Protein AF-0000000073370928 (afdb_homodimer)

Sequence (536 aa):
MSKTILITGASKGFGKTWAETFLTKGYNVAATARNVDTLNDLKEKYGQSVLTLKLDVDNREESLSVVEKVQNHFGSIDILINNAGYALTGAIEEATPNEARAQFETNFFGTLWLTQAVLPIMRNQKSGHIIQVSSILGLAALPTMGLYNASKFAIEGLSETLAAEVKQFGINVTLVEPNGYASNIWHTGISSESNPVYDGLKKAFSESENDFGIVEATAPAIVKLVESENPPLRLFLGRVALPFVKQNYEQKLIVWEEWNDVSVEAHGMSKTILITGASKGFGKTWAETFLTKGYNVAATARNVDTLNDLKEKYGQSVLTLKLDVDNREESLSVVEKVQNHFGSIDILINNAGYALTGAIEEATPNEARAQFETNFFGTLWLTQAVLPIMRNQKSGHIIQVSSILGLAALPTMGLYNASKFAIEGLSETLAAEVKQFGINVTLVEPNGYASNIWHTGISSESNPVYDGLKKAFSESENDFGIVEATAPAIVKLVESENPPLRLFLGRVALPFVKQNYEQKLIVWEEWNDVSVEAHG

Secondary structure (DSSP, 8-state):
---EEEESS-SSHHHHHHHHHHHHTT-EEEEEESSGGGGHHHHHHHGGGEEEEE--TT-HHHHHHHHHHHHHHHS---EEEE------BB-GGG--HHHHHHHHIIIIIHHHHHHHHHHHHHHHHT-EEEEEE--GGGTS--TTBHHHHHHHHHHHHHHHHHHHHHGGGTEEEEEEEE--BS-GGGGS--BPPPPGGGHHHHHHHHTS----B-GGGGHHHHHHHHH-SS--SEEEESSSHHHHHHHHHHHHHHHHHHTHHHHHHTT-/---EEEESS-SSHHHHHHHHHHHHTT-EEEEEESSGGGGHHHHHHHGGGEEEEE--TT-HHHHHHHHHHHHHHHS---EEEE------BB-GGG--HHHHHHHHIIIIIHHHHHHHHHHHHHHHHT-EEEEEE--GGGTS--TTBHHHHHHHHHHHHHHHHHHHHHGGGTEEEEEEEE--BS-GGGGS--BPPPPGGGHHHHHHHHTS----B-GGGGHHHHHHHHH-SS--SEEEESSSHHHHHHHHHHHHHHHHHHTHHHHHHTT-

Radius of gyration: 23.23 Å; Cα contacts (8 Å, |Δi|>4): 1143; chains: 2; bounding box: 52×70×52 Å

Solvent-accessible surface area (backbone atoms only — not comparable to full-atom values): 26318 Å² total; per-residue (Å²): 130,68,55,26,34,39,36,31,36,28,63,47,56,65,30,28,52,45,50,50,51,40,45,75,71,56,28,30,34,37,38,21,19,70,56,44,74,64,42,46,67,52,40,72,74,49,43,88,42,36,47,79,37,68,38,50,52,69,35,54,68,47,32,43,50,49,48,50,51,45,33,69,73,68,68,47,61,42,30,40,35,44,49,46,71,53,50,48,34,33,48,68,75,39,49,48,73,66,57,50,49,50,31,34,35,34,40,34,49,16,44,49,37,44,52,46,50,44,44,66,58,20,50,73,65,47,30,29,35,40,34,40,56,50,27,41,39,28,79,49,53,52,64,45,24,16,62,35,16,11,26,23,9,18,44,48,20,35,46,52,9,46,33,66,62,36,43,84,36,49,30,45,39,25,39,37,21,38,40,60,46,77,45,56,62,82,65,67,71,47,59,42,64,84,55,75,90,47,46,66,59,52,49,56,59,68,67,49,88,79,82,60,22,39,62,75,34,34,45,65,40,54,51,52,45,70,70,38,93,74,56,57,56,48,40,49,31,18,63,62,29,62,64,53,50,53,51,51,53,50,54,48,48,52,46,39,60,73,45,36,69,50,9,39,55,16,13,98,132,68,55,25,35,40,35,32,37,28,62,47,57,66,29,28,52,45,50,52,51,40,45,75,73,56,27,30,32,38,38,21,17,71,56,43,74,64,43,46,66,53,40,73,74,49,42,86,42,36,46,79,38,68,38,51,53,68,35,54,67,47,32,42,51,49,48,50,51,44,32,70,71,69,69,47,60,42,29,40,35,44,51,45,70,53,51,48,33,33,48,68,75,38,48,47,72,67,56,51,48,52,31,34,35,34,39,34,50,16,43,50,38,42,52,49,51,46,44,66,59,18,50,74,64,47,30,28,36,41,34,39,57,51,27,41,39,27,78,51,52,52,64,45,24,16,61,35,15,11,28,24,9,19,44,48,19,35,46,52,10,47,33,65,62,36,44,87,36,48,30,46,39,26,39,37,22,38,40,59,46,77,45,57,62,80,64,65,72,47,59,41,66,84,55,75,88,47,47,66,59,51,50,57,58,69,67,49,89,79,82,59,22,39,62,76,34,34,45,66,41,53,50,50,45,71,70,39,92,75,56,55,57,48,40,49,31,20,63,62,29,63,62,52,49,52,53,50,54,52,54,50,50,53,47,39,60,74,45,36,69,50,9,40,55,16,12,96

Organism: Flavobacterium johnsoniae (strain ATCC 17061 / DSM 2064 / JCM 8514 / BCRC 14874 / CCUG 350202 / NBRC 14942 / NCIMB 11054 / UW101) (NCBI:txid376686)

Nearest PDB structures (foldseek):
  3m1a-assembly2_B  TM=9.295E-01  e=4.776E-27  Streptomyces avermitilis
  3m1a-assembly1_C  TM=9.322E-01  e=9.906E-27  Streptomyces avermitilis
  3m1a-assembly4_E  TM=9.071E-01  e=1.516E-26  Streptomyces avermitilis
  3gvc-assembly1_A-2  TM=8.856E-01  e=3.944E-20  Mycobacterium tuberculosis H37Rv
  3gvc-assembly1_B  TM=8.685E-01  e=2.036E-19  Mycobacterium tuberculosis H37Rv

Foldseek 3Di:
DAAEEEEEPCLWFLNVLQQVLSLVVPHQYEYEDQDQVSCVVVCVVRPLSYHGYYDDLLDLVRLLVSLVVSCVSVVAHAEYEYDWAAFEFAAPVQADPVRLVVRQSTLPSSLVSNVVNRLVRCLVVLHHEYEREAALLLQPPDGRGVSNSVNSVNVVVVQVVVQVVCVVSHYHYAYEYEYAAPTCNVVPPRYGDYDVVCVVVVVVVVPDDDDHDYRNVCNVVVVCQSPDPDHDNYDYDDDVRVVVSVVVVVVVVVVCVVCVVVVVVVVD/DAAEEEEEPCLFFLNVLQQVLSLVVPHQYEYEDQDQVSCVVVCVVRPLSYHGYYDDLLDLVRLLVSLVVSCVRVVAHAEYEYDWAAFEFAAPVQDDPVRLVVRQSTLPSSLVSNVVNRLVRCLVVLHHEYEREAALLLQPPDGRGVSNSVNSVNVVVVQVVVQVVCVVSHYHYAYEYEYAAPTCNVVPPRYGDYDVVCVVVVVVVVPDDDDHDYRNVCNVVVVCQSPDPDHDNYDYDDDVRPVVSVVVVVVVVVVCVVCVVVVVVVVD

Structure (mmCIF, N/CA/C/O backbone):
data_AF-0000000073370928-model_v1
#
loop_
_entity.id
_entity.type
_entity.pdbx_description
1 polymer 'Short-chain dehydrogenase/reductase SDR'
#
loop_
_atom_site.group_PDB
_atom_site.id
_atom_site.type_symbol
_atom_site.label_atom_id
_atom_site.label_alt_id
_atom_site.label_comp_id
_atom_site.label_asym_id
_atom_site.label_entity_id
_atom_site.label_seq_id
_atom_site.pdbx_PDB_ins_code
_atom_site.Cartn_x
_atom_site.Cartn_y
_atom_site.Cartn_z
_atom_site.occupancy
_atom_site.B_iso_or_equiv
_atom_site.auth_seq_id
_atom_site.auth_comp_id
_atom_site.auth_asym_id
_atom_site.auth_atom_id
_atom_site.pdbx_PDB_model_num
ATOM 1 N N . MET A 1 1 ? 4.082 34.219 15.953 1 72.94 1 MET A N 1
ATOM 2 C CA . MET A 1 1 ? 3.148 34.156 14.836 1 72.94 1 MET A CA 1
ATOM 3 C C . MET A 1 1 ? 2.359 32.875 14.852 1 72.94 1 MET A C 1
ATOM 5 O O . MET A 1 1 ? 2.832 31.859 15.375 1 72.94 1 MET A O 1
ATOM 9 N N . SER A 1 2 ? 1.068 32.938 14.406 1 92.5 2 SER A N 1
ATOM 10 C CA . SER A 1 2 ? 0.21 31.766 14.438 1 92.5 2 SER A CA 1
ATOM 11 C C . SER A 1 2 ? 0.716 30.688 13.477 1 92.5 2 SER A C 1
ATOM 13 O O . SER A 1 2 ? 1.242 31 12.406 1 92.5 2 SER A O 1
ATOM 15 N N . LYS A 1 3 ? 0.663 29.484 13.891 1 97.62 3 LYS A N 1
ATOM 16 C CA . LYS A 1 3 ? 1.06 28.375 13.023 1 97.62 3 LYS A CA 1
ATOM 17 C C . LYS A 1 3 ? 0.056 28.188 11.891 1 97.62 3 LYS A C 1
ATOM 19 O O . LYS A 1 3 ? -1.139 28.422 12.062 1 97.62 3 LYS A O 1
ATOM 24 N N . THR A 1 4 ? 0.542 27.797 10.781 1 98.75 4 THR A N 1
ATOM 25 C CA . THR A 1 4 ? -0.269 27.625 9.578 1 98.75 4 THR A CA 1
ATOM 26 C C . THR A 1 4 ? -0.487 26.141 9.273 1 98.75 4 THR A C 1
ATOM 28 O O . THR A 1 4 ? 0.472 25.375 9.188 1 98.75 4 THR A O 1
ATOM 31 N N . ILE A 1 5 ? -1.766 25.797 9.07 1 98.94 5 ILE A N 1
ATOM 32 C CA . ILE A 1 5 ? -2.156 24.438 8.711 1 98.94 5 ILE A CA 1
ATOM 33 C C . ILE A 1 5 ? -2.754 24.422 7.305 1 98.94 5 ILE A C 1
ATOM 35 O O . ILE A 1 5 ? -3.658 25.203 7.004 1 98.94 5 ILE A O 1
ATOM 39 N N . LEU A 1 6 ? -2.197 23.656 6.41 1 98.94 6 LEU A N 1
ATOM 40 C CA . LEU A 1 6 ? -2.807 23.344 5.125 1 98.94 6 LEU A CA 1
ATOM 41 C C . LEU A 1 6 ? -3.549 22.016 5.191 1 98.94 6 LEU A C 1
ATOM 43 O O . LEU A 1 6 ? -2.961 20.984 5.539 1 98.94 6 LEU A O 1
ATOM 47 N N . ILE A 1 7 ? -4.871 22.016 4.891 1 98.94 7 ILE A N 1
ATOM 48 C CA . ILE A 1 7 ? -5.684 20.797 5.008 1 98.94 7 ILE A CA 1
ATOM 49 C C . ILE A 1 7 ? -6.434 20.547 3.703 1 98.94 7 ILE A C 1
ATOM 51 O O . ILE A 1 7 ? -7.043 21.469 3.146 1 98.94 7 ILE A O 1
ATOM 55 N N . THR A 1 8 ? -6.332 19.328 3.184 1 98.75 8 THR A N 1
ATOM 56 C CA . THR A 1 8 ? -7.066 18.969 1.977 1 98.75 8 THR A CA 1
ATOM 57 C C . THR A 1 8 ? -8.391 18.297 2.332 1 98.75 8 THR A C 1
ATOM 59 O O . THR A 1 8 ? -8.492 17.625 3.363 1 98.75 8 THR A O 1
ATOM 62 N N . GLY A 1 9 ? -9.352 18.406 1.416 1 96.62 9 GLY A N 1
ATOM 63 C CA . GLY A 1 9 ? -10.656 17.812 1.662 1 96.62 9 GLY A CA 1
ATOM 64 C C . GLY A 1 9 ? -11.367 18.406 2.863 1 96.62 9 GLY A C 1
ATOM 65 O O . GLY A 1 9 ? -11.812 17.672 3.752 1 96.62 9 GLY A O 1
ATOM 66 N N . ALA A 1 10 ? -11.547 19.734 2.871 1 97.44 10 ALA A N 1
ATOM 67 C CA . ALA A 1 10 ? -12.008 20.422 4.074 1 97.44 10 ALA A CA 1
ATOM 68 C C . ALA A 1 10 ? -13.492 20.75 3.99 1 97.44 10 ALA A C 1
ATOM 70 O O . ALA A 1 10 ? -14.023 21.516 4.801 1 97.44 10 ALA A O 1
ATOM 71 N N . SER A 1 11 ? -14.211 20.141 3.061 1 94.44 11 SER A N 1
ATOM 72 C CA . SER A 1 11 ? -15.602 20.516 2.83 1 94.44 11 SER A CA 1
ATOM 73 C C . SER A 1 11 ? -16.547 19.766 3.762 1 94.44 11 SER A C 1
ATOM 75 O O . SER A 1 11 ? -17.688 20.172 3.967 1 94.44 11 SER A O 1
ATOM 77 N N . LYS A 1 12 ? -16.141 18.625 4.277 1 92.56 12 LYS A N 1
ATOM 78 C CA . LYS A 1 12 ? -16.969 17.797 5.152 1 92.56 12 LYS A CA 1
ATOM 79 C C . LYS A 1 12 ? -16.125 16.844 5.984 1 92.56 12 LYS A C 1
ATOM 81 O O . LYS A 1 12 ? -14.891 16.828 5.867 1 92.56 12 LYS A O 1
ATOM 86 N N . GLY A 1 13 ? -16.734 16.188 6.84 1 93.88 13 GLY A N 1
ATOM 87 C CA . GLY A 1 13 ? -16.078 15.102 7.574 1 93.88 13 GLY A CA 1
ATOM 88 C C . GLY A 1 13 ? -14.953 15.586 8.461 1 93.88 13 GLY A C 1
ATOM 89 O O . GLY A 1 13 ? -15.078 16.594 9.148 1 93.88 13 GLY A O 1
ATOM 90 N N . PHE A 1 14 ? -13.875 14.805 8.469 1 96.88 14 PHE A N 1
ATOM 91 C CA . PHE A 1 14 ? -12.711 15.109 9.289 1 96.88 14 PHE A CA 1
ATOM 92 C C . PHE A 1 14 ? -12.125 16.469 8.914 1 96.88 14 PHE A C 1
ATOM 94 O O . PHE A 1 14 ? -11.844 17.297 9.789 1 96.88 14 PHE A O 1
ATOM 101 N N . GLY A 1 15 ? -12.031 16.703 7.598 1 97.31 15 GLY A N 1
ATOM 102 C CA . GLY A 1 15 ? -11.391 17.922 7.121 1 97.31 15 GLY A CA 1
ATOM 103 C C . GLY A 1 15 ? -12.062 19.188 7.613 1 97.31 15 GLY A C 1
ATOM 104 O O . GLY A 1 15 ? -11.398 20.109 8.102 1 97.31 15 GLY A O 1
ATOM 105 N N . LYS A 1 16 ? -13.336 19.203 7.508 1 97.06 16 LYS A N 1
ATOM 106 C CA . LYS A 1 16 ? -14.094 20.359 7.949 1 97.06 16 LYS A CA 1
ATOM 107 C C . LYS A 1 16 ? -14.008 20.531 9.461 1 97.06 16 LYS A C 1
ATOM 109 O O . LYS A 1 16 ? -13.734 21.641 9.953 1 97.06 16 LYS A O 1
ATOM 114 N N . THR A 1 17 ? -14.242 19.453 10.18 1 97.75 17 THR A N 1
ATOM 115 C CA . THR A 1 17 ? -14.219 19.469 11.641 1 97.75 17 THR A CA 1
ATOM 116 C C . THR A 1 17 ? -12.859 19.922 12.156 1 97.75 17 THR A C 1
ATOM 118 O O . THR A 1 17 ? -12.789 20.766 13.062 1 97.75 17 THR A O 1
ATOM 121 N N . TRP A 1 18 ? -11.758 19.453 11.57 1 98.75 18 TRP A N 1
ATOM 122 C CA . TRP A 1 18 ? -10.414 19.797 12.031 1 98.75 18 TRP A CA 1
ATOM 123 C C . TRP A 1 18 ? -10.047 21.234 11.641 1 98.75 18 TRP A C 1
ATOM 125 O O . TRP A 1 18 ? -9.438 21.953 12.422 1 98.75 18 TRP A O 1
ATOM 135 N N . ALA A 1 19 ? -10.469 21.625 10.422 1 98.75 19 ALA A N 1
ATOM 136 C CA . ALA A 1 19 ? -10.227 23.016 10.016 1 98.75 19 ALA A CA 1
ATOM 137 C C . ALA A 1 19 ? -10.875 23.984 10.992 1 98.75 19 ALA A C 1
ATOM 139 O O . ALA A 1 19 ? -10.227 24.922 11.469 1 98.75 19 ALA A O 1
ATOM 140 N N . GLU A 1 20 ? -12.109 23.766 11.344 1 98.5 20 GLU A N 1
ATOM 141 C CA . GLU A 1 20 ? -12.836 24.625 12.266 1 98.5 20 GLU A CA 1
ATOM 142 C C . GLU A 1 20 ? -12.203 24.609 13.648 1 98.5 20 GLU A C 1
ATOM 144 O O . GLU A 1 20 ? -12.102 25.656 14.305 1 98.5 20 GLU A O 1
ATOM 149 N N . THR A 1 21 ? -11.82 23.438 14.062 1 98.69 21 THR A N 1
ATOM 150 C CA . THR A 1 21 ? -11.195 23.281 15.367 1 98.69 21 THR A CA 1
ATOM 151 C C . THR A 1 21 ? -9.93 24.125 15.461 1 98.69 21 THR A C 1
ATOM 153 O O . THR A 1 21 ? -9.742 24.875 16.422 1 98.69 21 THR A O 1
ATOM 156 N N . PHE A 1 22 ? -9.078 24.062 14.453 1 98.81 22 PHE A N 1
ATOM 157 C CA . PHE A 1 22 ? -7.805 24.781 14.492 1 98.81 22 PHE A CA 1
ATOM 158 C C . PHE A 1 22 ? -8.023 26.281 14.336 1 98.81 22 PHE A C 1
ATOM 160 O O . PHE A 1 22 ? -7.312 27.078 14.938 1 98.81 22 PHE A O 1
ATOM 167 N N . LEU A 1 23 ? -9.039 26.688 13.562 1 98.62 23 LEU A N 1
ATOM 168 C CA . LEU A 1 23 ? -9.383 28.094 13.453 1 98.62 23 LEU A CA 1
ATOM 169 C C . LEU A 1 23 ? -9.836 28.641 14.797 1 98.62 23 LEU A C 1
ATOM 171 O O . LEU A 1 23 ? -9.414 29.734 15.203 1 98.62 23 LEU A O 1
ATOM 175 N N . THR A 1 24 ? -10.648 27.891 15.477 1 98 24 THR A N 1
ATOM 176 C CA . THR A 1 24 ? -11.141 28.297 16.797 1 98 24 THR A CA 1
ATOM 177 C C . THR A 1 24 ? -9.984 28.438 17.781 1 98 24 THR A C 1
ATOM 179 O O . THR A 1 24 ? -10.016 29.297 18.656 1 98 24 THR A O 1
ATOM 182 N N . LYS A 1 25 ? -8.922 27.75 17.578 1 97.94 25 LYS A N 1
ATOM 183 C CA . LYS A 1 25 ? -7.777 27.734 18.484 1 97.94 25 LYS A CA 1
ATOM 184 C C . LYS A 1 25 ? -6.762 28.812 18.094 1 97.94 25 LYS A C 1
ATOM 186 O O . LYS A 1 25 ? -5.727 28.969 18.75 1 97.94 25 LYS A O 1
ATOM 191 N N . GLY A 1 26 ? -6.992 29.453 16.953 1 97.56 26 GLY A N 1
ATOM 192 C CA . GLY A 1 26 ? -6.164 30.609 16.609 1 97.56 26 GLY A CA 1
ATOM 193 C C . GLY A 1 26 ? -5.121 30.297 15.547 1 97.56 26 GLY A C 1
ATOM 194 O O . GLY A 1 26 ? -4.25 31.109 15.266 1 97.56 26 GLY A O 1
ATOM 195 N N . TYR A 1 27 ? -5.199 29.125 14.93 1 98.56 27 TYR A N 1
ATOM 196 C CA . TYR A 1 27 ? -4.305 28.781 13.828 1 98.56 27 TYR A CA 1
ATOM 197 C C . TYR A 1 27 ? -4.73 29.484 12.547 1 98.56 27 TYR A C 1
ATOM 199 O O . TYR A 1 27 ? -5.902 29.828 12.383 1 98.56 27 TYR A O 1
ATOM 207 N N . ASN A 1 28 ? -3.775 29.797 11.695 1 98.69 28 ASN A N 1
ATOM 208 C CA . ASN A 1 28 ? -4.098 30.031 10.289 1 98.69 28 ASN A CA 1
ATOM 209 C C . ASN A 1 28 ? -4.395 28.734 9.555 1 98.69 28 ASN A C 1
ATOM 211 O O . ASN A 1 28 ? -3.664 27.75 9.695 1 98.69 28 ASN A O 1
ATOM 215 N N . VAL A 1 29 ? -5.488 28.719 8.82 1 98.88 29 VAL A N 1
ATOM 216 C CA . VAL A 1 29 ? -5.84 27.484 8.133 1 98.88 29 VAL A CA 1
ATOM 217 C C . VAL A 1 29 ? -6.031 27.766 6.641 1 98.88 29 VAL A C 1
ATOM 219 O O . VAL A 1 29 ? -6.816 28.625 6.258 1 98.88 29 VAL A O 1
ATOM 222 N N . ALA A 1 30 ? -5.238 27.141 5.812 1 98.94 30 ALA A N 1
ATOM 223 C CA . ALA A 1 30 ? -5.559 27 4.395 1 98.94 30 ALA A CA 1
ATOM 224 C C . ALA A 1 30 ? -6.43 25.781 4.141 1 98.94 30 ALA A C 1
ATOM 226 O O . ALA A 1 30 ? -5.953 24.641 4.211 1 98.94 30 ALA A O 1
ATOM 227 N N . ALA A 1 31 ? -7.707 26.031 3.896 1 98.88 31 ALA A N 1
ATOM 228 C CA . ALA A 1 31 ? -8.672 24.969 3.65 1 98.88 31 ALA A CA 1
ATOM 229 C C . ALA A 1 31 ? -8.906 24.766 2.156 1 98.88 31 ALA A C 1
ATOM 231 O O . ALA A 1 31 ? -9.141 25.734 1.426 1 98.88 31 ALA A O 1
ATOM 232 N N . THR A 1 32 ? -8.836 23.5 1.708 1 98.81 32 THR A N 1
ATOM 233 C CA . THR A 1 32 ? -8.984 23.266 0.277 1 98.81 32 THR A CA 1
ATOM 234 C C . THR A 1 32 ? -10.125 22.281 0.008 1 98.81 32 THR A C 1
ATOM 236 O O . THR A 1 32 ? -10.445 21.453 0.859 1 98.81 32 THR A O 1
ATOM 239 N N . ALA A 1 33 ? -10.734 22.406 -1.099 1 97.81 33 ALA A N 1
ATOM 240 C CA . ALA A 1 33 ? -11.766 21.531 -1.632 1 97.81 33 ALA A CA 1
ATOM 241 C C . ALA A 1 33 ? -11.844 21.641 -3.152 1 97.81 33 ALA A C 1
ATOM 243 O O . ALA A 1 33 ? -11.375 22.609 -3.738 1 97.81 33 ALA A O 1
ATOM 244 N N . ARG A 1 34 ? -12.469 20.734 -3.807 1 96.31 34 ARG A N 1
ATOM 245 C CA . ARG A 1 34 ? -12.672 20.781 -5.25 1 96.31 34 ARG A CA 1
ATOM 246 C C . ARG A 1 34 ? -13.625 21.922 -5.621 1 96.31 34 ARG A C 1
ATOM 248 O O . ARG A 1 34 ? -13.438 22.594 -6.629 1 96.31 34 ARG A O 1
ATOM 255 N N . ASN A 1 35 ? -14.602 21.984 -4.844 1 96.81 35 ASN A N 1
ATOM 256 C CA . ASN A 1 35 ? -15.531 23.094 -4.941 1 96.81 35 ASN A CA 1
ATOM 257 C C . ASN A 1 35 ? -15.32 24.094 -3.809 1 96.81 35 ASN A C 1
ATOM 259 O O . ASN A 1 35 ? -15.789 23.891 -2.689 1 96.81 35 ASN A O 1
ATOM 263 N N . VAL A 1 36 ? -14.727 25.141 -4.137 1 97.31 36 VAL A N 1
ATOM 264 C CA . VAL A 1 36 ? -14.281 26.094 -3.135 1 97.31 36 VAL A CA 1
ATOM 265 C C . VAL A 1 36 ? -15.492 26.75 -2.467 1 97.31 36 VAL A C 1
ATOM 267 O O . VAL A 1 36 ? -15.414 27.188 -1.315 1 97.31 36 VAL A O 1
ATOM 270 N N . ASP A 1 37 ? -16.625 26.75 -3.115 1 97.69 37 ASP A N 1
ATOM 271 C CA . ASP A 1 37 ? -17.828 27.359 -2.557 1 97.69 37 ASP A CA 1
ATOM 272 C C . ASP A 1 37 ? -18.281 26.641 -1.296 1 97.69 37 ASP A C 1
ATOM 274 O O . ASP A 1 37 ? -18.969 27.219 -0.453 1 97.69 37 ASP A O 1
ATOM 278 N N . THR A 1 38 ? -17.906 25.375 -1.162 1 96.75 38 THR A N 1
ATOM 279 C CA . THR A 1 38 ? -18.281 24.594 0.006 1 96.75 38 THR A CA 1
ATOM 280 C C . THR A 1 38 ? -17.547 25.078 1.251 1 96.75 38 THR A C 1
ATOM 282 O O . THR A 1 38 ? -17.891 24.703 2.371 1 96.75 38 THR A O 1
ATOM 285 N N . LEU A 1 39 ? -16.578 26 1.057 1 97.94 39 LEU A N 1
ATOM 286 C CA . LEU A 1 39 ? -15.758 26.5 2.158 1 97.94 39 LEU A CA 1
ATOM 287 C C . LEU A 1 39 ? -16.172 27.906 2.555 1 97.94 39 LEU A C 1
ATOM 289 O O . LEU A 1 39 ? -15.555 28.531 3.426 1 97.94 39 LEU A O 1
ATOM 293 N N . ASN A 1 40 ? -17.219 28.469 1.988 1 97.12 40 ASN A N 1
ATOM 294 C CA . ASN A 1 40 ? -17.609 29.859 2.184 1 97.12 40 ASN A CA 1
ATOM 295 C C .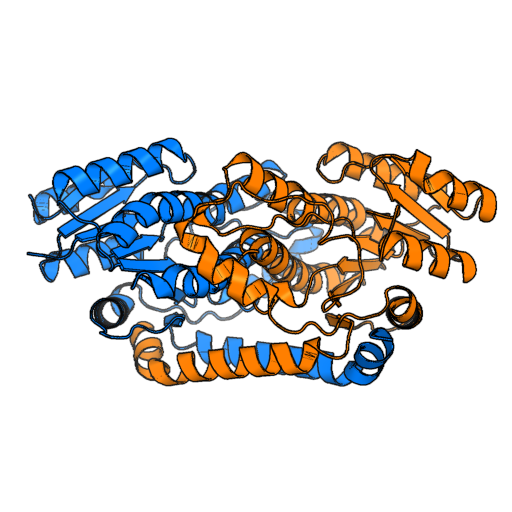 ASN A 1 40 ? -17.953 30.156 3.643 1 97.12 40 ASN A C 1
ATOM 297 O O . ASN A 1 40 ? -17.688 31.25 4.145 1 97.12 40 ASN A O 1
ATOM 301 N N . ASP A 1 41 ? -18.5 29.219 4.266 1 96.81 41 ASP A N 1
ATOM 302 C CA . ASP A 1 41 ? -18.891 29.406 5.66 1 96.81 41 ASP A CA 1
ATOM 303 C C . ASP A 1 41 ? -17.656 29.641 6.539 1 96.81 41 ASP A C 1
ATOM 305 O O . ASP A 1 41 ? -17.703 30.438 7.48 1 96.81 41 ASP A O 1
ATOM 309 N N . LEU A 1 42 ? -16.547 28.953 6.254 1 97.31 42 LEU A N 1
ATOM 310 C CA . LEU A 1 42 ? -15.297 29.172 6.984 1 97.31 42 LEU A CA 1
ATOM 311 C C . LEU A 1 42 ? -14.781 30.594 6.773 1 97.31 42 LEU A C 1
ATOM 313 O O . LEU A 1 42 ? -14.344 31.25 7.727 1 97.31 42 LEU A O 1
ATOM 317 N N . LYS A 1 43 ? -14.82 30.953 5.555 1 95.81 43 LYS A N 1
ATOM 318 C CA . LYS A 1 43 ? -14.344 32.281 5.219 1 95.81 43 LYS A CA 1
ATOM 319 C C . LYS A 1 43 ? -15.18 33.375 5.914 1 95.81 43 LYS A C 1
ATOM 321 O O . LYS A 1 43 ? -14.633 34.344 6.441 1 95.81 43 LYS A O 1
ATOM 326 N N . GLU A 1 44 ? -16.453 33.25 5.883 1 97.25 44 GLU A N 1
ATOM 327 C CA . GLU A 1 44 ? -17.375 34.188 6.5 1 97.25 44 GLU A CA 1
ATOM 328 C C . GLU A 1 44 ? -17.156 34.281 8.008 1 97.25 44 GLU A C 1
ATOM 330 O O . GLU A 1 44 ? -17.172 35.344 8.594 1 97.25 44 GLU A O 1
ATOM 335 N N . LYS A 1 45 ? -16.875 33.156 8.578 1 97.56 45 LYS A N 1
ATOM 336 C CA . LYS A 1 45 ? -16.828 33.062 10.031 1 97.56 45 LYS A CA 1
ATOM 337 C C . LYS A 1 45 ? -15.453 33.469 10.57 1 97.56 45 LYS A C 1
ATOM 339 O O . LYS A 1 45 ? -15.344 34.031 11.648 1 97.56 45 LYS A O 1
ATOM 344 N N . TYR A 1 46 ? -14.336 33.188 9.797 1 97.38 46 TYR A N 1
ATOM 345 C CA . TYR A 1 46 ? -13.023 33.281 10.414 1 97.38 46 TYR A CA 1
ATOM 346 C C . TYR A 1 46 ? -12.164 34.312 9.688 1 97.38 46 TYR A C 1
ATOM 348 O O . TYR A 1 46 ? -11.055 34.625 10.117 1 97.38 46 TYR A O 1
ATOM 356 N N . GLY A 1 47 ? -12.633 34.844 8.578 1 94.69 47 GLY A N 1
ATOM 357 C CA . GLY A 1 47 ? -12.031 35.969 7.902 1 94.69 47 GLY A CA 1
ATOM 358 C C . GLY A 1 47 ? -10.609 35.719 7.445 1 94.69 47 GLY A C 1
ATOM 359 O O . GLY A 1 47 ? -10.344 34.719 6.75 1 94.69 47 GLY A O 1
ATOM 360 N N . GLN A 1 48 ? -9.719 36.438 8 1 94.62 48 GLN A N 1
ATOM 361 C CA . GLN A 1 48 ? -8.352 36.469 7.488 1 94.62 48 GLN A CA 1
ATOM 362 C C . GLN A 1 48 ? -7.566 35.25 7.988 1 94.62 48 GLN A C 1
ATOM 364 O O . GLN A 1 48 ? -6.492 34.938 7.469 1 94.62 48 GLN A O 1
ATOM 369 N N . SER A 1 49 ? -8.102 34.625 9 1 97.44 49 SER A N 1
ATOM 370 C CA . SER A 1 49 ? -7.398 33.469 9.547 1 97.44 49 SER A CA 1
ATOM 371 C C . SER A 1 49 ? -7.543 32.25 8.633 1 97.44 49 SER A C 1
ATOM 373 O O . SER A 1 49 ? -6.82 31.266 8.789 1 97.44 49 SER A O 1
ATOM 375 N N . VAL A 1 50 ? -8.469 32.281 7.676 1 98.44 50 VAL A N 1
ATOM 376 C CA . VAL A 1 50 ? -8.68 31.156 6.781 1 98.44 50 VAL A CA 1
ATOM 377 C C . VAL A 1 50 ? -8.438 31.578 5.336 1 98.44 50 VAL A C 1
ATOM 379 O O . VAL A 1 50 ? -8.82 32.688 4.938 1 98.44 50 VAL A O 1
ATOM 382 N N . LEU A 1 51 ? -7.688 30.859 4.617 1 98.62 51 LEU A N 1
ATOM 383 C CA . LEU A 1 51 ? -7.512 30.953 3.172 1 98.62 51 LEU A CA 1
ATOM 384 C C . LEU A 1 51 ? -8.18 29.781 2.471 1 98.62 51 LEU A C 1
ATOM 386 O O . LEU A 1 51 ? -7.781 28.625 2.662 1 98.62 51 LEU A O 1
ATOM 390 N N . THR A 1 52 ? -9.266 30.031 1.718 1 98.69 52 THR A N 1
ATOM 391 C CA . THR A 1 52 ? -9.969 28.969 1.004 1 98.69 52 THR A CA 1
ATOM 392 C C . THR A 1 52 ? -9.453 28.844 -0.427 1 98.69 52 THR A C 1
ATOM 394 O O . THR A 1 52 ? -9.336 29.844 -1.137 1 98.69 52 THR A O 1
ATOM 397 N N . LEU A 1 53 ? -9.07 27.625 -0.833 1 98.75 53 LEU A N 1
ATOM 398 C CA . LEU A 1 53 ? -8.484 27.406 -2.15 1 98.75 53 LEU A CA 1
ATOM 399 C C . LEU A 1 53 ? -9.133 26.219 -2.842 1 98.75 53 LEU A C 1
ATOM 401 O O . LEU A 1 53 ? -9.43 25.203 -2.197 1 98.75 53 LEU A O 1
ATOM 405 N N . LYS A 1 54 ? -9.352 26.359 -4.113 1 98.62 54 LYS A N 1
ATOM 406 C CA . LYS A 1 54 ? -9.719 25.219 -4.941 1 98.62 54 LYS A CA 1
ATOM 407 C C . LYS A 1 54 ? -8.539 24.266 -5.148 1 98.62 54 LYS A C 1
ATOM 409 O O . LYS A 1 54 ? -7.438 24.719 -5.48 1 98.62 54 LYS A O 1
ATOM 414 N N . LEU A 1 55 ? -8.773 22.984 -4.91 1 98.75 55 LEU A N 1
ATOM 415 C CA . LEU A 1 55 ? -7.734 21.984 -5.152 1 98.75 55 LEU A CA 1
ATOM 416 C C . LEU A 1 55 ? -8.344 20.641 -5.539 1 98.75 55 LEU A C 1
ATOM 418 O O . LEU A 1 55 ? -9.18 20.109 -4.809 1 98.75 55 LEU A O 1
ATOM 422 N N . ASP A 1 56 ? -8.031 20.219 -6.684 1 98.5 56 ASP A N 1
ATOM 423 C CA . ASP A 1 56 ? -8.125 18.797 -7.035 1 98.5 56 ASP A CA 1
ATOM 424 C C . ASP A 1 56 ? -6.793 18.078 -6.812 1 98.5 56 ASP A C 1
ATOM 426 O O . ASP A 1 56 ? -5.848 18.266 -7.586 1 98.5 56 ASP A O 1
ATOM 430 N N . VAL A 1 57 ? -6.738 17.266 -5.777 1 98.44 57 VAL A N 1
ATOM 431 C CA . VAL A 1 57 ? -5.473 16.656 -5.379 1 98.44 57 VAL A CA 1
ATOM 432 C C . VAL A 1 57 ? -4.973 15.734 -6.488 1 98.4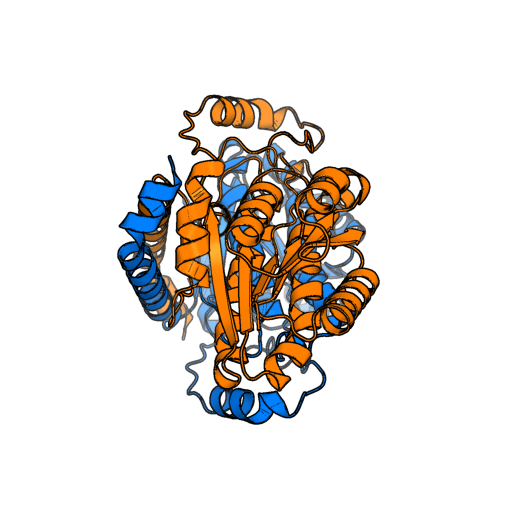4 57 VAL A C 1
ATOM 434 O O . VAL A 1 57 ? -3.807 15.328 -6.488 1 98.44 57 VAL A O 1
ATOM 437 N N . ASP A 1 58 ? -5.852 15.398 -7.465 1 98 58 ASP A N 1
ATOM 438 C CA . ASP A 1 58 ? -5.445 14.562 -8.594 1 98 58 ASP A CA 1
ATOM 439 C C . ASP A 1 58 ? -4.574 15.352 -9.57 1 98 58 ASP A C 1
ATOM 441 O O . ASP A 1 58 ? -3.957 14.766 -10.469 1 98 58 ASP A O 1
ATOM 445 N N . ASN A 1 59 ? -4.555 16.641 -9.383 1 98.44 59 ASN A N 1
ATOM 446 C CA . ASN A 1 59 ? -3.793 17.516 -10.258 1 98.44 59 ASN A CA 1
ATOM 447 C C . ASN A 1 59 ? -2.531 18.031 -9.578 1 98.44 59 ASN A C 1
ATOM 449 O O . ASN A 1 59 ? -2.59 18.984 -8.789 1 98.44 59 ASN A O 1
ATOM 453 N N . ARG A 1 60 ? -1.393 17.5 -9.93 1 98.56 60 ARG A N 1
ATOM 454 C CA . ARG A 1 60 ? -0.128 17.828 -9.273 1 98.56 60 ARG A CA 1
ATOM 455 C C . ARG A 1 60 ? 0.18 19.312 -9.383 1 98.56 60 ARG A C 1
ATOM 457 O O . ARG A 1 60 ? 0.663 19.922 -8.422 1 98.56 60 ARG A O 1
ATOM 464 N N . GLU A 1 61 ? -0.075 19.859 -10.508 1 98.56 61 GLU A N 1
ATOM 465 C CA . GLU A 1 61 ? 0.223 21.281 -10.703 1 98.56 61 GLU A CA 1
ATOM 466 C C . GLU A 1 61 ? -0.611 22.156 -9.773 1 98.56 61 GLU A C 1
ATOM 468 O O . GLU A 1 61 ? -0.132 23.188 -9.281 1 98.56 61 GLU A O 1
ATOM 473 N N . GLU A 1 62 ? -1.836 21.797 -9.562 1 98.69 62 GLU A N 1
ATOM 474 C CA . GLU A 1 62 ? -2.666 22.531 -8.602 1 98.69 62 GLU A CA 1
ATOM 475 C C . GLU A 1 62 ? -2.111 22.406 -7.188 1 98.69 62 GLU A C 1
ATOM 477 O O . GLU A 1 62 ? -2.154 23.375 -6.414 1 98.69 62 GLU A O 1
ATOM 482 N N . SER A 1 63 ? -1.587 21.25 -6.848 1 98.75 63 SER A N 1
ATOM 483 C CA . SER A 1 63 ? -0.979 21.047 -5.535 1 98.75 63 SER A CA 1
ATOM 484 C C . SER A 1 63 ? 0.205 21.984 -5.328 1 98.75 63 SER A C 1
ATOM 486 O O . SER A 1 63 ? 0.329 22.625 -4.277 1 98.75 63 SER A O 1
ATOM 488 N N . LEU A 1 64 ? 1.032 22.094 -6.363 1 98.69 64 LEU A N 1
ATOM 489 C CA . LEU A 1 64 ? 2.18 22.984 -6.293 1 98.69 64 LEU A CA 1
ATOM 490 C C . LEU A 1 64 ? 1.729 24.438 -6.141 1 98.69 64 LEU A C 1
ATOM 492 O O . LEU A 1 64 ? 2.27 25.172 -5.316 1 98.69 64 LEU A O 1
ATOM 496 N N . SER A 1 65 ? 0.736 24.797 -6.891 1 98.75 65 SER A N 1
ATOM 497 C CA . SER A 1 65 ? 0.219 26.156 -6.871 1 98.75 65 SER A CA 1
ATOM 498 C C . SER A 1 65 ? -0.392 26.5 -5.52 1 98.75 65 SER A C 1
ATOM 500 O O . SER A 1 65 ? -0.177 27.594 -4.992 1 98.75 65 SER A O 1
ATOM 502 N N . VAL A 1 66 ? -1.116 25.578 -4.965 1 98.88 66 VAL A N 1
ATOM 503 C CA . VAL A 1 66 ? -1.772 25.797 -3.68 1 98.88 66 VAL A CA 1
ATOM 504 C C . VAL A 1 66 ? -0.722 25.984 -2.588 1 98.88 66 VAL A C 1
ATOM 506 O O . VAL A 1 66 ? -0.84 26.891 -1.755 1 98.88 66 VAL A O 1
ATOM 509 N N . VAL A 1 67 ? 0.301 25.172 -2.615 1 98.94 67 VAL A N 1
ATOM 510 C CA . VAL A 1 67 ? 1.358 25.266 -1.613 1 98.94 67 VAL A CA 1
ATOM 511 C C . VAL A 1 67 ? 2.057 26.625 -1.723 1 98.94 67 VAL A C 1
ATOM 513 O O . VAL A 1 67 ? 2.314 27.281 -0.711 1 98.94 67 VAL A O 1
ATOM 516 N N . GLU A 1 68 ? 2.262 27.031 -2.916 1 98.69 68 GLU A N 1
ATOM 517 C CA . GLU A 1 68 ? 2.875 28.344 -3.146 1 98.69 68 GLU A CA 1
ATOM 518 C C . GLU A 1 68 ? 1.983 29.469 -2.635 1 98.69 68 GLU A C 1
ATOM 520 O O . GLU A 1 68 ? 2.463 30.406 -1.99 1 98.69 68 GLU A O 1
ATOM 525 N N . LYS A 1 69 ? 0.725 29.422 -2.906 1 98.81 69 LYS A N 1
ATOM 526 C CA . LYS A 1 69 ? -0.223 30.438 -2.473 1 98.81 69 LYS A CA 1
ATOM 527 C C . LYS A 1 69 ? -0.29 30.516 -0.951 1 98.81 69 LYS A C 1
ATOM 529 O O . LYS A 1 69 ? -0.351 31.609 -0.383 1 98.81 69 LYS A O 1
ATOM 534 N N . VAL A 1 70 ? -0.262 29.359 -0.321 1 98.88 70 VAL A N 1
ATOM 535 C CA . VAL A 1 70 ? -0.334 29.328 1.137 1 98.88 70 VAL A CA 1
ATOM 536 C C . VAL A 1 70 ? 0.928 29.953 1.731 1 98.88 70 VAL A C 1
ATOM 538 O O . VAL A 1 70 ? 0.852 30.75 2.66 1 98.88 70 VAL A O 1
ATOM 541 N N . GLN A 1 71 ? 2.076 29.562 1.175 1 98.44 71 GLN A N 1
ATOM 542 C CA . GLN A 1 71 ? 3.346 30.109 1.643 1 98.44 71 GLN A CA 1
ATOM 543 C C . GLN A 1 71 ? 3.395 31.625 1.467 1 98.44 71 GLN A C 1
ATOM 545 O O . GLN A 1 71 ? 3.832 32.344 2.365 1 98.44 71 GLN A O 1
ATOM 550 N N . ASN A 1 72 ? 2.926 32.094 0.346 1 98.19 72 ASN A N 1
ATOM 551 C CA . ASN A 1 72 ? 2.936 33.5 0.068 1 98.19 72 ASN A CA 1
ATOM 552 C C . ASN A 1 72 ? 1.972 34.281 0.98 1 98.19 72 ASN A C 1
ATOM 554 O O . ASN A 1 72 ? 2.246 35.406 1.382 1 98.19 72 ASN A O 1
ATOM 558 N N . HIS A 1 73 ? 0.896 33.688 1.303 1 98.31 73 HIS A N 1
ATOM 559 C CA . HIS A 1 73 ? -0.156 34.344 2.064 1 98.31 73 HIS A CA 1
ATOM 560 C C . HIS A 1 73 ? 0.186 34.375 3.549 1 98.31 73 HIS A C 1
ATOM 562 O O . HIS A 1 73 ? 0.056 35.438 4.188 1 98.31 73 HIS A O 1
ATOM 568 N N . PHE A 1 74 ? 0.617 33.25 4.086 1 98.12 74 PHE A N 1
ATOM 569 C CA . PHE A 1 74 ? 0.778 33.156 5.531 1 98.12 74 PHE A CA 1
ATOM 570 C C . PHE A 1 74 ? 2.25 33.219 5.918 1 98.12 74 PHE A C 1
ATOM 572 O O . PHE A 1 74 ? 2.582 33.438 7.09 1 98.12 74 PHE A O 1
ATOM 579 N N . GLY A 1 75 ? 3.143 32.969 4.973 1 97.38 75 GLY A N 1
ATOM 580 C CA . GLY A 1 75 ? 4.57 33.094 5.223 1 97.38 75 GLY A CA 1
ATOM 581 C C . GLY A 1 75 ? 5.219 31.766 5.586 1 97.38 75 GLY A C 1
ATOM 582 O O . GLY A 1 75 ? 6.434 31.609 5.465 1 97.38 75 GLY A O 1
ATOM 583 N N . SER A 1 76 ? 4.418 30.828 6.055 1 97.62 76 SER A N 1
ATOM 584 C CA . SER A 1 76 ? 4.918 29.516 6.449 1 97.62 76 SER A CA 1
ATOM 585 C C . SER A 1 76 ? 3.857 28.438 6.266 1 97.62 76 SER A C 1
ATOM 587 O O . SER A 1 76 ? 2.684 28.75 6.043 1 97.62 76 SER A O 1
ATOM 589 N N . ILE A 1 77 ? 4.273 27.219 6.203 1 98.81 77 ILE A N 1
ATOM 590 C CA . ILE A 1 77 ? 3.422 26.047 6.328 1 98.81 77 ILE A CA 1
ATOM 591 C C . ILE A 1 77 ? 3.973 25.125 7.41 1 98.81 77 ILE A C 1
ATOM 593 O O . ILE A 1 77 ? 4.938 24.391 7.18 1 98.81 77 ILE A O 1
ATOM 597 N N . ASP A 1 78 ? 3.332 25.125 8.508 1 98.88 78 ASP A N 1
ATOM 598 C CA . ASP A 1 78 ? 3.852 24.406 9.672 1 98.88 78 ASP A CA 1
ATOM 599 C C . ASP A 1 78 ? 3.328 22.984 9.711 1 98.88 78 ASP A C 1
ATOM 601 O O . ASP A 1 78 ? 4.02 22.078 10.18 1 98.88 78 ASP A O 1
ATOM 605 N N . ILE A 1 79 ? 2.07 22.797 9.289 1 98.94 79 ILE A N 1
ATOM 606 C CA . ILE A 1 79 ? 1.418 21.5 9.328 1 98.94 79 ILE A CA 1
ATOM 607 C C . ILE A 1 79 ? 0.688 21.25 8.008 1 98.94 79 ILE A C 1
ATOM 609 O O . ILE A 1 79 ? -0.019 22.125 7.512 1 98.94 79 ILE A O 1
ATOM 613 N N . LEU A 1 80 ? 0.921 20.156 7.398 1 98.94 80 LEU A N 1
ATOM 614 C CA . LEU A 1 80 ? 0.116 19.641 6.297 1 98.94 80 LEU A CA 1
ATOM 615 C C . LEU A 1 80 ? -0.741 18.469 6.75 1 98.94 80 LEU A C 1
ATOM 617 O O . LEU A 1 80 ? -0.231 17.516 7.34 1 98.94 80 LEU A O 1
ATOM 621 N N . ILE A 1 81 ? -2.029 18.547 6.551 1 98.94 81 ILE A N 1
ATOM 622 C CA . ILE A 1 81 ? -2.932 17.422 6.77 1 98.94 81 ILE A CA 1
ATOM 623 C C . ILE A 1 81 ? -3.49 16.938 5.434 1 98.94 81 ILE A C 1
ATOM 625 O O . ILE A 1 81 ? -4.41 17.547 4.883 1 98.94 81 ILE A O 1
ATOM 629 N N . ASN A 1 82 ? -2.904 15.914 4.938 1 98.88 82 ASN A N 1
ATOM 630 C CA . ASN A 1 82 ? -3.463 15.234 3.777 1 98.88 82 ASN A CA 1
ATOM 631 C C . ASN A 1 82 ? -4.676 14.383 4.152 1 98.88 82 ASN A C 1
ATOM 633 O O . ASN A 1 82 ? -4.527 13.219 4.535 1 98.88 82 ASN A O 1
ATOM 637 N N . ASN A 1 83 ? -5.859 14.922 3.906 1 98.12 83 ASN A N 1
ATOM 638 C CA . ASN A 1 83 ? -7.098 14.312 4.379 1 98.12 83 ASN A CA 1
ATOM 639 C C . ASN A 1 83 ? -8 13.898 3.223 1 98.12 83 ASN A C 1
ATOM 641 O O . ASN A 1 83 ? -8.828 13 3.367 1 98.12 83 ASN A O 1
ATOM 645 N N . ALA A 1 84 ? -7.816 14.578 2.064 1 96.12 84 ALA A N 1
ATOM 646 C CA . ALA A 1 84 ? -8.641 14.219 0.913 1 96.12 84 ALA A CA 1
ATOM 647 C C . ALA A 1 84 ? -8.555 12.727 0.615 1 96.12 84 ALA A C 1
ATOM 649 O O . ALA A 1 84 ? -7.477 12.133 0.708 1 96.12 84 ALA A O 1
ATOM 650 N N . GLY A 1 85 ? -9.672 12.148 0.318 1 93.25 85 GLY A N 1
ATOM 651 C CA . GLY A 1 85 ? -9.695 10.719 0.055 1 93.25 85 GLY A CA 1
ATOM 652 C C . GLY A 1 85 ? -10.852 10.289 -0.824 1 93.25 85 GLY A C 1
ATOM 653 O O . GLY A 1 85 ? -11.773 11.07 -1.066 1 93.25 85 GLY A O 1
ATOM 654 N N . TYR A 1 86 ? -10.711 9.172 -1.328 1 91.94 86 TYR A N 1
ATOM 655 C CA . TYR A 1 86 ? -11.594 8.461 -2.248 1 91.94 86 TYR A CA 1
ATOM 656 C C . TYR A 1 86 ? -11.734 7 -1.844 1 91.94 86 TYR A C 1
ATOM 658 O O . TYR A 1 86 ? -10.75 6.352 -1.472 1 91.94 86 TYR A O 1
ATOM 666 N N . ALA A 1 87 ? -13.039 6.516 -1.752 1 95.62 87 ALA A N 1
ATOM 667 C CA . ALA A 1 87 ? -13.234 5.129 -1.348 1 95.62 87 ALA A CA 1
ATOM 668 C C . ALA A 1 87 ? -14.117 4.383 -2.35 1 95.62 87 ALA A C 1
ATOM 670 O O . ALA A 1 87 ? -15.336 4.543 -2.352 1 95.62 87 ALA A O 1
ATOM 671 N N . LEU A 1 88 ? -13.531 3.588 -3.16 1 96.19 88 LEU A N 1
ATOM 672 C CA . LEU A 1 88 ? -14.234 2.697 -4.074 1 96.19 88 LEU A CA 1
ATOM 673 C C . LEU A 1 88 ? -14.641 1.408 -3.373 1 96.19 88 LEU A C 1
ATOM 675 O O . LEU A 1 88 ? -13.812 0.759 -2.727 1 96.19 88 LEU A O 1
ATOM 679 N N . THR A 1 89 ? -15.922 1.073 -3.441 1 95.38 89 THR A N 1
ATOM 680 C CA . THR A 1 89 ? -16.375 -0.197 -2.889 1 95.38 89 THR A CA 1
ATOM 681 C C . THR A 1 89 ? -16.656 -1.206 -4 1 95.38 89 THR A C 1
ATOM 683 O O . THR A 1 89 ? -17.016 -0.826 -5.113 1 95.38 89 THR A O 1
ATOM 686 N N . GLY A 1 90 ? -16.422 -2.447 -3.74 1 96.38 90 GLY A N 1
ATOM 687 C CA . GLY A 1 90 ? -16.594 -3.561 -4.66 1 96.38 90 GLY A CA 1
ATOM 688 C C . GLY A 1 90 ? -15.523 -4.625 -4.512 1 96.38 90 GLY A C 1
ATOM 689 O O . GLY A 1 90 ? -14.508 -4.398 -3.852 1 96.38 90 GLY A O 1
ATOM 690 N N . ALA A 1 91 ? -15.859 -5.77 -5.055 1 98.25 91 ALA A N 1
ATOM 691 C CA . ALA A 1 91 ? -14.828 -6.805 -5.102 1 98.25 91 ALA A CA 1
ATOM 692 C C . ALA A 1 91 ? -13.703 -6.414 -6.059 1 98.25 91 ALA A C 1
ATOM 694 O O . ALA A 1 91 ? -13.906 -5.621 -6.98 1 98.25 91 ALA A O 1
ATOM 695 N N . ILE A 1 92 ? -12.562 -6.969 -5.867 1 98.69 92 ILE A N 1
ATOM 696 C CA . ILE A 1 92 ? -11.383 -6.648 -6.668 1 98.69 92 ILE A CA 1
ATOM 697 C C . ILE A 1 92 ? -11.664 -6.941 -8.141 1 98.69 92 ILE A C 1
ATOM 699 O O . ILE A 1 92 ? -11.32 -6.145 -9.016 1 98.69 92 ILE A O 1
ATOM 703 N N . GLU A 1 93 ? -12.289 -8.023 -8.406 1 98.69 93 GLU A N 1
ATOM 704 C CA . GLU A 1 93 ? -12.578 -8.445 -9.773 1 98.69 93 GLU A CA 1
ATOM 705 C C . GLU A 1 93 ? -13.523 -7.469 -10.461 1 98.69 93 GLU A C 1
ATOM 707 O O . GLU A 1 93 ? -13.547 -7.383 -11.695 1 98.69 93 GLU A O 1
ATOM 712 N N . GLU A 1 94 ? -14.305 -6.75 -9.695 1 98.62 94 GLU A N 1
ATOM 713 C CA . GLU A 1 94 ? -15.352 -5.891 -10.234 1 98.62 94 GLU A CA 1
ATOM 714 C C . GLU A 1 94 ? -14.789 -4.551 -10.688 1 98.62 94 GLU A C 1
ATOM 716 O O . GLU A 1 94 ? -15.422 -3.838 -11.469 1 98.62 94 GLU A O 1
ATOM 721 N N . ALA A 1 95 ? -13.664 -4.16 -10.211 1 98.5 95 ALA A N 1
ATOM 722 C CA . ALA A 1 95 ? -13.125 -2.822 -10.461 1 98.5 95 ALA A CA 1
ATOM 723 C C . ALA A 1 95 ? -12.672 -2.678 -11.914 1 98.5 95 ALA A C 1
ATOM 725 O O . ALA A 1 95 ? -11.953 -3.529 -12.43 1 98.5 95 ALA A O 1
ATOM 726 N N . THR A 1 96 ? -13.117 -1.637 -12.586 1 98.38 96 THR A N 1
ATOM 727 C CA . THR A 1 96 ? -12.594 -1.3 -13.906 1 98.38 96 THR A CA 1
ATOM 728 C C . THR A 1 96 ? -11.234 -0.627 -13.797 1 98.38 96 THR A C 1
ATOM 730 O O . THR A 1 96 ? -10.852 -0.157 -12.719 1 98.38 96 THR A O 1
ATOM 733 N N . PRO A 1 97 ? -10.508 -0.596 -14.906 1 98.31 97 PRO A N 1
ATOM 734 C CA . PRO A 1 97 ? -9.219 0.097 -14.875 1 98.31 97 PRO A CA 1
ATOM 735 C C . PRO A 1 97 ? -9.344 1.559 -14.445 1 98.31 97 PRO A C 1
ATOM 737 O O . PRO A 1 97 ? -8.516 2.059 -13.688 1 98.31 97 PRO A O 1
ATOM 740 N N . ASN A 1 98 ? -10.328 2.209 -14.93 1 98.25 98 ASN A N 1
ATOM 741 C CA . ASN A 1 98 ? -10.531 3.611 -14.578 1 98.25 98 ASN A CA 1
ATOM 742 C C . ASN A 1 98 ? -10.828 3.779 -13.094 1 98.25 98 ASN A C 1
ATOM 744 O O . ASN A 1 98 ? -10.328 4.707 -12.453 1 98.25 98 ASN A O 1
ATOM 748 N N . GLU A 1 99 ? -11.648 2.936 -12.539 1 98.12 99 GLU A N 1
ATOM 749 C CA . GLU A 1 99 ? -11.984 2.984 -11.117 1 98.12 99 GLU A CA 1
ATOM 750 C C . GLU A 1 99 ? -10.75 2.73 -10.258 1 98.12 99 GLU A C 1
ATOM 752 O O . GLU A 1 99 ? -10.523 3.432 -9.266 1 98.12 99 GLU A O 1
ATOM 757 N N . ALA A 1 100 ? -10 1.726 -10.648 1 98.62 100 ALA A N 1
ATOM 758 C CA . ALA A 1 100 ? -8.781 1.396 -9.906 1 98.62 100 ALA A CA 1
ATOM 759 C C . ALA A 1 100 ? -7.809 2.57 -9.906 1 98.62 100 ALA A C 1
ATOM 761 O O . ALA A 1 100 ? -7.262 2.93 -8.859 1 98.62 100 ALA A O 1
ATOM 762 N N . ARG A 1 101 ? -7.641 3.15 -11.031 1 98.5 101 ARG A N 1
ATOM 763 C CA . ARG A 1 101 ? -6.711 4.27 -11.148 1 98.5 101 ARG A CA 1
ATOM 764 C C . ARG A 1 101 ? -7.215 5.488 -10.391 1 98.5 101 ARG A C 1
ATOM 766 O O . ARG A 1 101 ? -6.43 6.215 -9.781 1 98.5 101 ARG A O 1
ATOM 773 N N . ALA A 1 102 ? -8.508 5.711 -10.422 1 97.94 102 ALA A N 1
ATOM 774 C CA . ALA A 1 102 ? -9.094 6.84 -9.703 1 97.94 102 ALA A CA 1
ATOM 775 C C . ALA A 1 102 ? -8.828 6.727 -8.203 1 97.94 102 ALA A C 1
ATOM 777 O O . ALA A 1 102 ? -8.523 7.723 -7.547 1 97.94 102 ALA A O 1
ATOM 778 N N . GLN A 1 103 ? -8.945 5.535 -7.648 1 98.25 103 GLN A N 1
ATOM 779 C CA . GLN A 1 103 ? -8.672 5.289 -6.238 1 98.25 103 GLN A CA 1
ATOM 780 C C . GLN A 1 103 ? -7.25 5.711 -5.871 1 98.25 103 GLN A C 1
ATOM 782 O O . GLN A 1 103 ? -7.043 6.41 -4.879 1 98.25 103 GLN A O 1
ATOM 787 N N . PHE A 1 104 ? -6.281 5.371 -6.699 1 98.75 104 PHE A N 1
ATOM 788 C CA . PHE A 1 104 ? -4.887 5.629 -6.375 1 98.75 104 PHE A CA 1
ATOM 789 C C . PHE A 1 104 ? -4.512 7.07 -6.699 1 98.75 104 PHE A C 1
ATOM 791 O O . PHE A 1 104 ? -3.674 7.668 -6.02 1 98.75 104 PHE A O 1
ATOM 798 N N . GLU A 1 105 ? -5.148 7.598 -7.723 1 98.5 105 GLU A N 1
ATOM 799 C CA . GLU A 1 105 ? -4.871 8.984 -8.078 1 98.5 105 GLU A CA 1
ATOM 800 C C . GLU A 1 105 ? -5.156 9.93 -6.91 1 98.5 105 GLU A C 1
ATOM 802 O O . GLU A 1 105 ? -4.359 10.82 -6.621 1 98.5 105 GLU A O 1
ATOM 807 N N . THR A 1 106 ? -6.188 9.695 -6.277 1 97.88 106 THR A N 1
ATOM 808 C CA . THR A 1 106 ? -6.598 10.578 -5.191 1 97.88 106 THR A CA 1
ATOM 809 C C . THR A 1 106 ? -5.867 10.227 -3.9 1 97.88 106 THR A C 1
ATOM 811 O O . THR A 1 106 ? -5.176 11.07 -3.324 1 97.88 106 THR A O 1
ATOM 814 N N . ASN A 1 107 ? -5.992 8.992 -3.512 1 98.56 107 ASN A N 1
ATOM 815 C CA . ASN A 1 107 ? -5.539 8.617 -2.178 1 98.56 107 ASN A CA 1
ATOM 816 C C . ASN A 1 107 ? -4.016 8.602 -2.086 1 98.56 107 ASN A C 1
ATOM 818 O O . ASN A 1 107 ? -3.445 9.023 -1.081 1 98.56 107 ASN A O 1
ATOM 822 N N . PHE A 1 108 ? -3.4 8.086 -3.148 1 98.94 108 PHE A N 1
ATOM 823 C CA . PHE A 1 108 ? -1.958 7.906 -3.037 1 98.94 108 PHE A CA 1
ATOM 824 C C . PHE A 1 108 ? -1.216 9.055 -3.713 1 98.94 108 PHE A C 1
ATOM 826 O O . PHE A 1 108 ? -0.446 9.766 -3.068 1 98.94 108 PHE A O 1
ATOM 833 N N . PHE A 1 109 ? -1.444 9.242 -5.008 1 98.94 109 PHE A N 1
ATOM 834 C CA . PHE A 1 109 ? -0.674 10.227 -5.75 1 98.94 109 PHE A CA 1
ATOM 835 C C . PHE A 1 109 ? -1.003 11.641 -5.277 1 98.94 109 PHE A C 1
ATOM 837 O O . PHE A 1 109 ? -0.116 12.492 -5.176 1 98.94 109 PHE A O 1
ATOM 844 N N . GLY A 1 110 ? -2.252 11.914 -5.02 1 98.81 110 GLY A N 1
ATOM 845 C CA . GLY A 1 110 ? -2.607 13.203 -4.449 1 98.81 110 GLY A CA 1
ATOM 846 C C . GLY A 1 110 ? -1.844 13.531 -3.178 1 98.81 110 GLY A C 1
ATOM 847 O O . GLY A 1 110 ? -1.354 14.648 -3.008 1 98.81 110 GLY A O 1
ATOM 848 N N . THR A 1 111 ? -1.728 12.516 -2.301 1 98.88 111 THR A N 1
ATOM 849 C CA . THR A 1 111 ? -0.964 12.648 -1.064 1 98.88 111 THR A CA 1
ATOM 850 C C . THR A 1 111 ? 0.513 12.891 -1.364 1 98.88 111 THR A C 1
ATOM 852 O O . THR A 1 111 ? 1.141 13.766 -0.757 1 98.88 111 THR A O 1
ATOM 855 N N . LEU A 1 112 ? 1.023 12.148 -2.322 1 98.94 112 LEU A N 1
ATOM 856 C CA . LEU A 1 112 ? 2.424 12.273 -2.711 1 98.94 112 LEU A CA 1
ATOM 857 C C . LEU A 1 112 ? 2.725 13.68 -3.223 1 98.94 112 LEU A C 1
ATOM 859 O O . LEU A 1 112 ? 3.738 14.281 -2.854 1 98.94 112 LEU A O 1
ATOM 863 N N . TRP A 1 113 ? 1.84 14.234 -4.047 1 98.88 113 TRP A N 1
ATOM 864 C CA . TRP A 1 113 ? 2.068 15.523 -4.684 1 98.88 113 TRP A CA 1
ATOM 865 C C . TRP A 1 113 ? 2.137 16.641 -3.645 1 98.88 113 TRP A C 1
ATOM 867 O O . TRP A 1 113 ? 3.07 17.453 -3.65 1 98.88 113 TRP A O 1
ATOM 877 N N . LEU A 1 114 ? 1.194 16.656 -2.744 1 98.88 114 LEU A N 1
ATOM 878 C CA . LEU A 1 114 ? 1.18 17.688 -1.717 1 98.88 114 LEU A CA 1
ATOM 879 C C . LEU A 1 114 ? 2.367 17.531 -0.773 1 98.88 114 LEU A C 1
ATOM 881 O O . LEU A 1 114 ? 2.967 18.531 -0.356 1 98.88 114 LEU A O 1
ATOM 885 N N . THR A 1 115 ? 2.678 16.297 -0.435 1 98.94 115 THR A N 1
ATOM 886 C CA . THR A 1 115 ? 3.814 16.016 0.434 1 98.94 115 THR A CA 1
ATOM 887 C C . THR A 1 115 ? 5.109 16.531 -0.181 1 98.94 115 THR A C 1
ATOM 889 O O . THR A 1 115 ? 5.867 17.25 0.474 1 98.94 115 THR A O 1
ATOM 892 N N . GLN A 1 116 ? 5.316 16.234 -1.446 1 98.88 116 GLN A N 1
ATOM 893 C CA . GLN A 1 116 ? 6.52 16.703 -2.131 1 98.88 116 GLN A CA 1
ATOM 894 C C . GLN A 1 116 ? 6.555 18.219 -2.205 1 98.88 116 GLN A C 1
ATOM 896 O O . GLN A 1 116 ? 7.617 18.828 -2.078 1 98.88 116 GLN A O 1
ATOM 901 N N . ALA A 1 117 ? 5.414 18.812 -2.408 1 98.88 117 ALA A N 1
ATOM 902 C CA . ALA A 1 117 ? 5.32 20.266 -2.609 1 98.88 117 ALA A CA 1
ATOM 903 C C . ALA A 1 117 ? 5.727 21.016 -1.348 1 98.88 117 ALA A C 1
ATOM 905 O O . ALA A 1 117 ? 6.332 22.078 -1.426 1 98.88 117 ALA A O 1
ATOM 906 N N . VAL A 1 118 ? 5.453 20.438 -0.158 1 98.94 118 VAL A N 1
ATOM 907 C CA . VAL A 1 118 ? 5.672 21.203 1.07 1 98.94 118 VAL A CA 1
ATOM 908 C C . VAL A 1 118 ? 7.094 20.969 1.574 1 98.94 118 VAL A C 1
ATOM 910 O O . VAL A 1 118 ? 7.598 21.734 2.404 1 98.94 118 VAL A O 1
ATOM 913 N N . LEU A 1 119 ? 7.754 19.906 1.133 1 98.88 119 LEU A N 1
ATOM 914 C CA . LEU A 1 119 ? 9.016 19.453 1.714 1 98.88 119 LEU A CA 1
ATOM 915 C C . LEU A 1 119 ? 10.078 20.531 1.593 1 98.88 119 LEU A C 1
ATOM 917 O O . LEU A 1 119 ? 10.766 20.844 2.568 1 98.88 119 LEU A O 1
ATOM 921 N N . PRO A 1 120 ? 10.211 21.203 0.381 1 98.5 120 PRO A N 1
ATOM 922 C CA . PRO A 1 120 ? 11.242 22.234 0.322 1 98.5 120 PRO A CA 1
ATOM 923 C C . PRO A 1 120 ? 10.992 23.375 1.303 1 98.5 120 PRO A C 1
ATOM 925 O O . PRO A 1 120 ? 11.938 23.922 1.886 1 98.5 120 PRO A O 1
ATOM 928 N N . ILE A 1 121 ? 9.766 23.734 1.547 1 98.69 121 ILE A N 1
ATOM 929 C CA . ILE A 1 121 ? 9.391 24.812 2.459 1 98.69 121 ILE A CA 1
ATOM 930 C C . ILE A 1 121 ? 9.734 24.406 3.893 1 98.69 121 ILE A C 1
ATOM 932 O O . ILE A 1 121 ? 10.391 25.156 4.613 1 98.69 121 ILE A O 1
ATOM 936 N N . MET A 1 122 ? 9.375 23.188 4.234 1 98.81 122 MET A N 1
ATOM 937 C CA . MET A 1 122 ? 9.578 22.734 5.605 1 98.81 122 MET A CA 1
ATOM 938 C C . MET A 1 122 ? 11.055 22.469 5.879 1 98.81 122 MET A C 1
ATOM 940 O O . MET A 1 122 ? 11.531 22.672 7 1 98.81 122 MET A O 1
ATOM 944 N N . ARG A 1 123 ? 11.828 22.062 4.859 1 98.19 123 ARG A N 1
ATOM 945 C CA . ARG A 1 123 ? 13.266 21.922 5.016 1 98.19 123 ARG A CA 1
ATOM 946 C C . ARG A 1 123 ? 13.93 23.266 5.316 1 98.19 123 ARG A C 1
ATOM 948 O O . ARG A 1 123 ? 14.789 23.359 6.195 1 98.19 123 ARG A O 1
ATOM 955 N N . ASN A 1 124 ? 13.469 24.219 4.598 1 97.62 124 ASN A N 1
ATOM 956 C CA . ASN A 1 124 ? 14.008 25.547 4.828 1 97.62 124 ASN A CA 1
ATOM 957 C C . ASN A 1 124 ? 13.633 26.078 6.207 1 97.62 124 ASN A C 1
ATOM 959 O O . ASN A 1 124 ? 14.43 26.766 6.848 1 97.62 124 ASN A O 1
ATOM 963 N N . GLN A 1 125 ? 12.445 25.734 6.648 1 98.06 125 GLN A N 1
ATOM 964 C CA . GLN A 1 125 ? 11.961 26.141 7.965 1 98.06 125 GLN A CA 1
ATOM 965 C C . GLN A 1 125 ? 12.664 25.344 9.07 1 98.06 125 GLN A C 1
ATOM 967 O O . GLN A 1 125 ? 12.609 25.734 10.242 1 98.06 125 GLN A O 1
ATOM 972 N N . LYS A 1 126 ? 13.242 24.172 8.719 1 98.38 126 LYS A N 1
ATOM 973 C CA . LYS A 1 126 ? 13.828 23.219 9.648 1 98.38 126 LYS A CA 1
ATOM 974 C C . LYS A 1 126 ? 12.797 22.75 10.68 1 98.38 126 LYS A C 1
ATOM 976 O O . LYS A 1 126 ? 13.133 22.547 11.844 1 98.38 126 LYS A O 1
ATOM 981 N N . SER A 1 127 ? 11.602 22.797 10.242 1 98.38 127 SER A N 1
ATOM 982 C CA . SER A 1 127 ? 10.453 22.344 11.031 1 98.38 127 SER A CA 1
ATOM 983 C C . SER A 1 127 ? 9.258 22.047 10.133 1 98.38 127 SER A C 1
ATOM 985 O O . SER A 1 127 ? 9.133 22.609 9.047 1 98.38 127 SER A O 1
ATOM 987 N N . GLY A 1 128 ? 8.406 21.234 10.547 1 98.69 128 GLY A N 1
ATOM 988 C CA . GLY A 1 128 ? 7.18 20.859 9.859 1 98.69 128 GLY A CA 1
ATOM 989 C C . GLY A 1 128 ? 6.566 19.578 10.391 1 98.69 128 GLY A C 1
ATOM 990 O O . GLY A 1 128 ? 7.254 18.766 11.008 1 98.69 128 GLY A O 1
ATOM 991 N N . HIS A 1 129 ? 5.312 19.469 10.266 1 98.94 129 HIS A N 1
ATOM 992 C CA . HIS A 1 129 ? 4.582 18.25 10.633 1 98.94 129 HIS A CA 1
ATOM 993 C C . HIS A 1 129 ? 3.623 17.828 9.523 1 98.94 129 HIS A C 1
ATOM 995 O O . HIS A 1 129 ? 2.678 18.562 9.203 1 98.94 129 HIS A O 1
ATOM 1001 N N . ILE A 1 130 ? 3.943 16.719 8.898 1 98.94 130 ILE A N 1
ATOM 1002 C CA . ILE A 1 130 ? 3.102 16.172 7.84 1 98.94 130 ILE A CA 1
ATOM 1003 C C . ILE A 1 130 ? 2.221 15.055 8.398 1 98.94 130 ILE A C 1
ATOM 1005 O O . ILE A 1 130 ? 2.727 14.047 8.891 1 98.94 130 ILE A O 1
ATOM 1009 N N . ILE A 1 131 ? 0.933 15.273 8.359 1 98.94 131 ILE A N 1
ATOM 1010 C CA . ILE A 1 131 ? -0.055 14.312 8.836 1 98.94 131 ILE A CA 1
ATOM 1011 C C . ILE A 1 131 ? -0.773 13.672 7.652 1 98.94 131 ILE A C 1
ATOM 1013 O O . ILE A 1 131 ? -1.418 14.367 6.859 1 98.94 131 ILE A O 1
ATOM 1017 N N . GLN A 1 132 ? -0.565 12.406 7.512 1 98.81 132 GLN A N 1
ATOM 1018 C CA . GLN A 1 132 ? -1.226 11.609 6.477 1 98.81 132 GLN A CA 1
ATOM 1019 C C . GLN A 1 132 ? -2.414 10.844 7.051 1 98.81 132 GLN A C 1
ATOM 1021 O O . GLN A 1 132 ? -2.25 10.016 7.949 1 98.81 132 GLN A O 1
ATOM 1026 N N . VAL A 1 133 ? -3.582 11.125 6.48 1 98.62 133 VAL A N 1
ATOM 1027 C CA . VAL A 1 133 ? -4.754 10.391 6.945 1 98.62 133 VAL A CA 1
ATOM 1028 C C . VAL A 1 133 ? -4.855 9.055 6.215 1 98.62 133 VAL A C 1
ATOM 1030 O O . VAL A 1 133 ? -5.254 9.008 5.051 1 98.62 133 VAL A O 1
ATOM 1033 N N . SER A 1 134 ? -4.484 8.039 6.887 1 98.44 134 SER A N 1
ATOM 1034 C CA . SER A 1 134 ? -4.613 6.668 6.41 1 98.44 134 SER A CA 1
ATOM 1035 C C . SER A 1 134 ? -5.922 6.043 6.875 1 98.44 134 SER A C 1
ATOM 1037 O O . SER A 1 134 ? -6.996 6.609 6.672 1 98.44 134 SER A O 1
ATOM 1039 N N . SER A 1 135 ? -5.891 4.891 7.438 1 97.69 135 SER A N 1
ATOM 1040 C CA . SER A 1 135 ? -7.016 4.105 7.93 1 97.69 135 SER A CA 1
ATOM 1041 C C . SER A 1 135 ? -6.543 2.848 8.648 1 97.69 135 SER A C 1
ATOM 1043 O O . SER A 1 135 ? -5.43 2.375 8.414 1 97.69 135 SER A O 1
ATOM 1045 N N . ILE A 1 136 ? -7.348 2.338 9.562 1 97.62 136 ILE A N 1
ATOM 1046 C CA . ILE A 1 136 ? -7.051 1.002 10.062 1 97.62 136 ILE A CA 1
ATOM 1047 C C . ILE A 1 136 ? -7.02 0.009 8.906 1 97.62 136 ILE A C 1
ATOM 1049 O O . ILE A 1 136 ? -6.336 -1.016 8.977 1 97.62 136 ILE A O 1
ATOM 1053 N N . LEU A 1 137 ? -7.656 0.376 7.805 1 97.5 137 LEU A N 1
ATOM 1054 C CA . LEU A 1 137 ? -7.707 -0.477 6.621 1 97.5 137 LEU A CA 1
ATOM 1055 C C . LEU A 1 137 ? -6.438 -0.328 5.789 1 97.5 137 LEU A C 1
ATOM 1057 O O . LEU A 1 137 ? -6.301 -0.967 4.742 1 97.5 137 LEU A O 1
ATOM 1061 N N . GLY A 1 138 ? -5.508 0.478 6.219 1 98.62 138 GLY A N 1
ATOM 1062 C CA . GLY A 1 138 ? -4.148 0.516 5.695 1 98.62 138 GLY A CA 1
ATOM 1063 C C . GLY A 1 138 ? -3.211 -0.445 6.402 1 98.62 138 GLY A C 1
ATOM 1064 O O . GLY A 1 138 ? -2.039 -0.555 6.039 1 98.62 138 GLY A O 1
ATOM 1065 N N . LEU A 1 139 ? -3.793 -1.162 7.418 1 98.56 139 LEU A N 1
ATOM 1066 C CA . LEU A 1 139 ? -3.01 -2.066 8.258 1 98.56 139 LEU A CA 1
ATOM 1067 C C . LEU A 1 139 ? -3.586 -3.477 8.219 1 98.56 139 LEU A C 1
ATOM 1069 O O . LEU A 1 139 ? -2.854 -4.457 8.383 1 98.56 139 LEU A O 1
ATOM 1073 N N . ALA A 1 140 ? -4.867 -3.564 8.07 1 97.62 140 ALA A N 1
ATOM 1074 C CA . ALA A 1 140 ? -5.621 -4.809 7.957 1 97.62 140 ALA A CA 1
ATOM 1075 C C . ALA A 1 140 ? -6.801 -4.648 7.004 1 97.62 140 ALA A C 1
ATOM 1077 O O . ALA A 1 140 ? -7.633 -3.756 7.18 1 97.62 140 ALA A O 1
ATOM 1078 N N . ALA A 1 141 ? -6.871 -5.578 6.066 1 97.31 141 ALA A N 1
ATOM 1079 C CA . ALA A 1 141 ? -7.82 -5.363 4.977 1 97.31 141 ALA A CA 1
ATOM 1080 C C . ALA A 1 141 ? -9.148 -6.047 5.266 1 97.31 141 ALA A C 1
ATOM 1082 O O . ALA A 1 141 ? -9.219 -6.984 6.062 1 97.31 141 ALA A O 1
ATOM 1083 N N . LEU A 1 142 ? -10.195 -5.551 4.707 1 95.25 142 LEU A N 1
ATOM 1084 C CA . LEU A 1 142 ? -11.531 -6.129 4.684 1 95.25 142 LEU A CA 1
ATOM 1085 C C . LEU A 1 142 ? -12 -6.355 3.248 1 95.25 142 LEU A C 1
ATOM 1087 O O . LEU A 1 142 ? -11.586 -5.641 2.334 1 95.25 142 LEU A O 1
ATOM 1091 N N . PRO A 1 143 ? -12.859 -7.32 3.027 1 96.81 143 PRO A N 1
ATOM 1092 C CA . PRO A 1 143 ? -13.359 -7.551 1.671 1 96.81 143 PRO A CA 1
ATOM 1093 C C . PRO A 1 143 ? -14.219 -6.395 1.152 1 96.81 143 PRO A C 1
ATOM 1095 O O . PRO A 1 143 ? -14.656 -5.551 1.936 1 96.81 143 PRO A O 1
ATOM 1098 N N . THR A 1 144 ? -14.383 -6.301 -0.14 1 95.38 144 THR A N 1
ATOM 1099 C CA . THR A 1 144 ? -15.273 -5.43 -0.894 1 95.38 144 THR A CA 1
ATOM 1100 C C . THR A 1 144 ? -14.781 -3.986 -0.853 1 95.38 144 THR A C 1
ATOM 1102 O O . THR A 1 144 ? -15.539 -3.057 -1.132 1 95.38 144 THR A O 1
ATOM 1105 N N . MET A 1 145 ? -13.547 -3.793 -0.469 1 95.31 145 MET A N 1
ATOM 1106 C CA . MET A 1 145 ? -12.906 -2.48 -0.468 1 95.31 145 MET A CA 1
ATOM 1107 C C . MET A 1 145 ? -11.438 -2.598 -0.84 1 95.31 145 MET A C 1
ATOM 1109 O O . MET A 1 145 ? -10.594 -1.898 -0.275 1 95.31 145 MET A O 1
ATOM 1113 N N . GLY A 1 146 ? -11.203 -3.498 -1.698 1 97.81 146 GLY A N 1
ATOM 1114 C CA . GLY A 1 146 ? -9.844 -3.934 -1.966 1 97.81 146 GLY A CA 1
ATOM 1115 C C . GLY A 1 146 ? -8.938 -2.812 -2.445 1 97.81 146 GLY A C 1
ATOM 1116 O O . GLY A 1 146 ? -7.797 -2.691 -1.994 1 97.81 146 GLY A O 1
ATOM 1117 N N . LEU A 1 147 ? -9.43 -1.984 -3.389 1 98.5 147 LEU A N 1
ATOM 1118 C CA . LEU A 1 147 ? -8.586 -0.921 -3.932 1 98.5 147 LEU A CA 1
ATOM 1119 C C . LEU A 1 147 ? -8.414 0.204 -2.918 1 98.5 147 LEU A C 1
ATOM 1121 O O . LEU A 1 147 ? -7.355 0.837 -2.861 1 98.5 147 LEU A O 1
ATOM 1125 N N . TYR A 1 148 ? -9.422 0.437 -2.098 1 97.94 148 TYR A N 1
ATOM 1126 C CA . TYR A 1 148 ? -9.281 1.381 -0.994 1 97.94 148 TYR A CA 1
ATOM 1127 C C . TYR A 1 148 ? -8.227 0.909 0.001 1 97.94 148 TYR A C 1
ATOM 1129 O O . TYR A 1 148 ? -7.32 1.662 0.357 1 97.94 148 TYR A O 1
ATOM 1137 N N . ASN A 1 149 ? -8.367 -0.377 0.416 1 98.56 149 ASN A N 1
ATOM 1138 C CA . ASN A 1 149 ? -7.359 -0.955 1.304 1 98.56 149 ASN A CA 1
ATOM 1139 C C . ASN A 1 149 ? -5.953 -0.787 0.743 1 98.56 149 ASN A C 1
ATOM 1141 O O . ASN A 1 149 ? -5.059 -0.296 1.435 1 98.56 149 ASN A O 1
ATOM 1145 N N . ALA A 1 150 ? -5.809 -1.172 -0.488 1 98.94 150 ALA A N 1
ATOM 1146 C CA . ALA A 1 150 ? -4.496 -1.131 -1.126 1 98.94 150 ALA A CA 1
ATOM 1147 C C . ALA A 1 150 ? -3.924 0.284 -1.114 1 98.94 150 ALA A C 1
ATOM 1149 O O . ALA A 1 150 ? -2.738 0.479 -0.839 1 98.94 150 ALA A O 1
ATOM 1150 N N . SER A 1 151 ? -4.742 1.255 -1.408 1 98.81 151 SER A N 1
ATOM 1151 C CA . SER A 1 151 ? -4.281 2.639 -1.441 1 98.81 151 SER A CA 1
ATOM 1152 C C . SER A 1 151 ? -3.846 3.111 -0.058 1 98.81 151 SER A C 1
ATOM 1154 O O . SER A 1 151 ? -2.871 3.855 0.072 1 98.81 151 SER A O 1
ATOM 1156 N N . LYS A 1 152 ? -4.562 2.729 0.956 1 98.81 152 LYS A N 1
ATOM 1157 C CA . LYS A 1 152 ? -4.215 3.15 2.311 1 98.81 152 LYS A CA 1
ATOM 1158 C C . LYS A 1 152 ? -2.99 2.396 2.824 1 98.81 152 LYS A C 1
ATOM 1160 O O . LYS A 1 152 ? -2.182 2.949 3.572 1 98.81 152 LYS A O 1
ATOM 1165 N N . PHE A 1 153 ? -2.809 1.113 2.367 1 98.94 153 PHE A N 1
ATOM 1166 C CA . PHE A 1 153 ? -1.552 0.42 2.617 1 98.94 153 PHE A CA 1
ATOM 1167 C C . PHE A 1 153 ? -0.383 1.174 1.995 1 98.94 153 PHE A C 1
ATOM 1169 O O . PHE A 1 153 ? 0.664 1.338 2.625 1 98.94 153 PHE A O 1
ATOM 1176 N N . ALA A 1 154 ? -0.605 1.604 0.818 1 98.94 154 ALA A N 1
ATOM 1177 C CA . ALA A 1 154 ? 0.446 2.352 0.131 1 98.94 154 ALA A CA 1
ATOM 1178 C C . ALA A 1 154 ? 0.84 3.596 0.919 1 98.94 154 ALA A C 1
ATOM 1180 O O . ALA A 1 154 ? 2.021 3.938 1.002 1 98.94 154 ALA A O 1
ATOM 1181 N N . ILE A 1 155 ? -0.123 4.254 1.525 1 98.88 155 ILE A N 1
ATOM 1182 C CA . ILE A 1 155 ? 0.123 5.445 2.33 1 98.88 155 ILE A CA 1
ATOM 1183 C C . ILE A 1 155 ? 0.975 5.082 3.543 1 98.88 155 ILE A C 1
ATOM 1185 O O . ILE A 1 155 ? 1.842 5.855 3.957 1 98.88 155 ILE A O 1
ATOM 1189 N N . GLU A 1 156 ? 0.741 3.91 4.125 1 98.88 156 GLU A N 1
ATOM 1190 C CA . GLU A 1 156 ? 1.546 3.453 5.254 1 98.88 156 GLU A CA 1
ATOM 1191 C C . GLU A 1 156 ? 3.02 3.338 4.871 1 98.88 156 GLU A C 1
ATOM 1193 O O . GLU A 1 156 ? 3.889 3.887 5.551 1 98.88 156 GLU A O 1
ATOM 1198 N N . GLY A 1 157 ? 3.266 2.633 3.758 1 98.81 157 GLY A N 1
ATOM 1199 C CA . GLY A 1 157 ? 4.637 2.475 3.301 1 98.81 157 GLY A CA 1
ATOM 1200 C C . GLY A 1 157 ? 5.305 3.791 2.951 1 98.81 157 GLY A C 1
ATOM 1201 O O . GLY A 1 157 ? 6.457 4.023 3.322 1 98.81 157 GLY A O 1
ATOM 1202 N N . LEU A 1 158 ? 4.555 4.676 2.316 1 98.88 158 LEU A N 1
ATOM 1203 C CA . LEU A 1 158 ? 5.051 5.988 1.925 1 98.88 158 LEU A CA 1
ATOM 1204 C C . LEU A 1 158 ? 5.461 6.801 3.148 1 98.88 158 LEU A C 1
ATOM 1206 O O . LEU A 1 158 ? 6.539 7.398 3.172 1 98.88 158 LEU A O 1
ATOM 1210 N N . SER A 1 159 ? 4.641 6.773 4.109 1 98.88 159 SER A N 1
ATOM 1211 C CA . SER A 1 159 ? 4.789 7.672 5.25 1 98.88 159 SER A CA 1
ATOM 1212 C C . SER A 1 159 ? 5.879 7.184 6.199 1 98.88 159 SER A C 1
ATOM 1214 O O . SER A 1 159 ? 6.605 7.988 6.785 1 98.88 159 SER A O 1
ATOM 1216 N N . GLU A 1 160 ? 5.961 5.855 6.355 1 98.69 160 GLU A N 1
ATOM 1217 C CA . GLU A 1 160 ? 7.062 5.309 7.141 1 98.69 160 GLU A CA 1
ATOM 1218 C C . GLU A 1 160 ? 8.414 5.68 6.527 1 98.69 160 GLU A C 1
ATOM 1220 O O . GLU A 1 160 ? 9.336 6.066 7.242 1 98.69 160 GLU A O 1
ATOM 1225 N N . THR A 1 161 ? 8.477 5.559 5.25 1 98.62 161 THR A N 1
ATOM 1226 C CA . THR A 1 161 ? 9.695 5.93 4.543 1 98.62 161 THR A CA 1
ATOM 1227 C C . THR A 1 161 ? 9.992 7.414 4.719 1 98.62 161 THR A C 1
ATOM 1229 O O . THR A 1 161 ? 11.109 7.793 5.07 1 98.62 161 THR A O 1
ATOM 1232 N N . LEU A 1 162 ? 8.984 8.188 4.508 1 98.88 162 LEU A N 1
ATOM 1233 C CA . LEU A 1 162 ? 9.141 9.633 4.578 1 98.88 162 LEU A CA 1
ATOM 1234 C C . LEU A 1 162 ? 9.641 10.062 5.953 1 98.88 162 LEU A C 1
ATOM 1236 O O . LEU A 1 162 ? 10.523 10.922 6.059 1 98.88 162 LEU A O 1
ATOM 1240 N N . ALA A 1 163 ? 9.078 9.516 6.996 1 98.88 163 ALA A N 1
ATOM 1241 C CA . ALA A 1 163 ? 9.445 9.867 8.367 1 98.88 163 ALA A CA 1
ATOM 1242 C C . ALA A 1 163 ? 10.945 9.688 8.594 1 98.88 163 ALA A C 1
ATOM 1244 O O . ALA A 1 163 ? 11.602 10.555 9.172 1 98.88 163 ALA A O 1
ATOM 1245 N N . ALA A 1 164 ? 11.453 8.562 8.094 1 98.19 164 ALA A N 1
ATOM 1246 C CA . ALA A 1 164 ? 12.883 8.289 8.25 1 98.19 164 ALA A CA 1
ATOM 1247 C C . ALA A 1 164 ? 13.719 9.281 7.449 1 98.19 164 ALA A C 1
ATOM 1249 O O . ALA A 1 164 ? 14.797 9.688 7.887 1 98.19 164 ALA A O 1
ATOM 1250 N N . GLU A 1 165 ? 13.234 9.688 6.344 1 98.69 165 GLU A N 1
ATOM 1251 C CA . GLU A 1 165 ? 14.016 10.5 5.414 1 98.69 165 GLU A CA 1
ATOM 1252 C C . GLU A 1 165 ? 14.086 11.953 5.879 1 98.69 165 GLU A C 1
ATOM 1254 O O . GLU A 1 165 ? 15.117 12.609 5.715 1 98.69 165 GLU A O 1
ATOM 1259 N N . VAL A 1 166 ? 13.023 12.438 6.504 1 98.81 166 VAL A N 1
ATOM 1260 C CA . VAL A 1 166 ? 12.953 13.883 6.695 1 98.81 166 VAL A CA 1
ATOM 1261 C C . VAL A 1 166 ? 13.266 14.227 8.148 1 98.81 166 VAL A C 1
ATOM 1263 O O . VAL A 1 166 ? 13.32 15.406 8.516 1 98.81 166 VAL A O 1
ATOM 1266 N N . LYS A 1 167 ? 13.422 13.195 8.938 1 98.19 167 LYS A N 1
ATOM 1267 C CA . LYS A 1 167 ? 13.742 13.414 10.344 1 98.19 167 LYS A CA 1
ATOM 1268 C C . LYS A 1 167 ? 14.938 14.352 10.492 1 98.19 167 LYS A C 1
ATOM 1270 O O . LYS A 1 167 ? 14.961 15.203 11.383 1 98.19 167 LYS A O 1
ATOM 1275 N N . GLN A 1 168 ? 15.891 14.273 9.633 1 97.62 168 GLN A N 1
ATOM 1276 C CA . GLN A 1 168 ? 17.125 15.047 9.688 1 97.62 168 GLN A CA 1
ATOM 1277 C C . GLN A 1 168 ? 16.859 16.547 9.5 1 97.62 168 GLN A C 1
ATOM 1279 O O . GLN A 1 168 ? 17.688 17.375 9.844 1 97.62 168 GLN A O 1
ATOM 1284 N N . PHE A 1 169 ? 15.703 16.875 9 1 98.44 169 PHE A N 1
ATOM 1285 C CA . PHE A 1 169 ? 15.391 18.266 8.711 1 98.44 169 PHE A CA 1
ATOM 1286 C C . PHE A 1 169 ? 14.5 18.859 9.797 1 98.44 169 PHE A C 1
ATOM 1288 O O . PHE A 1 169 ? 14.039 20 9.68 1 98.44 169 PHE A O 1
ATOM 1295 N N . GLY A 1 170 ? 14.188 18.031 10.852 1 98.44 170 GLY A N 1
ATOM 1296 C CA . GLY A 1 170 ? 13.273 18.5 11.883 1 98.44 170 GLY A CA 1
ATOM 1297 C C . GLY A 1 170 ? 11.82 18.406 11.484 1 98.44 170 GLY A C 1
ATOM 1298 O O . GLY A 1 170 ? 10.961 19.062 12.086 1 98.44 170 GLY A O 1
ATOM 1299 N N . ILE A 1 171 ? 11.523 17.656 10.422 1 98.88 171 ILE A N 1
ATOM 1300 C CA . ILE A 1 171 ? 10.156 17.484 9.953 1 98.88 171 ILE A CA 1
ATOM 1301 C C . ILE A 1 171 ? 9.57 16.188 10.539 1 98.88 171 ILE A C 1
ATOM 1303 O O . ILE A 1 171 ? 10.203 15.133 10.477 1 98.88 171 ILE A O 1
ATOM 1307 N N . ASN A 1 172 ? 8.422 16.312 11.195 1 98.88 172 ASN A N 1
ATOM 1308 C CA . ASN A 1 172 ? 7.707 15.156 11.734 1 98.88 172 ASN A CA 1
ATOM 1309 C C . ASN A 1 172 ? 6.676 14.617 10.742 1 98.88 172 ASN A C 1
ATOM 1311 O O . ASN A 1 172 ? 6.133 15.375 9.93 1 98.88 172 ASN A O 1
ATOM 1315 N N . VAL A 1 173 ? 6.48 13.344 10.781 1 98.94 173 VAL A N 1
ATOM 1316 C CA . VAL A 1 173 ? 5.441 12.68 10.008 1 98.94 173 VAL A CA 1
ATOM 1317 C C . VAL A 1 173 ? 4.562 11.844 10.93 1 98.94 173 VAL A C 1
ATOM 1319 O O . VAL A 1 173 ? 5.066 11.148 11.812 1 98.94 173 VAL A O 1
ATOM 1322 N N . THR A 1 174 ? 3.248 11.969 10.789 1 98.94 174 THR A N 1
ATOM 1323 C CA . THR A 1 174 ? 2.332 11.109 11.531 1 98.94 174 THR A CA 1
ATOM 1324 C C . THR A 1 174 ? 1.289 10.5 10.602 1 98.94 174 THR A C 1
ATOM 1326 O O . THR A 1 174 ? 0.739 11.188 9.742 1 98.94 174 THR A O 1
ATOM 1329 N N . LEU A 1 175 ? 1.113 9.219 10.742 1 98.94 175 LEU A N 1
ATOM 1330 C CA . LEU A 1 175 ? -0.044 8.523 10.18 1 98.94 175 LEU A CA 1
ATOM 1331 C C . LEU A 1 175 ? -1.225 8.578 11.148 1 98.94 175 LEU A C 1
ATOM 1333 O O . LEU A 1 175 ? -1.146 8.055 12.258 1 98.94 175 LEU A O 1
ATOM 1337 N N . VAL A 1 176 ? -2.273 9.242 10.742 1 98.94 176 VAL A N 1
ATOM 1338 C CA . VAL A 1 176 ? -3.539 9.156 11.461 1 98.94 176 VAL A CA 1
ATOM 1339 C C . VAL A 1 176 ? -4.398 8.039 10.867 1 98.94 176 VAL A C 1
ATOM 1341 O O . VAL A 1 176 ? -4.684 8.047 9.664 1 98.94 176 VAL A O 1
ATOM 1344 N N . GLU A 1 177 ? -4.801 7.133 11.719 1 98.81 177 GLU A N 1
ATOM 1345 C CA . GLU A 1 177 ? -5.414 5.891 11.258 1 98.81 177 GLU A CA 1
ATOM 1346 C C . GLU A 1 177 ? -6.766 5.66 11.93 1 98.81 177 GLU A C 1
ATOM 1348 O O . GLU A 1 177 ? -6.867 4.898 12.898 1 98.81 177 GLU A O 1
ATOM 1353 N N . PRO A 1 178 ? -7.805 6.219 11.367 1 98.06 178 PRO A N 1
ATOM 1354 C CA . PRO A 1 178 ? -9.141 6.094 11.961 1 98.06 178 PRO A CA 1
ATOM 1355 C C . PRO A 1 178 ? -9.773 4.727 11.703 1 98.06 178 PRO A C 1
ATOM 1357 O O . PRO A 1 178 ? -9.586 4.145 10.633 1 98.06 178 PRO A O 1
ATOM 1360 N N . ASN A 1 179 ? -10.469 4.242 12.75 1 96.75 179 ASN A N 1
ATOM 1361 C CA . ASN A 1 179 ? -11.469 3.219 12.453 1 96.75 179 ASN A CA 1
ATOM 1362 C C . ASN A 1 179 ? -12.719 3.824 11.828 1 96.75 179 ASN A C 1
ATOM 1364 O O . ASN A 1 179 ? -12.688 4.957 11.336 1 96.75 179 ASN A O 1
ATOM 1368 N N . GLY A 1 180 ? -13.82 3.086 11.742 1 93.75 180 GLY A N 1
ATOM 1369 C CA . GLY A 1 180 ? -15.023 3.596 11.102 1 93.75 180 GLY A CA 1
ATOM 1370 C C . GLY A 1 180 ? -15.648 4.762 11.852 1 93.75 180 GLY A C 1
ATOM 1371 O O . GLY A 1 180 ? -15.766 4.727 13.078 1 93.75 180 GLY A O 1
ATOM 1372 N N . TYR A 1 181 ? -15.922 5.816 11.125 1 94.06 181 TYR A N 1
ATOM 1373 C CA . TYR A 1 181 ? -16.672 6.957 11.648 1 94.06 181 TYR A CA 1
ATOM 1374 C C . TYR A 1 181 ? -17.906 7.242 10.805 1 94.06 181 TYR A C 1
ATOM 1376 O O . TYR A 1 181 ? -17.938 6.902 9.617 1 94.06 181 TYR A O 1
ATOM 1384 N N . ALA A 1 182 ? -18.875 7.762 11.461 1 80.75 182 ALA A N 1
ATOM 1385 C CA . ALA A 1 182 ? -20.062 8.211 10.734 1 80.75 182 ALA A CA 1
ATOM 1386 C C . ALA A 1 182 ? -19.734 9.367 9.797 1 80.75 182 ALA A C 1
ATOM 1388 O O . ALA A 1 182 ? -20.047 10.523 10.102 1 80.75 182 ALA A O 1
ATOM 1389 N N . SER A 1 183 ? -18.859 9.008 8.891 1 70.31 183 SER A N 1
ATOM 1390 C CA . SER A 1 183 ? -18.422 10.008 7.922 1 70.31 183 SER A CA 1
ATOM 1391 C C . SER A 1 183 ? -18.906 9.664 6.52 1 70.31 183 SER A C 1
ATOM 1393 O O . SER A 1 183 ? -19.484 8.602 6.301 1 70.31 183 SER A O 1
ATOM 1395 N N . ASN A 1 184 ? -18.688 10.555 5.754 1 68.81 184 ASN A N 1
ATOM 1396 C CA . ASN A 1 184 ? -19.312 10.445 4.441 1 68.81 184 ASN A CA 1
ATOM 1397 C C . ASN A 1 184 ? -18.406 9.727 3.445 1 68.81 184 ASN A C 1
ATOM 1399 O O . ASN A 1 184 ? -18.781 9.555 2.281 1 68.81 184 ASN A O 1
ATOM 1403 N N . ILE A 1 185 ? -17.328 9.172 3.979 1 71.19 185 ILE A N 1
ATOM 1404 C CA . ILE A 1 185 ? -16.422 8.641 2.963 1 71.19 185 ILE A CA 1
ATOM 1405 C C . ILE A 1 185 ? -17.031 7.391 2.336 1 71.19 185 ILE A C 1
ATOM 1407 O O . ILE A 1 185 ? -16.828 7.117 1.15 1 71.19 185 ILE A O 1
ATOM 1411 N N . TRP A 1 186 ? -17.766 6.715 3.047 1 67.94 186 TRP A N 1
ATOM 1412 C CA . TRP A 1 186 ? -18.359 5.465 2.574 1 67.94 186 TRP A CA 1
ATOM 1413 C C . TRP A 1 186 ? -19.719 5.711 1.931 1 67.94 186 TRP A C 1
ATOM 1415 O O . TRP A 1 186 ? -20.297 4.809 1.326 1 67.94 186 TRP A O 1
ATOM 1425 N N . HIS A 1 187 ? -20.062 6.922 2.09 1 64.62 187 HIS A N 1
ATOM 1426 C CA . HIS A 1 187 ? -21.406 7.211 1.63 1 64.62 187 HIS A CA 1
ATOM 1427 C C . HIS A 1 187 ? -21.391 7.992 0.321 1 64.62 187 HIS A C 1
ATOM 1429 O O . HIS A 1 187 ? -22.391 8.609 -0.053 1 64.62 187 HIS A O 1
ATOM 1435 N N . THR A 1 188 ? -20.25 7.977 -0.271 1 67.56 188 THR A N 1
ATOM 1436 C CA . THR A 1 188 ? -20.141 8.734 -1.514 1 67.56 188 THR A CA 1
ATOM 1437 C C . THR A 1 188 ? -20.797 7.973 -2.668 1 67.56 188 THR A C 1
ATOM 1439 O O . THR A 1 188 ? -21.031 8.539 -3.732 1 67.56 188 THR A O 1
ATOM 1442 N N . GLY A 1 189 ? -21.109 6.793 -2.375 1 69.31 189 GLY A N 1
ATOM 1443 C CA . GLY A 1 189 ? -21.812 6.031 -3.393 1 69.31 189 GLY A CA 1
ATOM 1444 C C . GLY A 1 189 ? -20.906 5.562 -4.52 1 69.31 189 GLY A C 1
ATOM 1445 O O . GLY A 1 189 ? -21.391 5.191 -5.594 1 69.31 189 GLY A O 1
ATOM 1446 N N . ILE A 1 190 ? -19.625 5.656 -4.34 1 89.19 190 ILE A N 1
ATOM 1447 C CA . ILE A 1 190 ? -18.703 5.211 -5.387 1 89.19 190 ILE A CA 1
ATOM 1448 C C . ILE A 1 190 ? -18.5 3.701 -5.289 1 89.19 190 ILE A C 1
ATOM 1450 O O . ILE A 1 190 ? -17.828 3.217 -4.375 1 89.19 190 ILE A O 1
ATOM 1454 N N . SER A 1 191 ? -19.109 2.992 -6.207 1 94.06 191 SER A N 1
ATOM 1455 C CA . SER A 1 191 ? -19.062 1.534 -6.191 1 94.06 191 SER A CA 1
ATOM 1456 C C . SER A 1 191 ? -18.891 0.971 -7.598 1 94.06 191 SER A C 1
ATOM 1458 O O . SER A 1 191 ? -19.469 1.502 -8.555 1 94.06 191 SER A O 1
ATOM 1460 N N . SER A 1 192 ? -18.141 -0.116 -7.664 1 96.38 192 SER A N 1
ATOM 1461 C CA . SER A 1 192 ? -18.031 -0.84 -8.93 1 96.38 192 SER A CA 1
ATOM 1462 C C . SER A 1 192 ? -19.344 -1.527 -9.281 1 96.38 192 SER A C 1
ATOM 1464 O O . SER A 1 192 ? -20.172 -1.812 -8.406 1 96.38 192 SER A O 1
ATOM 1466 N N . GLU A 1 193 ? -19.516 -1.755 -10.617 1 96.81 193 GLU A N 1
ATOM 1467 C CA . GLU A 1 193 ? -20.656 -2.566 -11.031 1 96.81 193 GLU A CA 1
ATOM 1468 C C . GLU A 1 193 ? -20.594 -3.959 -10.406 1 96.81 193 GLU A C 1
ATOM 1470 O O . GLU A 1 193 ? -19.547 -4.621 -10.453 1 96.81 193 GLU A O 1
ATOM 1475 N N . SER A 1 194 ? -21.703 -4.355 -9.93 1 96 194 SER A N 1
ATOM 1476 C CA . SER A 1 194 ? -21.75 -5.586 -9.148 1 96 194 SER A CA 1
ATOM 1477 C C . SER A 1 194 ? -21.641 -6.812 -10.047 1 96 194 SER A C 1
ATOM 1479 O O . SER A 1 194 ? -22.25 -6.852 -11.125 1 96 194 SER A O 1
ATOM 1481 N N . ASN A 1 195 ? -20.859 -7.777 -9.703 1 97.81 195 ASN A N 1
ATOM 1482 C CA . ASN A 1 195 ? -20.844 -9.156 -10.18 1 97.81 195 ASN A CA 1
ATOM 1483 C C . ASN A 1 195 ? -21.594 -10.086 -9.234 1 97.81 195 ASN A C 1
ATOM 1485 O O . ASN A 1 195 ? -21.219 -10.227 -8.07 1 97.81 195 ASN A O 1
ATOM 1489 N N . PRO A 1 196 ? -22.609 -10.719 -9.672 1 98 196 PRO A N 1
ATOM 1490 C CA . PRO A 1 196 ? -23.469 -11.516 -8.797 1 98 196 PRO A CA 1
ATOM 1491 C C . PRO A 1 196 ? -22.703 -12.594 -8.031 1 98 196 PRO A C 1
ATOM 1493 O O . PRO A 1 196 ? -23.125 -13.016 -6.957 1 98 196 PRO A O 1
ATOM 1496 N N . VAL A 1 197 ? -21.641 -12.984 -8.484 1 97.94 197 VAL A N 1
ATOM 1497 C CA . VAL A 1 197 ? -20.906 -14.062 -7.832 1 97.94 197 VAL A CA 1
ATOM 1498 C C . VAL A 1 197 ? -20.406 -13.602 -6.469 1 97.94 197 VAL A C 1
ATOM 1500 O O . VAL A 1 197 ? -20.047 -14.422 -5.621 1 97.94 197 VAL A O 1
ATOM 1503 N N . TYR A 1 198 ? -20.391 -12.305 -6.246 1 98.12 198 TYR A N 1
ATOM 1504 C CA . TYR A 1 198 ? -19.875 -11.773 -4.988 1 98.12 198 TYR A CA 1
ATOM 1505 C C . TYR A 1 198 ? -21.016 -11.305 -4.09 1 98.12 198 TYR A C 1
ATOM 1507 O O . TYR A 1 198 ? -20.781 -10.734 -3.023 1 98.12 198 TYR A O 1
ATOM 1515 N N . ASP A 1 199 ? -22.266 -11.516 -4.457 1 97.38 199 ASP A N 1
ATOM 1516 C CA . ASP A 1 199 ? -23.422 -10.992 -3.723 1 97.38 199 ASP A CA 1
ATOM 1517 C C . ASP A 1 199 ? -23.453 -11.547 -2.299 1 97.38 199 ASP A C 1
ATOM 1519 O O . ASP A 1 199 ? -23.75 -10.812 -1.354 1 97.38 199 ASP A O 1
ATOM 1523 N N . GLY A 1 200 ? -23.203 -12.82 -2.236 1 96.69 200 GLY A N 1
ATOM 1524 C CA . GLY A 1 200 ? -23.203 -13.422 -0.916 1 96.69 200 GLY A CA 1
ATOM 1525 C C . GLY A 1 200 ? -22.172 -12.82 0.02 1 96.69 200 GLY A C 1
ATOM 1526 O O . GLY A 1 200 ? -22.469 -12.547 1.187 1 96.69 200 GLY A O 1
ATOM 1527 N N . LEU A 1 201 ? -21.062 -12.617 -0.495 1 96.38 201 LEU A N 1
ATOM 1528 C CA . LEU A 1 201 ? -19.969 -12 0.272 1 96.38 201 LEU A CA 1
ATOM 1529 C C . LEU A 1 201 ? -20.344 -10.586 0.704 1 96.38 201 LEU A C 1
ATOM 1531 O O . LEU A 1 201 ? -20.141 -10.211 1.86 1 96.38 201 LEU A O 1
ATOM 1535 N N . LYS A 1 202 ? -20.828 -9.82 -0.192 1 95 202 LYS A N 1
ATOM 1536 C CA . LYS A 1 202 ? -21.203 -8.438 0.087 1 95 202 LYS A CA 1
ATOM 1537 C C . LYS A 1 202 ? -22.312 -8.375 1.138 1 95 202 LYS A C 1
ATOM 1539 O O . LYS A 1 202 ? -22.281 -7.516 2.027 1 95 202 LYS A O 1
ATOM 1544 N N . LYS A 1 203 ? -23.219 -9.281 1.048 1 94.81 203 LYS A N 1
ATOM 1545 C CA . LYS A 1 203 ? -24.312 -9.336 2.018 1 94.81 203 LYS A CA 1
ATOM 1546 C C . LYS A 1 203 ? -23.797 -9.664 3.414 1 94.81 203 LYS A C 1
ATOM 1548 O O . LYS A 1 203 ? -24.172 -9.031 4.395 1 94.81 203 LYS A O 1
ATOM 1553 N N . ALA A 1 204 ? -22.953 -10.617 3.451 1 93.38 204 ALA A N 1
ATOM 1554 C CA . ALA A 1 204 ? -22.375 -11.008 4.738 1 93.38 204 ALA A CA 1
ATOM 1555 C C . ALA A 1 204 ? -21.625 -9.852 5.375 1 93.38 204 ALA A C 1
ATOM 1557 O O . ALA A 1 204 ? -21.719 -9.625 6.582 1 93.38 204 ALA A O 1
ATOM 1558 N N . PHE A 1 205 ? -20.953 -9.117 4.547 1 89.94 205 PHE A N 1
ATOM 1559 C CA . PHE A 1 205 ? -20.156 -8 5.039 1 89.94 205 PHE A CA 1
ATOM 1560 C C . PHE A 1 205 ? -21.047 -6.852 5.484 1 89.94 205 PHE A C 1
ATOM 1562 O O . PHE A 1 205 ? -20.766 -6.191 6.484 1 89.94 205 PHE A O 1
ATOM 1569 N N . SER A 1 206 ? -22.047 -6.633 4.789 1 86.62 206 SER A N 1
ATOM 1570 C CA . SER A 1 206 ? -22.953 -5.531 5.098 1 86.62 206 SER A CA 1
ATOM 1571 C C . SER A 1 206 ? -23.719 -5.789 6.387 1 86.62 206 SER A C 1
ATOM 1573 O O . SER A 1 206 ? -24.188 -4.852 7.035 1 86.62 206 SER A O 1
ATOM 1575 N N . GLU A 1 207 ? -23.828 -7.023 6.73 1 88.06 207 GLU A N 1
ATOM 1576 C CA . GLU A 1 207 ? -24.609 -7.402 7.906 1 88.06 207 GLU A CA 1
ATOM 1577 C C . GLU A 1 207 ? -23.734 -7.434 9.156 1 88.06 207 GLU A C 1
ATOM 1579 O O . GLU A 1 207 ? -24.25 -7.594 10.273 1 88.06 207 GLU A O 1
ATOM 1584 N N . SER A 1 208 ? -22.531 -7.195 8.945 1 84.69 208 SER A N 1
ATOM 1585 C CA . SER A 1 208 ? -21.641 -7.207 10.094 1 84.69 208 SER A CA 1
ATOM 1586 C C . SER A 1 208 ? -21.828 -5.965 10.953 1 84.69 208 SER A C 1
ATOM 1588 O O . SER A 1 208 ? -22.156 -4.891 10.445 1 84.69 208 SER A O 1
ATOM 1590 N N . GLU A 1 209 ? -21.734 -6.141 12.219 1 77.19 209 GLU A N 1
ATOM 1591 C CA . GLU A 1 209 ? -21.891 -5.035 13.156 1 77.19 209 GLU A CA 1
ATOM 1592 C C . GLU A 1 209 ? -20.75 -4.031 13.023 1 77.19 209 GLU A C 1
ATOM 1594 O O . GLU A 1 209 ? -19.594 -4.418 12.828 1 77.19 209 GLU A O 1
ATOM 1599 N N . ASN A 1 210 ? -21.234 -2.752 13.078 1 81.5 210 ASN A N 1
ATOM 1600 C CA . ASN A 1 210 ? -20.234 -1.692 13.008 1 81.5 210 ASN A CA 1
ATOM 1601 C C . ASN A 1 210 ? -20.312 -0.764 14.219 1 81.5 210 ASN A C 1
ATOM 1603 O O . ASN A 1 210 ? -21.406 -0.518 14.742 1 81.5 210 ASN A O 1
ATOM 1607 N N . ASP A 1 211 ? -19.219 -0.501 14.797 1 91 211 ASP A N 1
ATOM 1608 C CA . ASP A 1 211 ? -19.047 0.46 15.883 1 91 211 ASP A CA 1
ATOM 1609 C C . ASP A 1 211 ? -18.375 1.739 15.391 1 91 211 ASP A C 1
ATOM 1611 O O . ASP A 1 211 ? -17.172 1.9 15.531 1 91 211 ASP A O 1
ATOM 1615 N N . PHE A 1 212 ? -19.188 2.689 14.883 1 93.38 212 PHE A N 1
ATOM 1616 C CA . PHE A 1 212 ? -18.672 3.912 14.273 1 93.38 212 PHE A CA 1
ATOM 1617 C C . PHE A 1 212 ? -18.469 4.992 15.328 1 93.38 212 PHE A C 1
ATOM 1619 O O . PHE A 1 212 ? -19.266 5.129 16.25 1 93.38 212 PHE A O 1
ATOM 1626 N N . GLY A 1 213 ? -17.406 5.699 15.234 1 96.19 213 GLY A N 1
ATOM 1627 C CA . GLY A 1 213 ? -17.172 6.855 16.078 1 96.19 213 GLY A CA 1
ATOM 1628 C C . GLY A 1 213 ? -17.906 8.102 15.609 1 96.19 213 GLY A C 1
ATOM 1629 O O . GLY A 1 213 ? -18.547 8.086 14.562 1 96.19 213 GLY A O 1
ATOM 1630 N N . ILE A 1 214 ? -17.766 9.133 16.453 1 96.5 214 ILE A N 1
ATOM 1631 C CA . ILE A 1 214 ? -18.312 10.445 16.156 1 96.5 214 ILE A CA 1
ATOM 1632 C C . ILE A 1 214 ? -17.203 11.375 15.656 1 96.5 214 ILE A C 1
ATOM 1634 O O . ILE A 1 214 ? -16.203 11.586 16.344 1 96.5 214 ILE A O 1
ATOM 1638 N N . VAL A 1 215 ? -17.375 11.961 14.5 1 97.25 215 VAL A N 1
ATOM 1639 C CA . VAL A 1 215 ? -16.344 12.727 13.82 1 97.25 215 VAL A CA 1
ATOM 1640 C C . VAL A 1 215 ? -15.844 13.844 14.742 1 97.25 215 VAL A C 1
ATOM 1642 O O . VAL A 1 215 ? -14.633 14.023 14.914 1 97.25 215 VAL A O 1
ATOM 1645 N N . GLU A 1 216 ? -16.734 14.539 15.445 1 97.44 216 GLU A N 1
ATOM 1646 C CA . GLU A 1 216 ? -16.391 15.68 16.281 1 97.44 216 GLU A CA 1
ATOM 1647 C C . GLU A 1 216 ? -15.508 15.25 17.453 1 97.44 216 GLU A C 1
ATOM 1649 O O . GLU A 1 216 ? -14.711 16.047 17.953 1 97.44 216 GLU A O 1
ATOM 1654 N N . ALA A 1 217 ? -15.594 14 17.812 1 98.25 217 ALA A N 1
ATOM 1655 C CA . ALA A 1 217 ? -14.844 13.484 18.953 1 98.25 217 ALA A CA 1
ATOM 1656 C C . ALA A 1 217 ? -13.367 13.32 18.609 1 98.25 217 ALA A C 1
ATOM 1658 O O . ALA A 1 217 ? -12.539 13.125 19.5 1 98.25 217 ALA A O 1
ATOM 1659 N N . THR A 1 218 ? -13.016 13.5 17.359 1 98.56 218 THR A N 1
ATOM 1660 C CA . THR A 1 218 ? -11.625 13.352 16.938 1 98.56 218 THR A CA 1
ATOM 1661 C C . THR A 1 218 ? -10.859 14.656 17.156 1 98.56 218 THR A C 1
ATOM 1663 O O . THR A 1 218 ? -9.625 14.664 17.156 1 98.56 218 THR A O 1
ATOM 1666 N N . ALA A 1 219 ? -11.531 15.75 17.375 1 98.62 219 ALA A N 1
ATOM 1667 C CA . ALA A 1 219 ? -10.938 17.078 17.391 1 98.62 219 ALA A CA 1
ATOM 1668 C C . ALA A 1 219 ? -9.891 17.203 18.5 1 98.62 219 ALA A C 1
ATOM 1670 O O . ALA A 1 219 ? -8.766 17.641 18.25 1 98.62 219 ALA A O 1
ATOM 1671 N N . PRO A 1 220 ? -10.172 16.781 19.75 1 98.75 220 PRO A N 1
ATOM 1672 C CA . PRO A 1 220 ? -9.148 16.906 20.781 1 98.75 220 PRO A CA 1
ATOM 1673 C C . PRO A 1 220 ? -7.895 16.094 20.484 1 98.75 220 PRO A C 1
ATOM 1675 O O . PRO A 1 220 ? -6.781 16.516 20.812 1 98.75 220 PRO A O 1
ATOM 1678 N N . ALA A 1 221 ? -8.086 14.945 19.859 1 98.88 221 ALA A N 1
ATOM 1679 C CA . ALA A 1 221 ? -6.961 14.078 19.547 1 98.88 221 ALA A CA 1
ATOM 1680 C C . ALA A 1 221 ? -6.027 14.734 18.531 1 98.88 221 ALA A C 1
ATOM 1682 O O . ALA A 1 221 ? -4.805 14.703 18.688 1 98.88 221 ALA A O 1
ATOM 1683 N N . ILE A 1 222 ? -6.598 15.344 17.516 1 98.88 222 ILE A N 1
ATOM 1684 C CA . ILE A 1 222 ? -5.777 15.938 16.469 1 98.88 222 ILE A CA 1
ATOM 1685 C C . ILE A 1 222 ? -5.094 17.203 17 1 98.88 222 ILE A C 1
ATOM 1687 O O . ILE A 1 222 ? -3.961 17.5 16.625 1 98.88 222 ILE A O 1
ATOM 1691 N N . VAL A 1 223 ? -5.719 17.938 17.875 1 98.88 223 VAL A N 1
ATOM 1692 C CA . VAL A 1 223 ? -5.102 19.094 18.5 1 98.88 223 VAL A CA 1
ATOM 1693 C C . VAL A 1 223 ? -3.918 18.656 19.359 1 98.88 223 VAL A C 1
ATOM 1695 O O . VAL A 1 223 ? -2.828 19.219 19.266 1 98.88 223 VAL A O 1
ATOM 1698 N N . LYS A 1 224 ? -4.145 17.594 20.156 1 98.88 224 LYS A N 1
ATOM 1699 C CA . LYS A 1 224 ? -3.057 17.078 20.984 1 98.88 224 LYS A CA 1
ATOM 1700 C C . LYS A 1 224 ? -1.874 16.641 20.109 1 98.88 224 LYS A C 1
ATOM 1702 O O . LYS A 1 224 ? -0.719 16.891 20.469 1 98.88 224 LYS A O 1
ATOM 1707 N N . LEU A 1 225 ? -2.184 16 19.031 1 98.88 225 LEU A N 1
ATOM 1708 C CA . LEU A 1 225 ? -1.152 15.547 18.109 1 98.88 225 LEU A CA 1
ATOM 1709 C C . LEU A 1 225 ? -0.334 16.719 17.578 1 98.88 225 LEU A C 1
ATOM 1711 O O . LEU A 1 225 ? 0.898 16.703 17.641 1 98.88 225 LEU A O 1
ATOM 1715 N N . VAL A 1 226 ? -0.996 17.703 17.125 1 98.62 226 VAL A N 1
ATOM 1716 C CA . VAL A 1 226 ? -0.376 18.859 16.484 1 98.62 226 VAL A CA 1
ATOM 1717 C C . VAL A 1 226 ? 0.423 19.656 17.5 1 98.62 226 VAL A C 1
ATOM 1719 O O . VAL A 1 226 ? 1.478 20.203 17.172 1 98.62 226 VAL A O 1
ATOM 1722 N N . GLU A 1 227 ? -0.005 19.688 18.688 1 98.38 227 GLU A N 1
ATOM 1723 C CA . GLU A 1 227 ? 0.62 20.516 19.719 1 98.38 227 GLU A CA 1
ATOM 1724 C C . GLU A 1 227 ? 1.673 19.734 20.5 1 98.38 227 GLU A C 1
ATOM 1726 O O . GLU A 1 227 ? 2.352 20.297 21.359 1 98.38 227 GLU A O 1
ATOM 1731 N N . SER A 1 228 ? 1.785 18.453 20.172 1 98.12 228 SER A N 1
ATOM 1732 C CA . SER A 1 228 ? 2.803 17.641 20.812 1 98.12 228 SER A CA 1
ATOM 1733 C C . SER A 1 228 ? 4.207 18.047 20.375 1 98.12 228 SER A C 1
ATOM 1735 O O . SER A 1 228 ? 4.441 18.312 19.203 1 98.12 228 SER A O 1
ATOM 1737 N N . GLU A 1 229 ? 5.129 18.109 21.312 1 96.94 229 GLU A N 1
ATOM 1738 C CA . GLU A 1 229 ? 6.523 18.406 21.016 1 96.94 229 GLU A CA 1
ATOM 1739 C C . GLU A 1 229 ? 7.18 17.266 20.234 1 96.94 229 GLU A C 1
ATOM 1741 O O . GLU A 1 229 ? 8.047 17.5 19.391 1 96.94 229 GLU A O 1
ATOM 1746 N N . ASN A 1 230 ? 6.77 16.078 20.578 1 97.5 230 ASN A N 1
ATOM 1747 C CA . ASN A 1 230 ? 7.258 14.875 19.922 1 97.5 230 ASN A CA 1
ATOM 1748 C C . ASN A 1 230 ? 6.109 13.992 19.438 1 97.5 230 ASN A C 1
ATOM 1750 O O . ASN A 1 230 ? 5.852 12.938 20.016 1 97.5 230 ASN A O 1
ATOM 1754 N N . PRO A 1 231 ? 5.48 14.414 18.359 1 98.75 231 PRO A N 1
ATOM 1755 C CA . PRO A 1 231 ? 4.32 13.641 17.891 1 98.75 231 PRO A CA 1
ATOM 1756 C C . PRO A 1 231 ? 4.688 12.227 17.453 1 98.75 231 PRO A C 1
ATOM 1758 O O . PRO A 1 231 ? 5.781 12.008 16.922 1 98.75 231 PRO A O 1
ATOM 1761 N N . PRO A 1 232 ? 3.789 11.305 17.703 1 98.88 232 PRO A N 1
ATOM 1762 C CA . PRO A 1 232 ? 4.039 9.914 17.312 1 98.88 232 PRO A CA 1
ATOM 1763 C C . PRO A 1 232 ? 3.957 9.703 15.812 1 98.88 232 PRO A C 1
ATOM 1765 O O . PRO A 1 232 ? 3.248 10.438 15.117 1 98.88 232 PRO A O 1
ATOM 1768 N N . LEU A 1 233 ? 4.609 8.711 15.312 1 98.81 233 LEU A N 1
ATOM 1769 C CA . LEU A 1 233 ? 4.523 8.359 13.898 1 98.81 233 LEU A CA 1
ATOM 1770 C C . LEU A 1 233 ? 3.131 7.848 13.555 1 98.81 233 LEU A C 1
ATOM 1772 O O . LEU A 1 233 ? 2.709 7.918 12.398 1 98.81 233 LEU A O 1
ATOM 1776 N N . ARG A 1 234 ? 2.465 7.34 14.578 1 98.88 234 ARG A N 1
ATOM 1777 C CA . ARG A 1 234 ? 1.164 6.73 14.328 1 98.88 234 ARG A CA 1
ATOM 1778 C C . ARG A 1 234 ? 0.17 7.086 15.43 1 98.88 234 ARG A C 1
ATOM 1780 O O . ARG A 1 234 ? 0.521 7.094 16.609 1 98.88 234 ARG A O 1
ATOM 1787 N N . LEU A 1 235 ? -1.006 7.336 15.016 1 98.94 235 LEU A N 1
ATOM 1788 C CA . LEU A 1 235 ? -2.113 7.598 15.922 1 98.94 235 LEU A CA 1
ATOM 1789 C C . LEU A 1 235 ? -3.404 6.973 15.406 1 98.94 235 LEU A C 1
ATOM 1791 O O . LEU A 1 235 ? -3.918 7.375 14.359 1 98.94 235 LEU A O 1
ATOM 1795 N N . PHE A 1 236 ? -3.889 6.004 16.141 1 98.88 236 PHE A N 1
ATOM 1796 C CA . PHE A 1 236 ? -5.234 5.512 15.852 1 98.88 236 PHE A CA 1
ATOM 1797 C C . PHE A 1 236 ? -6.281 6.531 16.281 1 98.88 236 PHE A C 1
ATOM 1799 O O . PHE A 1 236 ? -6.098 7.246 17.266 1 98.88 236 PHE A O 1
ATOM 1806 N N . LEU A 1 237 ? -7.34 6.633 15.531 1 98.62 237 LEU A N 1
ATOM 1807 C CA . LEU A 1 237 ? -8.57 7.246 16.016 1 98.62 237 LEU A CA 1
ATOM 1808 C C . LEU A 1 237 ? -9.672 6.203 16.172 1 98.62 237 LEU A C 1
ATOM 1810 O O . LEU A 1 237 ? -10.055 5.547 15.203 1 98.62 237 LEU A O 1
ATOM 1814 N N . GLY A 1 238 ? -10.141 6.086 17.344 1 98.06 238 GLY A N 1
ATOM 1815 C CA . GLY A 1 238 ? -11.227 5.164 17.641 1 98.06 238 GLY A CA 1
ATOM 1816 C C . GLY A 1 238 ? -10.805 3.998 18.5 1 98.06 238 GLY A C 1
ATOM 1817 O O . GLY A 1 238 ? -9.641 3.602 18.5 1 98.06 238 GLY A O 1
ATOM 1818 N N . ARG A 1 239 ? -11.766 3.34 19.156 1 98 239 ARG A N 1
ATOM 1819 C CA . ARG A 1 239 ? -11.477 2.32 20.172 1 98 239 ARG A CA 1
ATOM 1820 C C . ARG A 1 239 ? -11.391 0.937 19.531 1 98 239 ARG A C 1
ATOM 1822 O O . ARG A 1 239 ? -10.922 -0.012 20.172 1 98 239 ARG A O 1
ATOM 1829 N N . VAL A 1 240 ? -11.805 0.828 18.297 1 96.81 240 VAL A N 1
ATOM 1830 C CA . VAL A 1 240 ? -11.867 -0.465 17.625 1 96.81 240 VAL A CA 1
ATOM 1831 C C . VAL A 1 240 ? -10.516 -0.775 16.984 1 96.81 240 VAL A C 1
ATOM 1833 O O . VAL A 1 240 ? -10.172 -1.94 16.766 1 96.81 240 VAL A O 1
ATOM 1836 N N . ALA A 1 241 ? -9.727 0.225 16.75 1 97.44 241 ALA A N 1
ATOM 1837 C CA . ALA A 1 241 ? -8.555 0.134 15.883 1 97.44 241 ALA A CA 1
ATOM 1838 C C . ALA A 1 241 ? -7.48 -0.751 16.5 1 97.44 241 ALA A C 1
ATOM 1840 O O . ALA A 1 241 ? -7.031 -1.722 15.891 1 97.44 241 ALA A O 1
ATOM 1841 N N . LEU A 1 242 ? -7.125 -0.459 17.719 1 98.44 242 LEU A N 1
ATOM 1842 C CA . LEU A 1 242 ? -5.988 -1.129 18.344 1 98.44 242 LEU A CA 1
ATOM 1843 C C . LEU A 1 242 ? -6.254 -2.623 18.5 1 98.44 242 LEU A C 1
ATOM 1845 O O . LEU A 1 242 ? -5.445 -3.449 18.078 1 98.44 242 LEU A O 1
ATOM 1849 N N . PRO A 1 243 ? -7.422 -3.047 19.062 1 98 243 PRO A N 1
ATOM 1850 C CA . PRO A 1 243 ? -7.656 -4.488 19.156 1 98 243 PRO A CA 1
ATOM 1851 C C . PRO A 1 243 ? -7.715 -5.176 17.797 1 98 243 PRO A C 1
ATOM 1853 O O . PRO A 1 243 ? -7.242 -6.309 17.656 1 98 243 PRO A O 1
ATOM 1856 N N . PHE A 1 244 ? -8.234 -4.527 16.828 1 97.06 244 PHE A N 1
ATOM 1857 C CA . PHE A 1 244 ? -8.367 -5.09 15.492 1 97.06 244 PHE A CA 1
ATOM 1858 C C . PHE A 1 244 ? -6.996 -5.352 14.883 1 97.06 244 PHE A C 1
ATOM 1860 O O . PHE A 1 244 ? -6.734 -6.445 14.375 1 97.06 244 PHE A O 1
ATOM 1867 N N . VAL A 1 245 ? -6.133 -4.391 14.961 1 98.31 245 VAL A N 1
ATOM 1868 C CA . VAL A 1 245 ? -4.816 -4.492 14.336 1 98.31 245 VAL A CA 1
ATOM 1869 C C . VAL A 1 245 ? -3.951 -5.477 15.125 1 98.31 245 VAL A C 1
ATOM 1871 O O . VAL A 1 245 ? -3.191 -6.25 14.531 1 98.31 245 VAL A O 1
ATOM 1874 N N . LYS A 1 246 ? -4.062 -5.441 16.422 1 98.19 246 LYS A N 1
ATOM 1875 C CA . LYS A 1 246 ? -3.32 -6.391 17.25 1 98.19 246 LYS A CA 1
ATOM 1876 C C . LYS A 1 246 ? -3.666 -7.828 16.875 1 98.19 246 LYS A C 1
ATOM 1878 O O . LYS A 1 246 ? -2.775 -8.672 16.75 1 98.19 246 LYS A O 1
ATOM 1883 N N . GLN A 1 247 ? -4.93 -8.07 16.734 1 98.06 247 GLN A N 1
ATOM 1884 C CA . GLN A 1 247 ? -5.379 -9.406 16.359 1 98.06 247 GLN A CA 1
ATOM 1885 C C . GLN A 1 247 ? -4.855 -9.797 14.977 1 98.06 247 GLN A C 1
ATOM 1887 O O . GLN A 1 247 ? -4.43 -10.93 14.766 1 98.06 247 GLN A O 1
ATOM 1892 N N . ASN A 1 248 ? -4.906 -8.906 14.102 1 98.19 248 ASN A N 1
ATOM 1893 C CA . ASN A 1 248 ? -4.418 -9.164 12.75 1 98.19 248 ASN A CA 1
ATOM 1894 C C . ASN A 1 248 ? -2.922 -9.469 12.742 1 98.19 248 ASN A C 1
ATOM 1896 O O . ASN A 1 248 ? -2.48 -10.406 12.078 1 98.19 248 ASN A O 1
ATOM 1900 N N . TYR A 1 249 ? -2.119 -8.648 13.477 1 98.31 249 TYR A N 1
ATOM 1901 C CA . TYR A 1 249 ? -0.679 -8.875 13.555 1 98.31 249 TYR A CA 1
ATOM 1902 C C . TYR A 1 249 ? -0.373 -10.234 14.172 1 98.31 249 TYR A C 1
ATOM 1904 O O . TYR A 1 249 ? 0.534 -10.938 13.719 1 98.31 249 TYR A O 1
ATOM 1912 N N . GLU A 1 250 ? -1.153 -10.586 15.172 1 98.25 250 GLU A N 1
ATOM 1913 C CA . GLU A 1 250 ? -0.97 -11.891 15.805 1 98.25 250 GLU A CA 1
ATOM 1914 C C . GLU A 1 250 ? -1.219 -13.023 14.805 1 98.25 250 GLU A C 1
ATOM 1916 O O . GLU A 1 250 ? -0.458 -13.992 14.758 1 98.25 250 GLU A O 1
ATOM 1921 N N . GLN A 1 251 ? -2.256 -12.906 14.039 1 98.19 251 GLN A N 1
ATOM 1922 C CA . GLN A 1 251 ? -2.594 -13.938 13.062 1 98.19 251 GLN A CA 1
ATOM 1923 C C . GLN A 1 251 ? -1.518 -14.047 11.984 1 98.19 251 GLN A C 1
ATOM 1925 O O . GLN A 1 251 ? -1.174 -15.148 11.547 1 98.19 251 GLN A O 1
ATOM 1930 N N . LYS A 1 252 ? -1.003 -12.922 11.57 1 98.62 252 LYS A N 1
ATOM 1931 C CA . LYS A 1 252 ? 0.081 -12.938 10.594 1 98.62 252 LYS A CA 1
ATOM 1932 C C . LYS A 1 252 ? 1.31 -13.656 11.141 1 98.62 252 LYS A C 1
ATOM 1934 O O . LYS A 1 252 ? 1.914 -14.484 10.453 1 98.62 252 LYS A O 1
ATOM 1939 N N . LEU A 1 253 ? 1.622 -13.297 12.359 1 98.62 253 LEU A N 1
ATOM 1940 C CA . LEU A 1 253 ? 2.818 -13.859 12.977 1 98.62 253 LEU A CA 1
ATOM 1941 C C . LEU A 1 253 ? 2.691 -15.375 13.125 1 98.62 253 LEU A C 1
ATOM 1943 O O . LEU A 1 253 ? 3.662 -16.109 12.922 1 98.62 253 LEU A O 1
ATOM 1947 N N . ILE A 1 254 ? 1.525 -15.852 13.453 1 98.62 254 ILE A N 1
ATOM 1948 C CA . ILE A 1 254 ? 1.287 -17.281 13.594 1 98.62 254 ILE A CA 1
ATOM 1949 C C . ILE A 1 254 ? 1.585 -17.984 12.273 1 98.62 254 ILE A C 1
ATOM 1951 O O . ILE A 1 254 ? 2.266 -19.016 12.25 1 98.62 254 ILE A O 1
ATOM 1955 N N . VAL A 1 255 ? 1.146 -17.406 11.188 1 98.56 255 VAL A N 1
ATOM 1956 C CA . VAL A 1 255 ? 1.323 -18 9.867 1 98.56 255 VAL A CA 1
ATOM 1957 C C . VAL A 1 255 ? 2.809 -18.031 9.508 1 98.56 255 VAL A C 1
ATOM 1959 O O . VAL A 1 255 ? 3.324 -19.062 9.062 1 98.56 255 VAL A O 1
ATOM 1962 N N . TRP A 1 256 ? 3.51 -16.938 9.672 1 98.75 256 TRP A N 1
ATOM 1963 C CA . TRP A 1 256 ? 4.93 -16.859 9.352 1 98.75 256 TRP A CA 1
ATOM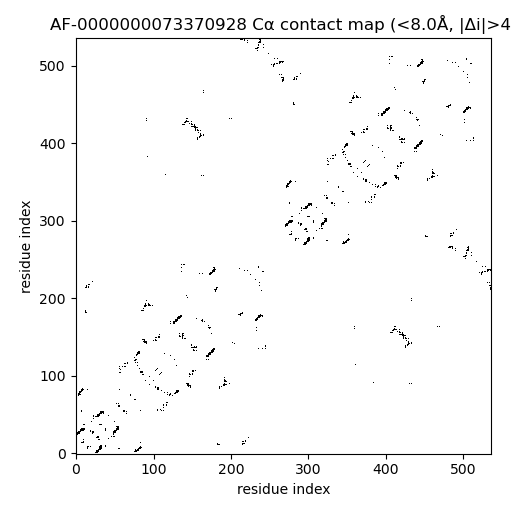 1964 C C . TRP A 1 256 ? 5.738 -17.828 10.219 1 98.75 256 TRP A C 1
ATOM 1966 O O . TRP A 1 256 ? 6.676 -18.469 9.734 1 98.75 256 TRP A O 1
ATOM 1976 N N . GLU A 1 257 ? 5.371 -17.891 11.484 1 98.75 257 GLU A N 1
ATOM 1977 C CA . GLU A 1 257 ? 6.098 -18.781 12.398 1 98.75 257 GLU A CA 1
ATOM 1978 C C . GLU A 1 257 ? 5.906 -20.25 12.023 1 98.75 257 GLU A C 1
ATOM 1980 O O . GLU A 1 257 ? 6.844 -21.031 12.109 1 98.75 257 GLU A O 1
ATOM 1985 N N . GLU A 1 258 ? 4.695 -20.578 11.57 1 98.5 258 GLU A N 1
ATOM 1986 C CA . GLU A 1 258 ? 4.395 -21.953 11.156 1 98.5 258 GLU A CA 1
ATOM 1987 C C . GLU A 1 258 ? 5.262 -22.375 9.969 1 98.5 258 GLU A C 1
ATOM 1989 O O . GLU A 1 258 ? 5.629 -23.547 9.844 1 98.5 258 GLU A O 1
ATOM 1994 N N . TRP A 1 259 ? 5.637 -21.438 9.125 1 98.62 259 TRP A N 1
ATOM 1995 C CA . TRP A 1 259 ? 6.363 -21.766 7.902 1 98.62 259 TRP A CA 1
ATOM 1996 C C . TRP A 1 259 ? 7.812 -21.297 7.992 1 98.62 259 TRP A C 1
ATOM 1998 O O . TRP A 1 259 ? 8.516 -21.234 6.984 1 98.62 259 TRP A O 1
ATOM 2008 N N . ASN A 1 260 ? 8.266 -20.984 9.234 1 98.69 260 ASN A N 1
ATOM 2009 C CA . ASN A 1 260 ? 9.547 -20.312 9.391 1 98.69 260 ASN A CA 1
ATOM 2010 C C . ASN A 1 260 ? 10.711 -21.219 8.961 1 98.69 260 ASN A C 1
ATOM 2012 O O . ASN A 1 260 ? 11.719 -20.734 8.453 1 98.69 260 ASN A O 1
ATOM 2016 N N . ASP A 1 261 ? 10.602 -22.547 9.156 1 98.69 261 ASP A N 1
ATOM 2017 C CA . ASP A 1 261 ? 11.664 -23.438 8.719 1 98.69 261 ASP A CA 1
ATOM 2018 C C . ASP A 1 261 ? 11.859 -23.359 7.203 1 98.69 261 ASP A C 1
ATOM 2020 O O . ASP A 1 261 ? 12.992 -23.359 6.715 1 98.69 261 ASP A O 1
ATOM 2024 N N . VAL A 1 262 ? 10.75 -23.297 6.469 1 98.81 262 VAL A N 1
ATOM 2025 C CA . VAL A 1 262 ? 10.773 -23.156 5.016 1 98.81 262 VAL A CA 1
ATOM 2026 C C . VAL A 1 262 ? 11.422 -21.828 4.637 1 98.81 262 VAL A C 1
ATOM 2028 O O . VAL A 1 262 ? 12.266 -21.781 3.74 1 98.81 262 VAL A O 1
ATOM 2031 N N . SER A 1 263 ? 11.055 -20.75 5.383 1 98.81 263 SER A N 1
ATOM 2032 C CA . SER A 1 263 ? 11.57 -19.406 5.133 1 98.81 263 SER A CA 1
ATOM 2033 C C . SER A 1 263 ? 13.086 -19.359 5.34 1 98.81 263 SER A C 1
ATOM 2035 O O . SER A 1 263 ? 13.812 -18.828 4.5 1 98.81 263 SER A O 1
ATOM 2037 N N . VAL A 1 264 ? 13.531 -19.906 6.43 1 98.69 264 VAL A N 1
ATOM 2038 C CA . VAL A 1 264 ? 14.938 -19.844 6.789 1 98.69 264 VAL A CA 1
ATOM 2039 C C . VAL A 1 264 ? 15.766 -20.609 5.77 1 98.69 264 VAL A C 1
ATOM 2041 O O . VAL A 1 264 ? 16.812 -20.141 5.324 1 98.69 264 VAL A O 1
ATOM 2044 N N . GLU A 1 265 ? 15.32 -21.812 5.301 1 98.69 265 GLU A N 1
ATOM 2045 C CA . GLU A 1 265 ? 16.031 -22.609 4.312 1 98.69 265 GLU A CA 1
ATOM 2046 C C . GLU A 1 265 ? 16.109 -21.891 2.969 1 98.69 265 GLU A C 1
ATOM 2048 O O . GLU A 1 265 ? 17.078 -22.047 2.234 1 98.69 265 GLU A O 1
ATOM 2053 N N . ALA A 1 266 ? 15.164 -21.047 2.691 1 98.62 266 ALA A N 1
ATOM 2054 C CA . ALA A 1 266 ? 15.07 -20.359 1.407 1 98.62 266 ALA A CA 1
ATOM 2055 C C . ALA A 1 266 ? 16.125 -19.25 1.301 1 98.62 266 ALA A C 1
ATOM 2057 O O . ALA A 1 266 ? 16.344 -18.703 0.219 1 98.62 266 ALA A O 1
ATOM 2058 N N . HIS A 1 267 ? 16.75 -19 2.461 1 97.56 267 HIS A N 1
ATOM 2059 C CA . HIS A 1 267 ? 17.797 -17.984 2.443 1 97.56 267 HIS A CA 1
ATOM 2060 C C . HIS A 1 267 ? 19.062 -18.5 1.761 1 97.56 267 HIS A C 1
ATOM 2062 O O . HIS A 1 267 ? 19.797 -17.734 1.146 1 97.56 267 HIS A O 1
ATOM 2068 N N . GLY A 1 268 ? 19.266 -19.844 1.874 1 96.56 268 GLY A N 1
ATOM 2069 C CA . GLY A 1 268 ? 20.484 -20.453 1.344 1 96.56 268 GLY A CA 1
ATOM 2070 C C . GLY A 1 268 ? 21.609 -20.5 2.346 1 96.56 268 GLY A C 1
ATOM 2071 O O . GLY A 1 268 ? 21.906 -19.5 3.004 1 96.56 268 GLY A O 1
ATOM 2072 N N . MET B 1 1 ? -3.627 -34.656 -15.586 1 72.94 1 MET B N 1
ATOM 2073 C CA . MET B 1 1 ? -2.988 -33.656 -16.438 1 72.94 1 MET B CA 1
ATOM 2074 C C . MET B 1 1 ? -2.076 -32.75 -15.617 1 72.94 1 MET B C 1
ATOM 2076 O O . MET B 1 1 ? -2.291 -32.562 -14.422 1 72.94 1 MET B O 1
ATOM 2080 N N . SER B 1 2 ? -0.949 -32.312 -16.25 1 92.44 2 SER B N 1
ATOM 2081 C CA . SER B 1 2 ? 0.02 -31.484 -15.539 1 92.44 2 SER B CA 1
ATOM 2082 C C . SER B 1 2 ? -0.572 -30.125 -15.188 1 92.44 2 SER B C 1
ATOM 2084 O O . SER B 1 2 ? -1.364 -29.562 -15.945 1 92.44 2 SER B O 1
ATOM 2086 N N . LYS B 1 3 ? -0.287 -29.656 -14.016 1 97.62 3 LYS B N 1
ATOM 2087 C CA . LYS B 1 3 ? -0.75 -28.344 -13.609 1 97.62 3 LYS B CA 1
ATOM 2088 C C . LYS B 1 3 ? -0.026 -27.234 -14.383 1 97.62 3 LYS B C 1
ATOM 2090 O O . LYS B 1 3 ? 1.141 -27.391 -14.75 1 97.62 3 LYS B O 1
ATOM 2095 N N . THR B 1 4 ? -0.722 -26.188 -14.648 1 98.75 4 THR B N 1
ATOM 2096 C CA . THR B 1 4 ? -0.205 -25.078 -15.438 1 98.75 4 THR B CA 1
ATOM 2097 C C . THR B 1 4 ? 0.098 -23.875 -14.555 1 98.75 4 THR B C 1
ATOM 2099 O O . THR B 1 4 ? -0.76 -23.422 -13.789 1 98.75 4 THR B O 1
ATOM 2102 N N . ILE B 1 5 ? 1.328 -23.359 -14.711 1 98.94 5 ILE B N 1
ATOM 2103 C CA . ILE B 1 5 ? 1.771 -22.172 -13.984 1 98.94 5 ILE B CA 1
ATOM 2104 C C . ILE B 1 5 ? 2.012 -21.031 -14.969 1 98.94 5 ILE B C 1
ATOM 2106 O O . ILE B 1 5 ? 2.723 -21.203 -15.961 1 98.94 5 ILE B O 1
ATOM 2110 N N . LEU B 1 6 ? 1.346 -19.922 -14.789 1 98.94 6 LEU B N 1
ATOM 2111 C CA . LEU B 1 6 ? 1.663 -18.672 -15.469 1 98.94 6 LEU B CA 1
ATOM 2112 C C . LEU B 1 6 ? 2.543 -17.797 -14.594 1 98.94 6 LEU B C 1
ATOM 2114 O O . LEU B 1 6 ? 2.174 -17.469 -13.461 1 98.94 6 LEU B O 1
ATOM 2118 N N . ILE B 1 7 ? 3.754 -17.406 -15.086 1 98.94 7 ILE B N 1
ATOM 2119 C CA . ILE B 1 7 ? 4.695 -16.641 -14.281 1 98.94 7 ILE B CA 1
ATOM 2120 C C . ILE B 1 7 ? 5.145 -15.406 -15.055 1 98.94 7 ILE B C 1
ATOM 2122 O O . ILE B 1 7 ? 5.504 -15.5 -16.234 1 98.94 7 ILE B O 1
ATOM 2126 N N . THR B 1 8 ? 5.062 -14.242 -14.422 1 98.75 8 THR B N 1
ATOM 2127 C CA . THR B 1 8 ? 5.527 -13.008 -15.047 1 98.75 8 THR B CA 1
ATOM 2128 C C . THR B 1 8 ? 6.965 -12.703 -14.633 1 98.75 8 THR B C 1
ATOM 2130 O O . THR B 1 8 ? 7.387 -13.055 -13.531 1 98.75 8 THR B O 1
ATOM 2133 N N . GLY B 1 9 ? 7.66 -11.961 -15.492 1 96.56 9 GLY B N 1
ATOM 2134 C CA . GLY B 1 9 ? 9.039 -11.617 -15.195 1 96.56 9 GLY B CA 1
ATOM 2135 C C . GLY B 1 9 ? 9.953 -12.828 -15.094 1 96.56 9 GLY B C 1
ATOM 2136 O O . GLY B 1 9 ? 10.672 -12.984 -14.102 1 96.56 9 GLY B O 1
ATOM 2137 N N . ALA B 1 10 ? 9.977 -13.664 -16.141 1 97.44 10 ALA B N 1
ATOM 2138 C CA . ALA B 1 10 ? 10.633 -14.969 -16.047 1 97.44 10 ALA B CA 1
ATOM 2139 C C . ALA B 1 10 ? 12.008 -14.938 -16.703 1 97.44 10 ALA B C 1
ATOM 2141 O O . ALA B 1 10 ? 12.625 -15.984 -16.922 1 97.44 10 ALA B O 1
ATOM 2142 N N . SER B 1 11 ? 12.547 -13.766 -16.969 1 94.38 11 SER B N 1
ATOM 2143 C CA . SER B 1 11 ? 13.789 -13.672 -17.734 1 94.38 11 SER B CA 1
ATOM 2144 C C . SER B 1 11 ? 15.008 -13.797 -16.828 1 94.38 11 SER B C 1
ATOM 2146 O O . SER B 1 11 ? 16.109 -14.078 -17.281 1 94.38 11 SER B O 1
ATOM 2148 N N . LYS B 1 12 ? 14.867 -13.516 -15.547 1 92.56 12 LYS B N 1
ATOM 2149 C CA . LYS B 1 12 ? 15.977 -13.57 -14.594 1 92.56 12 LYS B CA 1
ATOM 2150 C C . LYS B 1 12 ? 15.461 -13.688 -13.156 1 92.56 12 LYS B C 1
ATOM 2152 O O . LYS B 1 12 ? 14.25 -13.734 -12.93 1 92.56 12 LYS B O 1
ATOM 2157 N N . GLY B 1 13 ? 16.328 -13.844 -12.281 1 93.88 13 GLY B N 1
ATOM 2158 C CA . GLY B 1 13 ? 16 -13.789 -10.867 1 93.88 13 GLY B CA 1
ATOM 2159 C C . GLY B 1 13 ? 15.062 -14.891 -10.422 1 93.88 13 GLY B C 1
ATOM 2160 O O . GLY B 1 13 ? 15.227 -16.047 -10.812 1 93.88 13 GLY B O 1
ATOM 2161 N N . PHE B 1 14 ? 14.109 -14.523 -9.586 1 96.88 14 PHE B N 1
ATOM 2162 C CA . PHE B 1 14 ? 13.148 -15.469 -9.039 1 96.88 14 PHE B CA 1
ATOM 2163 C C . PHE B 1 14 ? 12.336 -16.125 -10.156 1 96.88 14 PHE B C 1
ATOM 2165 O O . PHE B 1 14 ? 12.18 -17.344 -10.188 1 96.88 14 PHE B O 1
ATOM 2172 N N . GLY B 1 15 ? 11.906 -15.281 -11.109 1 97.31 15 GLY B N 1
ATOM 2173 C CA . GLY B 1 15 ? 11.039 -15.773 -12.172 1 97.31 15 GLY B CA 1
ATOM 2174 C C . GLY B 1 15 ? 11.664 -16.875 -13 1 97.31 15 GLY B C 1
ATOM 2175 O O . GLY B 1 15 ? 11.039 -17.906 -13.234 1 97.31 15 GLY B O 1
ATOM 2176 N N . LYS B 1 16 ? 12.867 -16.656 -13.375 1 97 16 LYS B N 1
ATOM 2177 C CA . LYS B 1 16 ? 13.57 -17.656 -14.172 1 97 16 LYS B CA 1
ATOM 2178 C C . LYS B 1 16 ? 13.828 -18.922 -13.375 1 97 16 LYS B C 1
ATOM 2180 O O . LYS B 1 16 ? 13.555 -20.031 -13.844 1 97 16 LYS B O 1
ATOM 2185 N N . THR B 1 17 ? 14.344 -18.75 -12.164 1 97.75 17 THR B N 1
ATOM 2186 C CA . THR B 1 17 ? 14.664 -19.875 -11.289 1 97.75 17 THR B CA 1
ATOM 2187 C C . THR B 1 17 ? 13.43 -20.719 -11 1 97.75 17 THR B C 1
ATOM 2189 O O . THR B 1 17 ? 13.477 -21.938 -11.078 1 97.75 17 THR B O 1
ATOM 2192 N N . TRP B 1 18 ? 12.273 -20.094 -10.742 1 98.75 18 TRP B N 1
ATOM 2193 C CA . TRP B 1 18 ? 11.047 -20.812 -10.406 1 98.75 18 TRP B CA 1
ATOM 2194 C C . TRP B 1 18 ? 10.445 -21.469 -11.641 1 98.75 18 TRP B C 1
ATOM 2196 O O . TRP B 1 18 ? 9.961 -22.594 -11.578 1 98.75 18 TRP B O 1
ATOM 2206 N N . ALA B 1 19 ? 10.508 -20.734 -12.773 1 98.75 19 ALA B N 1
ATOM 2207 C CA . ALA B 1 19 ? 10.023 -21.344 -14.016 1 98.75 19 ALA B CA 1
ATOM 2208 C C . ALA B 1 19 ? 10.766 -22.641 -14.328 1 98.75 19 ALA B C 1
ATOM 2210 O O . ALA B 1 19 ? 10.148 -23.672 -14.586 1 98.75 19 ALA B O 1
ATOM 2211 N N . GLU B 1 20 ? 12.07 -22.625 -14.227 1 98.5 20 GLU B N 1
ATOM 2212 C CA . GLU B 1 20 ? 12.883 -23.797 -14.508 1 98.5 20 GLU B CA 1
ATOM 2213 C C . GLU B 1 20 ? 12.609 -24.906 -13.5 1 98.5 20 GLU B C 1
ATOM 2215 O O . GLU B 1 20 ? 12.547 -26.078 -13.875 1 98.5 20 GLU B O 1
ATOM 2220 N N . THR B 1 21 ? 12.477 -24.5 -12.266 1 98.69 21 THR B N 1
ATOM 2221 C CA . THR B 1 21 ? 12.203 -25.469 -11.211 1 98.69 21 THR B CA 1
ATOM 2222 C C . THR B 1 21 ? 10.906 -26.234 -11.5 1 98.69 21 THR B C 1
ATOM 2224 O O . THR B 1 21 ? 10.867 -27.453 -11.445 1 98.69 21 THR B O 1
ATOM 2227 N N . PHE B 1 22 ? 9.852 -25.531 -11.859 1 98.75 22 PHE B N 1
ATOM 2228 C CA . PHE B 1 22 ? 8.555 -26.156 -12.086 1 98.75 22 PHE B CA 1
ATOM 2229 C C . PHE B 1 22 ? 8.562 -26.969 -13.367 1 98.75 22 PHE B C 1
ATOM 2231 O O . PHE B 1 22 ? 7.93 -28.031 -13.445 1 98.75 22 PHE B O 1
ATOM 2238 N N . LEU B 1 23 ? 9.312 -26.516 -14.391 1 98.56 23 LEU B N 1
ATOM 2239 C CA . LEU B 1 23 ? 9.461 -27.312 -15.609 1 98.56 23 LEU B CA 1
ATOM 2240 C C . LEU B 1 23 ? 10.156 -28.625 -15.32 1 98.56 23 LEU B C 1
ATOM 2242 O O . LEU B 1 23 ? 9.727 -29.688 -15.797 1 98.56 23 LEU B O 1
ATOM 2246 N N . THR B 1 24 ? 11.188 -28.578 -14.523 1 98 24 THR B N 1
ATOM 2247 C CA . THR B 1 24 ? 11.93 -29.766 -14.156 1 98 24 THR B CA 1
ATOM 2248 C C . THR B 1 24 ? 11.031 -30.75 -13.391 1 98 24 THR B C 1
ATOM 2250 O O . THR B 1 24 ? 11.18 -31.969 -13.516 1 98 24 THR B O 1
ATOM 2253 N N . LYS B 1 25 ? 10.031 -30.281 -12.734 1 97.94 25 LYS B N 1
ATOM 2254 C CA . LYS B 1 25 ? 9.141 -31.094 -11.914 1 97.94 25 LYS B CA 1
ATOM 2255 C C . LYS B 1 25 ? 7.949 -31.594 -12.727 1 97.94 25 LYS B C 1
ATOM 2257 O O . LYS B 1 25 ? 7.094 -32.312 -12.195 1 97.94 25 LYS B O 1
ATOM 2262 N N . GLY B 1 26 ? 7.832 -31.109 -13.969 1 97.56 26 GLY B N 1
ATOM 2263 C CA . GLY B 1 26 ? 6.824 -31.672 -14.852 1 97.56 26 GLY B CA 1
ATOM 2264 C C . GLY B 1 26 ? 5.605 -30.781 -15.008 1 97.56 26 GLY B C 1
ATOM 2265 O O . GLY B 1 26 ? 4.605 -31.188 -15.609 1 97.56 26 GLY B O 1
ATOM 2266 N N . TYR B 1 27 ? 5.656 -29.562 -14.508 1 98.56 27 TYR B N 1
ATOM 2267 C CA . TYR B 1 27 ? 4.57 -28.609 -14.703 1 98.56 27 TYR B CA 1
ATOM 2268 C C . TYR B 1 27 ? 4.598 -28.031 -16.109 1 98.56 27 TYR B C 1
ATOM 2270 O O . TYR B 1 27 ? 5.652 -28 -16.75 1 98.56 27 TYR B O 1
ATOM 2278 N N . ASN B 1 28 ? 3.438 -27.688 -16.625 1 98.69 28 ASN B N 1
ATOM 2279 C CA . ASN B 1 28 ? 3.387 -26.734 -17.734 1 98.69 28 ASN B CA 1
ATOM 2280 C C . ASN B 1 28 ? 3.645 -25.312 -17.266 1 98.69 28 ASN B C 1
ATOM 2282 O O . ASN B 1 28 ? 3.084 -24.875 -16.266 1 98.69 28 ASN B O 1
ATOM 2286 N N . VAL B 1 29 ? 4.531 -24.625 -17.969 1 98.88 29 VAL B N 1
ATOM 2287 C CA . VAL B 1 29 ? 4.848 -23.266 -17.516 1 98.88 29 VAL B CA 1
ATOM 2288 C C . VAL B 1 29 ? 4.648 -22.281 -18.672 1 98.88 29 VAL B C 1
ATOM 2290 O O . VAL B 1 29 ? 5.223 -22.469 -19.75 1 98.88 29 VAL B O 1
ATOM 2293 N N . ALA B 1 30 ? 3.754 -21.344 -18.516 1 98.94 30 ALA B N 1
ATOM 2294 C CA . ALA B 1 30 ? 3.744 -20.156 -19.344 1 98.94 30 ALA B CA 1
ATOM 2295 C C . ALA B 1 30 ? 4.66 -19.078 -18.766 1 98.94 30 ALA B C 1
ATOM 2297 O O . ALA B 1 30 ? 4.34 -18.453 -17.75 1 98.94 30 ALA B O 1
ATOM 2298 N N . ALA B 1 31 ? 5.805 -18.906 -19.406 1 98.88 31 ALA B N 1
ATOM 2299 C CA . ALA B 1 31 ? 6.797 -17.922 -18.984 1 98.88 31 ALA B CA 1
ATOM 2300 C C . ALA B 1 31 ? 6.688 -16.641 -19.781 1 98.88 31 ALA B C 1
ATOM 2302 O O . ALA B 1 31 ? 6.629 -16.672 -21.016 1 98.88 31 ALA B O 1
ATOM 2303 N N . THR B 1 32 ? 6.66 -15.492 -19.078 1 98.81 32 THR B N 1
ATOM 2304 C CA . THR B 1 32 ? 6.492 -14.234 -19.797 1 98.81 32 THR B CA 1
ATOM 2305 C C . THR B 1 32 ? 7.641 -13.273 -19.484 1 98.81 32 THR B C 1
ATOM 2307 O O . THR B 1 32 ? 8.25 -13.359 -18.406 1 98.81 32 THR B O 1
ATOM 2310 N N . ALA B 1 33 ? 7.957 -12.453 -20.391 1 97.75 33 ALA B N 1
ATOM 2311 C CA . ALA B 1 33 ? 8.922 -11.367 -20.281 1 97.75 33 ALA B CA 1
ATOM 2312 C C . ALA B 1 33 ? 8.633 -10.266 -21.312 1 97.75 33 ALA B C 1
ATOM 2314 O O . ALA B 1 33 ? 7.93 -10.5 -22.297 1 97.75 33 ALA B O 1
ATOM 2315 N N . ARG B 1 34 ? 9.172 -9.117 -21.156 1 96.19 34 ARG B N 1
ATOM 2316 C CA . ARG B 1 34 ? 9.023 -8.039 -22.125 1 96.19 34 ARG B CA 1
ATOM 2317 C C . ARG B 1 34 ? 9.727 -8.367 -23.422 1 96.19 34 ARG B C 1
ATOM 2319 O O . ARG B 1 34 ? 9.227 -8.055 -24.516 1 96.19 34 ARG B O 1
ATOM 2326 N N . ASN B 1 35 ? 10.844 -8.883 -23.234 1 96.75 35 ASN B N 1
ATOM 2327 C CA . ASN B 1 35 ? 11.586 -9.422 -24.375 1 96.75 35 ASN B CA 1
ATOM 2328 C C . ASN B 1 35 ? 11.547 -10.945 -24.391 1 96.75 35 ASN B C 1
ATOM 2330 O O . ASN B 1 35 ? 12.289 -11.609 -23.672 1 96.75 35 ASN B O 1
ATOM 2334 N N . VAL B 1 36 ? 10.773 -11.43 -25.25 1 97.25 36 VAL B N 1
ATOM 2335 C CA . VAL B 1 36 ? 10.477 -12.859 -25.266 1 97.25 36 VAL B CA 1
ATOM 2336 C C . VAL B 1 36 ? 11.727 -13.648 -25.656 1 97.25 36 VAL B C 1
ATOM 2338 O O . VAL B 1 36 ? 11.883 -14.812 -25.266 1 97.25 36 VAL B O 1
ATOM 2341 N N . ASP B 1 37 ? 12.664 -13.016 -26.297 1 97.62 37 ASP B N 1
ATOM 2342 C CA . ASP B 1 37 ? 13.883 -13.703 -26.719 1 97.62 37 ASP B CA 1
ATOM 2343 C C . ASP B 1 37 ? 14.711 -14.148 -25.516 1 97.62 37 ASP B C 1
ATOM 2345 O O . ASP B 1 37 ? 15.508 -15.078 -25.609 1 97.62 37 ASP B O 1
ATOM 2349 N N . THR B 1 38 ? 14.516 -13.484 -24.391 1 96.69 38 THR B N 1
ATOM 2350 C CA . THR B 1 38 ? 15.25 -13.828 -23.172 1 96.69 38 THR B CA 1
ATOM 2351 C C . THR B 1 38 ? 14.789 -15.172 -22.625 1 96.69 38 THR B C 1
ATOM 2353 O O . THR B 1 38 ? 15.43 -15.75 -21.75 1 96.69 38 THR B O 1
ATOM 2356 N N . LEU B 1 39 ? 13.688 -15.734 -23.219 1 97.94 39 LEU B N 1
ATOM 2357 C CA . LEU B 1 39 ? 13.109 -16.984 -22.734 1 97.94 39 LEU B CA 1
ATOM 2358 C C . LEU B 1 39 ? 13.438 -18.141 -23.672 1 97.94 39 LEU B C 1
ATOM 2360 O O . LEU B 1 39 ? 12.977 -19.266 -23.469 1 97.94 39 LEU B O 1
ATOM 2364 N N . ASN B 1 40 ? 14.25 -17.938 -24.688 1 97.12 40 ASN B N 1
ATOM 2365 C CA . ASN B 1 40 ? 14.523 -18.938 -25.719 1 97.12 40 ASN B CA 1
ATOM 2366 C C . ASN B 1 40 ? 15.164 -20.188 -25.125 1 97.12 40 ASN B C 1
ATOM 2368 O O . ASN B 1 40 ? 14.906 -21.297 -25.594 1 97.12 40 ASN B O 1
ATOM 2372 N N . ASP B 1 41 ? 15.953 -20 -24.172 1 96.75 41 ASP B N 1
ATOM 2373 C CA . ASP B 1 41 ? 16.625 -21.141 -23.562 1 96.75 41 ASP B CA 1
ATOM 2374 C C . ASP B 1 41 ? 15.625 -22.094 -22.922 1 96.75 41 ASP B C 1
ATOM 2376 O O . ASP B 1 41 ? 15.805 -23.312 -22.969 1 96.75 41 ASP B O 1
ATOM 2380 N N . LEU B 1 42 ? 14.555 -21.562 -22.312 1 97.25 42 LEU B N 1
ATOM 2381 C CA . LEU B 1 42 ? 13.5 -22.406 -21.734 1 97.25 42 LEU B CA 1
ATOM 2382 C C . LEU B 1 42 ? 12.797 -23.203 -22.828 1 97.25 42 LEU B C 1
ATOM 2384 O O . LEU B 1 42 ? 12.531 -24.391 -22.641 1 97.25 42 LEU B O 1
ATOM 2388 N N . LYS B 1 43 ? 12.5 -22.5 -23.859 1 95.75 43 LYS B N 1
ATOM 2389 C CA . LYS B 1 43 ? 11.812 -23.156 -24.969 1 95.75 43 LYS B CA 1
ATOM 2390 C C . LYS B 1 43 ? 12.656 -24.281 -25.562 1 95.75 43 LYS B C 1
ATOM 2392 O O . LYS B 1 43 ? 12.148 -25.359 -25.844 1 95.75 43 LYS B O 1
ATOM 2397 N N . GLU B 1 44 ? 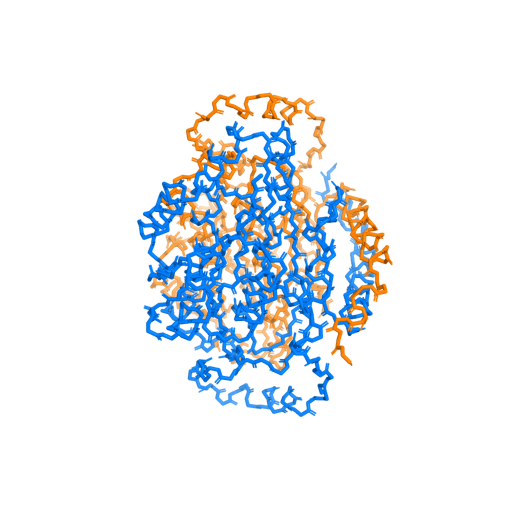13.898 -24.031 -25.781 1 97.25 44 GLU B N 1
ATOM 2398 C CA . GLU B 1 44 ? 14.812 -25.016 -26.359 1 97.25 44 GLU B CA 1
ATOM 2399 C C . GLU B 1 44 ? 14.961 -26.234 -25.453 1 97.25 44 GLU B C 1
ATOM 2401 O O . GLU B 1 44 ? 14.992 -27.359 -25.922 1 97.25 44 GLU B O 1
ATOM 2406 N N . LYS B 1 45 ? 14.953 -25.984 -24.188 1 97.56 45 LYS B N 1
ATOM 2407 C CA . LYS B 1 45 ? 15.266 -27.031 -23.234 1 97.56 45 LYS B CA 1
ATOM 2408 C C . LYS B 1 45 ? 14.016 -27.844 -22.891 1 97.56 45 LYS B C 1
ATOM 2410 O O . LYS B 1 45 ? 14.102 -29.062 -22.656 1 97.56 45 LYS B O 1
ATOM 2415 N N . TYR B 1 46 ? 12.797 -27.203 -22.875 1 97.31 46 TYR B N 1
ATOM 2416 C CA . TYR B 1 46 ? 11.656 -27.891 -22.281 1 97.31 46 TYR B CA 1
ATOM 2417 C C . TYR B 1 46 ? 10.539 -28.094 -23.297 1 97.31 46 TYR B C 1
ATOM 2419 O O . TYR B 1 46 ? 9.531 -28.734 -23 1 97.31 46 TYR B O 1
ATOM 2427 N N . GLY B 1 47 ? 10.664 -27.531 -24.469 1 94.69 47 GLY B N 1
ATOM 2428 C CA . GLY B 1 47 ? 9.797 -27.812 -25.594 1 94.69 47 GLY B CA 1
ATOM 2429 C C . GLY B 1 47 ? 8.344 -27.469 -25.328 1 94.69 47 GLY B C 1
ATOM 2430 O O . GLY B 1 47 ? 8.031 -26.344 -24.938 1 94.69 47 GLY B O 1
ATOM 2431 N N . GLN B 1 48 ? 7.535 -28.438 -25.344 1 94.69 48 GLN B N 1
ATOM 2432 C CA . GLN B 1 48 ? 6.094 -28.219 -25.328 1 94.69 48 GLN B CA 1
ATOM 2433 C C . GLN B 1 48 ? 5.59 -27.906 -23.922 1 94.69 48 GLN B C 1
ATOM 2435 O O . GLN B 1 48 ? 4.465 -27.438 -23.75 1 94.69 48 GLN B O 1
ATOM 2440 N N . SER B 1 49 ? 6.418 -28.234 -22.969 1 97.44 49 SER B N 1
ATOM 2441 C CA . SER B 1 49 ? 6 -27.984 -21.578 1 97.44 49 SER B CA 1
ATOM 2442 C C . SER B 1 49 ? 6.062 -26.5 -21.234 1 97.44 49 SER B C 1
ATOM 2444 O O . SER B 1 49 ? 5.52 -26.062 -20.219 1 97.44 49 SER B O 1
ATOM 2446 N N . VAL B 1 50 ? 6.73 -25.688 -22.078 1 98.44 50 VAL B N 1
ATOM 2447 C CA . VAL B 1 50 ? 6.852 -24.266 -21.797 1 98.44 50 VAL B CA 1
ATOM 2448 C C . VAL B 1 50 ? 6.227 -23.453 -22.938 1 98.44 50 VAL B C 1
ATOM 2450 O O . VAL B 1 50 ? 6.375 -23.812 -24.109 1 98.44 50 VAL B O 1
ATOM 2453 N N . LEU B 1 51 ? 5.41 -22.531 -22.656 1 98.62 51 LEU B N 1
ATOM 2454 C CA . LEU B 1 51 ? 4.891 -21.516 -23.547 1 98.62 51 LEU B CA 1
ATOM 2455 C C . LEU B 1 51 ? 5.504 -20.156 -23.234 1 98.62 51 LEU B C 1
ATOM 2457 O O . LEU B 1 51 ? 5.297 -19.609 -22.141 1 98.62 51 LEU B O 1
ATOM 2461 N N . THR B 1 52 ? 6.344 -19.625 -24.156 1 98.69 52 THR B N 1
ATOM 2462 C CA . THR B 1 52 ? 6.973 -18.328 -23.938 1 98.69 52 THR B CA 1
ATOM 2463 C C . THR B 1 52 ? 6.148 -17.203 -24.578 1 98.69 52 THR B C 1
ATOM 2465 O O . THR B 1 52 ? 5.75 -17.328 -25.75 1 98.69 52 THR B O 1
ATOM 2468 N N . LEU B 1 53 ? 5.82 -16.172 -23.812 1 98.75 53 LEU B N 1
ATOM 2469 C CA . LEU B 1 53 ? 4.965 -15.086 -24.297 1 98.75 53 LEU B CA 1
ATOM 2470 C C . LEU B 1 53 ? 5.559 -13.727 -23.953 1 98.75 53 LEU B C 1
ATOM 2472 O O . LEU B 1 53 ? 6.113 -13.539 -22.875 1 98.75 53 LEU B O 1
ATOM 2476 N N . LYS B 1 54 ? 5.453 -12.828 -24.891 1 98.62 54 LYS B N 1
ATOM 2477 C CA . LYS B 1 54 ? 5.746 -11.422 -24.594 1 98.62 54 LYS B CA 1
ATOM 2478 C C . LYS B 1 54 ? 4.66 -10.805 -23.734 1 98.62 54 LYS B C 1
ATOM 2480 O O . LYS B 1 54 ? 3.469 -10.953 -24 1 98.62 54 LYS B O 1
ATOM 2485 N N . LEU B 1 55 ? 5.098 -10.133 -22.656 1 98.75 55 LEU B N 1
ATOM 2486 C CA . LEU B 1 55 ? 4.148 -9.43 -21.812 1 98.75 55 LEU B CA 1
ATOM 2487 C C . LEU B 1 55 ? 4.793 -8.211 -21.156 1 98.75 55 LEU B C 1
ATOM 2489 O O . LEU B 1 55 ? 5.824 -8.328 -20.5 1 98.75 55 LEU B O 1
ATOM 2493 N N . ASP B 1 56 ? 4.266 -7.09 -21.453 1 98.44 56 ASP B N 1
ATOM 2494 C CA . ASP B 1 56 ? 4.426 -5.906 -20.609 1 98.44 56 ASP B CA 1
ATOM 2495 C C . ASP B 1 56 ? 3.277 -5.777 -19.609 1 98.44 56 ASP B C 1
ATOM 2497 O O . ASP B 1 56 ? 2.162 -5.406 -19.984 1 98.44 56 ASP B O 1
ATOM 2501 N N . VAL B 1 57 ? 3.566 -6.047 -18.359 1 98.38 57 VAL B N 1
ATOM 2502 C CA . VAL B 1 57 ? 2.508 -6.105 -17.359 1 98.38 57 VAL B CA 1
ATOM 2503 C C . VAL B 1 57 ? 1.861 -4.73 -17.203 1 98.38 57 VAL B C 1
ATOM 2505 O O . VAL B 1 57 ? 0.782 -4.605 -16.625 1 98.38 57 VAL B O 1
ATOM 2508 N N . ASP B 1 58 ? 2.508 -3.672 -17.734 1 97.94 58 ASP B N 1
ATOM 2509 C CA . ASP B 1 58 ? 1.941 -2.328 -17.688 1 97.94 58 ASP B CA 1
ATOM 2510 C C . ASP B 1 58 ? 0.779 -2.188 -18.672 1 97.94 58 ASP B C 1
ATOM 2512 O O . ASP B 1 58 ? 0.033 -1.206 -18.625 1 97.94 58 ASP B O 1
ATOM 2516 N N . ASN B 1 59 ? 0.667 -3.15 -19.531 1 98.38 59 ASN B N 1
ATOM 2517 C CA . ASN B 1 59 ? -0.375 -3.137 -20.547 1 98.38 59 ASN B CA 1
ATOM 2518 C C . ASN B 1 59 ? -1.488 -4.129 -20.234 1 98.38 59 ASN B C 1
ATOM 2520 O O . ASN B 1 59 ? -1.356 -5.324 -20.5 1 98.38 59 ASN B O 1
ATOM 2524 N N . ARG B 1 60 ? -2.607 -3.648 -19.781 1 98.5 60 ARG B N 1
ATOM 2525 C CA . ARG B 1 60 ? -3.709 -4.492 -19.328 1 98.5 60 ARG B CA 1
ATOM 2526 C C . ARG B 1 60 ? -4.203 -5.395 -20.453 1 98.5 60 ARG B C 1
ATOM 2528 O O . ARG B 1 60 ? -4.512 -6.566 -20.219 1 98.5 60 ARG B O 1
ATOM 2535 N N . GLU B 1 61 ? -4.289 -4.859 -21.609 1 98.5 61 GLU B N 1
ATOM 2536 C CA . GLU B 1 61 ? -4.785 -5.645 -22.734 1 98.5 61 GLU B CA 1
ATOM 2537 C C . GLU B 1 61 ? -3.859 -6.82 -23.031 1 98.5 61 GLU B C 1
ATOM 2539 O O . GLU B 1 61 ? -4.32 -7.902 -23.406 1 98.5 61 GLU B O 1
ATOM 2544 N N . GLU B 1 62 ? -2.594 -6.625 -22.922 1 98.69 62 GLU B N 1
ATOM 2545 C CA . GLU B 1 62 ? -1.648 -7.727 -23.109 1 98.69 62 GLU B CA 1
ATOM 2546 C C . GLU B 1 62 ? -1.832 -8.789 -22.031 1 98.69 62 GLU B C 1
ATOM 2548 O O . GLU B 1 62 ? -1.715 -9.984 -22.297 1 98.69 62 GLU B O 1
ATOM 2553 N N . SER B 1 63 ? -2.117 -8.359 -20.812 1 98.75 63 SER B N 1
ATOM 2554 C CA . SER B 1 63 ? -2.369 -9.305 -19.719 1 98.75 63 SER B CA 1
ATOM 2555 C C . SER B 1 63 ? -3.568 -10.195 -20.031 1 98.75 63 SER B C 1
ATOM 2557 O O . SER B 1 63 ? -3.512 -11.414 -19.844 1 98.75 63 SER B O 1
ATOM 2559 N N . LEU B 1 64 ? -4.625 -9.57 -20.547 1 98.69 64 LEU B N 1
ATOM 2560 C CA . LEU B 1 64 ? -5.816 -10.328 -20.906 1 98.69 64 LEU B CA 1
ATOM 2561 C C . LEU B 1 64 ? -5.504 -11.312 -22.031 1 98.69 64 LEU B C 1
ATOM 2563 O O . LEU B 1 64 ? -5.906 -12.477 -21.969 1 98.69 64 LEU B O 1
ATOM 2567 N N . SER B 1 65 ? -4.766 -10.859 -22.984 1 98.75 65 SER B N 1
ATOM 2568 C CA . SER B 1 65 ? -4.41 -11.688 -24.141 1 98.75 65 SER B CA 1
ATOM 2569 C C . SER B 1 65 ? -3.539 -12.867 -23.719 1 98.75 65 SER B C 1
ATOM 2571 O O . SER B 1 65 ? -3.746 -13.984 -24.188 1 98.75 65 SER B O 1
ATOM 2573 N N . VAL B 1 66 ? -2.611 -12.617 -22.859 1 98.88 66 VAL B N 1
ATOM 2574 C CA . VAL B 1 66 ? -1.695 -13.656 -22.391 1 98.88 66 VAL B CA 1
ATOM 2575 C C . VAL B 1 66 ? -2.471 -14.734 -21.641 1 98.88 66 VAL B C 1
ATOM 2577 O O . VAL B 1 66 ? -2.258 -15.93 -21.844 1 98.88 66 VAL B O 1
ATOM 2580 N N . VAL B 1 67 ? -3.371 -14.305 -20.797 1 98.88 67 VAL B N 1
ATOM 2581 C CA . VAL B 1 67 ? -4.164 -15.25 -20.016 1 98.88 67 VAL B CA 1
ATOM 2582 C C . VAL B 1 67 ? -5.016 -16.109 -20.953 1 98.88 67 VAL B C 1
ATOM 2584 O O . VAL B 1 67 ? -5.098 -17.328 -20.766 1 98.88 67 VAL B O 1
ATOM 2587 N N . GLU B 1 68 ? -5.543 -15.492 -21.938 1 98.69 68 GLU B N 1
ATOM 2588 C CA . GLU B 1 68 ? -6.336 -16.219 -22.922 1 98.69 68 GLU B CA 1
ATOM 2589 C C . GLU B 1 68 ? -5.477 -17.219 -23.672 1 98.69 68 GLU B C 1
ATOM 2591 O O . GLU B 1 68 ? -5.891 -18.375 -23.891 1 98.69 68 GLU B O 1
ATOM 2596 N N . LYS B 1 69 ? -4.324 -16.844 -24.109 1 98.81 69 LYS B N 1
ATOM 2597 C CA . LYS B 1 69 ? -3.422 -17.719 -24.844 1 98.81 69 LYS B CA 1
ATOM 2598 C C . LYS B 1 69 ? -3.006 -18.922 -24 1 98.81 69 LYS B C 1
ATOM 2600 O O . LYS B 1 69 ? -2.936 -20.047 -24.5 1 98.81 69 LYS B O 1
ATOM 2605 N N . VAL B 1 70 ? -2.75 -18.656 -22.734 1 98.81 70 VAL B N 1
ATOM 2606 C CA . VAL B 1 70 ? -2.33 -19.734 -21.844 1 98.81 70 VAL B CA 1
ATOM 2607 C C . VAL B 1 70 ? -3.477 -20.734 -21.656 1 98.81 70 VAL B C 1
ATOM 2609 O O . VAL B 1 70 ? -3.271 -21.953 -21.734 1 98.81 70 VAL B O 1
ATOM 2612 N N . GLN B 1 71 ? -4.672 -20.188 -21.438 1 98.44 71 GLN B N 1
ATOM 2613 C CA . GLN B 1 71 ? -5.844 -21.047 -21.266 1 98.44 71 GLN B CA 1
ATOM 2614 C C . GLN B 1 71 ? -6.102 -21.875 -22.516 1 98.44 71 GLN B C 1
ATOM 2616 O O . GLN B 1 71 ? -6.395 -23.078 -22.422 1 98.44 71 GLN B O 1
ATOM 2621 N N . ASN B 1 72 ? -5.973 -21.266 -23.641 1 98.19 72 ASN B N 1
ATOM 2622 C CA . ASN B 1 72 ? -6.207 -21.969 -24.906 1 98.19 72 ASN B CA 1
ATOM 2623 C C . ASN B 1 72 ? -5.148 -23.031 -25.156 1 98.19 72 ASN B C 1
ATOM 2625 O O . ASN B 1 72 ? -5.445 -24.094 -25.719 1 98.19 72 ASN B O 1
ATOM 2629 N N . HIS B 1 73 ? -3.967 -22.781 -24.766 1 98.25 73 HIS B N 1
ATOM 2630 C CA . HIS B 1 73 ? -2.846 -23.672 -25.062 1 98.25 73 HIS B CA 1
ATOM 2631 C C . HIS B 1 73 ? -2.826 -24.859 -24.125 1 98.25 73 HIS B C 1
ATOM 2633 O O . HIS B 1 73 ? -2.668 -26 -24.562 1 98.25 73 HIS B O 1
ATOM 2639 N N . PHE B 1 74 ? -2.98 -24.609 -22.844 1 98.12 74 PHE B N 1
ATOM 2640 C CA . PHE B 1 74 ? -2.783 -25.656 -21.859 1 98.12 74 PHE B CA 1
ATOM 2641 C C . PHE B 1 74 ? -4.117 -26.156 -21.328 1 98.12 74 PHE B C 1
ATOM 2643 O O . PHE B 1 74 ? -4.184 -27.219 -20.688 1 98.12 74 PHE B O 1
ATOM 2650 N N . GLY B 1 75 ? -5.176 -25.375 -21.5 1 97.31 75 GLY B N 1
ATOM 2651 C CA . GLY B 1 75 ? -6.508 -25.797 -21.094 1 97.31 75 GLY B CA 1
ATOM 2652 C C . GLY B 1 75 ? -6.891 -25.297 -19.703 1 97.31 75 GLY B C 1
ATOM 2653 O O . GLY B 1 75 ? -8.078 -25.25 -19.375 1 97.31 75 GLY B O 1
ATOM 2654 N N . SER B 1 76 ? -5.906 -24.953 -18.906 1 97.56 76 SER B N 1
ATOM 2655 C CA . SER B 1 76 ? -6.148 -24.484 -17.547 1 97.56 76 SER B CA 1
ATOM 2656 C C . SER B 1 76 ? -5.047 -23.531 -17.094 1 97.56 76 SER B C 1
ATOM 2658 O O . SER B 1 76 ? -4.008 -23.422 -17.75 1 97.56 76 SER B O 1
ATOM 2660 N N . ILE B 1 77 ? -5.328 -22.766 -16.094 1 98.81 77 ILE B N 1
ATOM 2661 C CA . ILE B 1 77 ? -4.344 -22 -15.328 1 98.81 77 ILE B CA 1
ATOM 2662 C C . ILE B 1 77 ? -4.516 -22.297 -13.836 1 98.81 77 ILE B C 1
ATOM 2664 O O . ILE B 1 77 ? -5.426 -21.766 -13.195 1 98.81 77 ILE B O 1
ATOM 2668 N N . ASP B 1 78 ? -3.639 -23.062 -13.344 1 98.88 78 ASP B N 1
ATOM 2669 C CA . ASP B 1 78 ? -3.787 -23.562 -11.977 1 98.88 78 ASP B CA 1
ATOM 2670 C C . ASP B 1 78 ? -3.111 -22.625 -10.977 1 98.88 78 ASP B C 1
ATOM 2672 O O . ASP B 1 78 ? -3.568 -22.484 -9.844 1 98.88 78 ASP B O 1
ATOM 2676 N N . ILE B 1 79 ? -1.981 -22.047 -11.383 1 98.94 79 ILE B N 1
ATOM 2677 C CA . ILE B 1 79 ? -1.197 -21.172 -10.523 1 98.94 79 ILE B CA 1
ATOM 2678 C C . ILE B 1 79 ? -0.776 -19.922 -11.305 1 98.94 79 ILE B C 1
ATOM 2680 O O . ILE B 1 79 ? -0.306 -20.016 -12.438 1 98.94 79 ILE B O 1
ATOM 2684 N N . LEU B 1 80 ? -1.029 -18.797 -10.781 1 98.94 80 LEU B N 1
ATOM 2685 C CA . LEU B 1 80 ? -0.458 -17.531 -11.25 1 98.94 80 LEU B CA 1
ATOM 2686 C C . LEU B 1 80 ? 0.609 -17.031 -10.289 1 98.94 80 LEU B C 1
ATOM 2688 O O . LEU B 1 80 ? 0.364 -16.922 -9.086 1 98.94 80 LEU B O 1
ATOM 2692 N N . ILE B 1 81 ? 1.801 -16.781 -10.781 1 98.94 81 ILE B N 1
ATOM 2693 C CA . ILE B 1 81 ? 2.85 -16.125 -10.008 1 98.94 81 ILE B CA 1
ATOM 2694 C C . ILE B 1 81 ? 3.129 -14.742 -10.578 1 98.94 81 ILE B C 1
ATOM 2696 O O . ILE B 1 81 ? 3.814 -14.609 -11.594 1 98.94 81 ILE B O 1
ATOM 2700 N N . ASN B 1 82 ? 2.568 -13.773 -9.945 1 98.88 82 ASN B N 1
ATOM 2701 C CA . ASN B 1 82 ? 2.91 -12.391 -10.266 1 98.88 82 ASN B CA 1
ATOM 2702 C C . ASN B 1 82 ? 4.266 -12 -9.68 1 98.88 82 ASN B C 1
ATOM 2704 O O . ASN B 1 82 ? 4.344 -11.562 -8.531 1 98.88 82 ASN B O 1
ATOM 2708 N N . ASN B 1 83 ? 5.285 -12.016 -10.516 1 98.12 83 ASN B N 1
ATOM 2709 C CA . ASN B 1 83 ? 6.66 -11.844 -10.062 1 98.12 83 ASN B CA 1
ATOM 2710 C C . ASN B 1 83 ? 7.301 -10.594 -10.664 1 98.12 83 ASN B C 1
ATOM 2712 O O . ASN B 1 83 ? 8.242 -10.039 -10.094 1 98.12 83 ASN B O 1
ATOM 2716 N N . ALA B 1 84 ? 6.77 -10.172 -11.836 1 96.12 84 ALA B N 1
ATOM 2717 C CA . ALA B 1 84 ? 7.328 -8.977 -12.453 1 96.12 84 ALA B CA 1
ATOM 2718 C C . ALA B 1 84 ? 7.336 -7.801 -11.477 1 96.12 84 ALA B C 1
ATOM 2720 O O . ALA B 1 84 ? 6.387 -7.613 -10.719 1 96.12 84 ALA B O 1
ATOM 2721 N N . GLY B 1 85 ? 8.414 -7.09 -11.484 1 93.12 85 GLY B N 1
ATOM 2722 C CA . GLY B 1 85 ? 8.531 -5.969 -10.562 1 93.12 85 GLY B CA 1
ATOM 2723 C C . GLY B 1 85 ? 9.5 -4.906 -11.039 1 93.12 85 GLY B C 1
ATOM 2724 O O . GLY B 1 85 ? 10.25 -5.121 -11.992 1 93.12 85 GLY B O 1
ATOM 2725 N N . TYR B 1 86 ? 9.375 -3.822 -10.461 1 91.81 86 TYR B N 1
ATOM 2726 C CA . TYR B 1 86 ? 10.086 -2.57 -10.688 1 91.81 86 TYR B CA 1
ATOM 2727 C C . TYR B 1 86 ? 10.484 -1.925 -9.359 1 91.81 86 TYR B C 1
ATOM 2729 O O . TYR B 1 86 ? 9.695 -1.897 -8.414 1 91.81 86 TYR B O 1
ATOM 2737 N N . ALA B 1 87 ? 11.82 -1.547 -9.234 1 95.62 87 ALA B N 1
ATOM 2738 C CA . ALA B 1 87 ? 12.258 -0.94 -7.98 1 95.62 87 ALA B CA 1
ATOM 2739 C C . ALA B 1 87 ? 12.945 0.397 -8.234 1 95.62 87 ALA B C 1
ATOM 2741 O O . ALA B 1 87 ? 14.109 0.435 -8.648 1 95.62 87 ALA B O 1
ATOM 2742 N N . LEU B 1 88 ? 12.281 1.462 -7.984 1 96.19 88 LEU B N 1
ATOM 2743 C CA . LEU B 1 88 ? 12.836 2.809 -8.031 1 96.19 88 LEU B CA 1
ATOM 2744 C C . LEU B 1 88 ? 13.547 3.146 -6.723 1 96.19 88 LEU B C 1
ATOM 2746 O O . LEU B 1 88 ? 12.977 2.979 -5.641 1 96.19 88 LEU B O 1
ATOM 2750 N N . THR B 1 89 ? 14.805 3.553 -6.812 1 95.31 89 THR B N 1
ATOM 2751 C CA . THR B 1 89 ? 15.523 3.996 -5.621 1 95.31 89 THR B CA 1
ATOM 2752 C C . THR B 1 89 ? 15.633 5.52 -5.59 1 95.31 89 THR B C 1
ATOM 2754 O O . THR B 1 89 ? 15.664 6.164 -6.641 1 95.31 89 THR B O 1
ATOM 2757 N N . GLY B 1 90 ? 15.625 6.086 -4.441 1 96.38 90 GLY B N 1
ATOM 2758 C CA . GLY B 1 90 ? 15.695 7.52 -4.191 1 96.38 90 GLY B CA 1
ATOM 2759 C C . GLY B 1 90 ? 14.812 7.961 -3.037 1 96.38 90 GLY B C 1
ATOM 2760 O O . GLY B 1 90 ? 13.961 7.203 -2.572 1 96.38 90 GLY B O 1
ATOM 2761 N N . ALA B 1 91 ? 15.133 9.148 -2.572 1 98.25 91 ALA B N 1
ATOM 2762 C CA . ALA B 1 91 ? 14.242 9.727 -1.568 1 98.25 91 ALA B CA 1
ATOM 2763 C C . ALA B 1 91 ? 12.891 10.078 -2.176 1 98.25 91 ALA B C 1
ATOM 2765 O O . ALA B 1 91 ? 12.781 10.297 -3.385 1 98.25 91 ALA B O 1
ATOM 2766 N N . ILE B 1 92 ? 11.883 10.156 -1.366 1 98.69 92 ILE B N 1
ATOM 2767 C CA . ILE B 1 92 ? 10.523 10.43 -1.816 1 98.69 92 ILE B CA 1
ATOM 2768 C C . ILE B 1 92 ? 10.484 11.766 -2.551 1 98.69 92 ILE B C 1
ATOM 2770 O O . ILE B 1 92 ? 9.859 11.883 -3.605 1 98.69 92 ILE B O 1
ATOM 2774 N N . GLU B 1 93 ? 11.148 12.734 -2.031 1 98.69 93 GLU B N 1
ATOM 2775 C CA . GLU B 1 93 ? 11.141 14.07 -2.607 1 98.69 93 GLU B CA 1
ATOM 2776 C C . GLU B 1 93 ? 11.789 14.078 -3.99 1 98.69 93 GLU B C 1
ATOM 2778 O O . GLU B 1 93 ? 11.508 14.961 -4.805 1 98.69 93 GLU B O 1
ATOM 2783 N N . GLU B 1 94 ? 12.641 13.117 -4.266 1 98.62 94 GLU B N 1
ATOM 2784 C CA . GLU B 1 94 ? 13.43 13.094 -5.492 1 98.62 94 GLU B CA 1
ATOM 2785 C C . GLU B 1 94 ? 12.625 12.523 -6.66 1 98.62 94 GLU B C 1
ATOM 2787 O O . GLU B 1 94 ? 12.969 12.734 -7.82 1 98.62 94 GLU B O 1
ATOM 2792 N N . ALA B 1 95 ? 11.602 11.797 -6.395 1 98.5 95 ALA B N 1
ATOM 2793 C CA . ALA B 1 95 ? 10.875 11.07 -7.438 1 98.5 95 ALA B CA 1
ATOM 2794 C C . ALA B 1 95 ? 10.078 12.031 -8.312 1 98.5 95 ALA B C 1
ATOM 2796 O O . ALA B 1 95 ? 9.352 12.891 -7.809 1 98.5 95 ALA B O 1
ATOM 2797 N N . THR B 1 96 ? 10.227 11.922 -9.617 1 98.38 96 THR B N 1
ATOM 2798 C CA . THR B 1 96 ? 9.367 12.648 -10.539 1 98.38 96 THR B CA 1
ATOM 2799 C C . THR B 1 96 ? 8 11.984 -10.656 1 98.38 96 THR B C 1
ATOM 2801 O O . THR B 1 96 ? 7.84 10.82 -10.273 1 98.38 96 THR B O 1
ATOM 2804 N N . PRO B 1 97 ? 7.035 12.734 -11.172 1 98.31 97 PRO B N 1
ATOM 2805 C CA . PRO B 1 97 ? 5.719 12.117 -11.367 1 98.31 97 PRO B CA 1
ATOM 2806 C C . PRO B 1 97 ? 5.773 10.883 -12.25 1 98.31 97 PRO B C 1
ATOM 2808 O O . PRO B 1 97 ? 5.098 9.891 -11.977 1 98.31 97 PRO B O 1
ATOM 2811 N N . ASN B 1 98 ? 6.539 10.938 -13.281 1 98.19 98 ASN B N 1
ATOM 2812 C CA . ASN B 1 98 ? 6.652 9.797 -14.18 1 98.19 98 ASN B CA 1
ATOM 2813 C C . ASN B 1 98 ? 7.281 8.586 -13.484 1 98.19 98 ASN B C 1
ATOM 2815 O O . ASN B 1 98 ? 6.84 7.453 -13.688 1 98.19 98 ASN B O 1
ATOM 2819 N N . GLU B 1 99 ? 8.305 8.797 -12.711 1 98.06 99 GLU B N 1
ATOM 2820 C CA . GLU B 1 99 ? 8.953 7.723 -11.977 1 98.06 99 GLU B CA 1
ATOM 2821 C C . GLU B 1 99 ? 8 7.09 -10.969 1 98.06 99 GLU B C 1
ATOM 2823 O O . GLU B 1 99 ? 7.938 5.863 -10.852 1 98.06 99 GLU B O 1
ATOM 2828 N N . ALA B 1 100 ? 7.301 7.941 -10.258 1 98.62 100 ALA B N 1
ATOM 2829 C CA . ALA B 1 100 ? 6.344 7.453 -9.273 1 98.62 100 ALA B CA 1
ATOM 2830 C C . ALA B 1 100 ? 5.27 6.59 -9.93 1 98.62 100 ALA B C 1
ATOM 2832 O O . ALA B 1 100 ? 4.949 5.504 -9.445 1 98.62 100 ALA B O 1
ATOM 2833 N N . ARG B 1 101 ? 4.766 7.062 -11.008 1 98.44 101 ARG B N 1
ATOM 2834 C CA . ARG B 1 101 ? 3.715 6.336 -11.711 1 98.44 101 ARG B CA 1
ATOM 2835 C C . ARG B 1 101 ? 4.246 5.035 -12.305 1 98.44 101 ARG B C 1
ATOM 2837 O O . ARG B 1 101 ? 3.553 4.016 -12.305 1 98.44 101 ARG B O 1
ATOM 2844 N N . ALA B 1 102 ? 5.465 5.07 -12.805 1 97.88 102 ALA B N 1
ATOM 2845 C CA . ALA B 1 102 ? 6.07 3.865 -13.367 1 97.88 102 ALA B CA 1
ATOM 2846 C C . ALA B 1 102 ? 6.188 2.768 -12.312 1 97.88 102 ALA B C 1
ATOM 2848 O O . ALA B 1 102 ? 5.938 1.594 -12.602 1 97.88 102 ALA B O 1
ATOM 2849 N N . GLN B 1 103 ? 6.566 3.117 -11.094 1 98.19 103 GLN B N 1
ATOM 2850 C CA . GLN B 1 103 ? 6.668 2.168 -9.992 1 98.19 103 GLN B CA 1
ATOM 2851 C C . GLN B 1 103 ? 5.336 1.458 -9.758 1 98.19 103 GLN B C 1
ATOM 2853 O O . GLN B 1 103 ? 5.293 0.231 -9.648 1 98.19 103 GLN B O 1
ATOM 2858 N N . PHE B 1 104 ? 4.246 2.201 -9.758 1 98.75 104 PHE B N 1
ATOM 2859 C CA . PHE B 1 104 ? 2.947 1.63 -9.43 1 98.75 104 PHE B CA 1
ATOM 2860 C C . PHE B 1 104 ? 2.346 0.912 -10.633 1 98.75 104 PHE B C 1
ATOM 2862 O O . PHE B 1 104 ? 1.634 -0.082 -10.477 1 98.75 104 PHE B O 1
ATOM 2869 N N . GLU B 1 105 ? 2.656 1.428 -11.805 1 98.5 105 GLU B N 1
ATOM 2870 C CA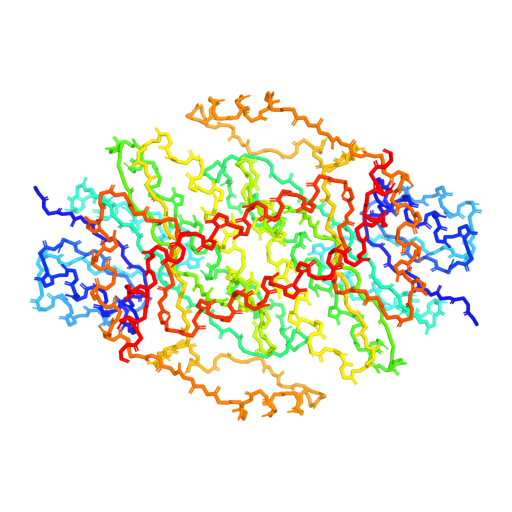 . GLU B 1 105 ? 2.146 0.782 -13.008 1 98.5 105 GLU B CA 1
ATOM 2871 C C . GLU B 1 105 ? 2.592 -0.675 -13.086 1 98.5 105 GLU B C 1
ATOM 2873 O O . GLU B 1 105 ? 1.793 -1.559 -13.398 1 98.5 105 GLU B O 1
ATOM 2878 N N . THR B 1 106 ? 3.771 -0.893 -12.781 1 97.81 106 THR B N 1
ATOM 2879 C CA . THR B 1 106 ? 4.328 -2.236 -12.891 1 97.81 106 THR B CA 1
ATOM 2880 C C . THR B 1 106 ? 3.969 -3.076 -11.672 1 97.81 106 THR B C 1
ATOM 2882 O O . THR B 1 106 ? 3.348 -4.133 -11.797 1 97.81 106 THR B O 1
ATOM 2885 N N . ASN B 1 107 ? 4.32 -2.572 -10.523 1 98.56 107 ASN B N 1
ATOM 2886 C CA . ASN B 1 107 ? 4.242 -3.4 -9.328 1 98.56 107 ASN B CA 1
ATOM 2887 C C . ASN B 1 107 ? 2.799 -3.631 -8.891 1 98.56 107 ASN B C 1
ATOM 2889 O O . ASN B 1 107 ? 2.439 -4.734 -8.477 1 98.56 107 ASN B O 1
ATOM 2893 N N . PHE B 1 108 ? 2.004 -2.566 -8.992 1 98.88 108 PHE B N 1
ATOM 2894 C CA . PHE B 1 108 ? 0.659 -2.701 -8.445 1 98.88 108 PHE B CA 1
ATOM 2895 C C . PHE B 1 108 ? -0.347 -3.002 -9.555 1 98.88 108 PHE B C 1
ATOM 2897 O O . PHE B 1 108 ? -1.014 -4.039 -9.531 1 98.88 108 PHE B O 1
ATOM 2904 N N . PHE B 1 109 ? -0.455 -2.105 -10.523 1 98.94 109 PHE B N 1
ATOM 2905 C CA . PHE B 1 109 ? -1.487 -2.256 -11.539 1 98.94 109 PHE B CA 1
ATOM 2906 C C . PHE B 1 109 ? -1.218 -3.48 -12.406 1 98.94 109 PHE B C 1
ATOM 2908 O O . PHE B 1 109 ? -2.146 -4.199 -12.781 1 98.94 109 PHE B O 1
ATOM 2915 N N . GLY B 1 110 ? 0.021 -3.709 -12.766 1 98.81 110 GLY B N 1
ATOM 2916 C CA . GLY B 1 110 ? 0.351 -4.926 -13.484 1 98.81 110 GLY B CA 1
ATOM 2917 C C . GLY B 1 110 ? -0.12 -6.184 -12.781 1 98.81 110 GLY B C 1
ATOM 2918 O O . GLY B 1 110 ? -0.682 -7.082 -13.414 1 98.81 110 GLY B O 1
ATOM 2919 N N . THR B 1 111 ? 0.094 -6.23 -11.453 1 98.88 111 THR B N 1
ATOM 2920 C CA . THR B 1 111 ? -0.365 -7.34 -10.633 1 98.88 111 THR B CA 1
ATOM 2921 C C . THR B 1 111 ? -1.889 -7.434 -10.641 1 98.88 111 THR B C 1
ATOM 2923 O O . THR B 1 111 ? -2.449 -8.516 -10.797 1 98.88 111 THR B O 1
ATOM 2926 N N . LEU B 1 112 ? -2.527 -6.285 -10.531 1 98.94 112 LEU B N 1
ATOM 2927 C CA . LEU B 1 112 ? -3.984 -6.227 -10.531 1 98.94 112 LEU B CA 1
ATOM 2928 C C . LEU B 1 112 ? -4.555 -6.766 -11.836 1 98.94 112 LEU B C 1
ATOM 2930 O O . LEU B 1 112 ? -5.508 -7.543 -11.828 1 98.94 112 LEU B O 1
ATOM 2934 N N . TRP B 1 113 ? -3.959 -6.391 -12.961 1 98.88 113 TRP B N 1
ATOM 2935 C CA . TRP B 1 113 ? -4.477 -6.754 -14.273 1 98.88 113 TRP B CA 1
ATOM 2936 C C . TRP B 1 113 ? -4.422 -8.266 -14.484 1 98.88 113 TRP B C 1
ATOM 2938 O O . TRP B 1 113 ? -5.414 -8.883 -14.883 1 98.88 113 TRP B O 1
ATOM 2948 N N . LEU B 1 114 ? -3.301 -8.852 -14.172 1 98.88 114 LEU B N 1
ATOM 2949 C CA . LEU B 1 114 ? -3.158 -10.289 -14.352 1 98.88 114 LEU B CA 1
ATOM 2950 C C . LEU B 1 114 ? -4.062 -11.047 -13.383 1 98.88 114 LEU B C 1
ATOM 2952 O O . LEU B 1 114 ? -4.648 -12.07 -13.742 1 98.88 114 LEU B O 1
ATOM 2956 N N . THR B 1 115 ? -4.145 -10.562 -12.164 1 98.94 115 THR B N 1
ATOM 2957 C CA . THR B 1 115 ? -5 -11.172 -11.148 1 98.94 115 THR B CA 1
ATOM 2958 C C . THR B 1 115 ? -6.457 -11.18 -11.609 1 98.94 115 THR B C 1
ATOM 2960 O O . THR B 1 115 ? -7.113 -12.219 -11.578 1 98.94 115 THR B O 1
ATOM 2963 N N . GLN B 1 116 ? -6.922 -10.047 -12.094 1 98.88 116 GLN B N 1
ATOM 2964 C CA . GLN B 1 116 ? -8.297 -9.961 -12.578 1 98.88 116 GLN B CA 1
ATOM 2965 C C . GLN B 1 116 ? -8.523 -10.883 -13.773 1 98.88 116 GLN B C 1
ATOM 2967 O O . GLN B 1 116 ? -9.586 -11.492 -13.906 1 98.88 116 GLN B O 1
ATOM 2972 N N . ALA B 1 117 ? -7.535 -10.977 -14.617 1 98.88 117 ALA B N 1
ATOM 2973 C CA . ALA B 1 117 ? -7.656 -11.734 -15.859 1 98.88 117 ALA B CA 1
ATOM 2974 C C . ALA B 1 117 ? -7.832 -13.219 -15.578 1 98.88 117 ALA B C 1
ATOM 2976 O O . ALA B 1 117 ? -8.555 -13.914 -16.297 1 98.88 117 ALA B O 1
ATOM 2977 N N . VAL B 1 118 ? -7.219 -13.734 -14.492 1 98.94 118 VAL B N 1
ATOM 2978 C CA . VAL B 1 118 ? -7.223 -15.18 -14.273 1 98.94 118 VAL B CA 1
ATOM 2979 C C . VAL B 1 118 ? -8.445 -15.57 -13.453 1 98.94 118 VAL B C 1
ATOM 2981 O O . VAL B 1 118 ? -8.82 -16.75 -13.414 1 98.94 118 VAL B O 1
ATOM 2984 N N . LEU B 1 119 ? -9.078 -14.633 -12.758 1 98.88 119 LEU B N 1
ATOM 2985 C CA . LEU B 1 119 ? -10.102 -14.93 -11.766 1 98.88 119 LEU B CA 1
ATOM 2986 C C . LEU B 1 119 ? -11.281 -15.656 -12.406 1 98.88 119 LEU B C 1
ATOM 2988 O O . LEU B 1 119 ? -11.75 -16.672 -11.891 1 98.88 119 LEU B O 1
ATOM 2992 N N . PRO B 1 120 ? -11.766 -15.172 -13.609 1 98.44 120 PRO B N 1
ATOM 2993 C CA . PRO B 1 120 ? -12.898 -15.906 -14.188 1 98.44 120 PRO B CA 1
ATOM 2994 C C . PRO B 1 120 ? -12.547 -17.359 -14.531 1 98.44 120 PRO B C 1
ATOM 2996 O O . PRO B 1 120 ? -13.375 -18.25 -14.359 1 98.44 120 PRO B O 1
ATOM 2999 N N . ILE B 1 121 ? -11.344 -17.625 -14.953 1 98.62 121 ILE B N 1
ATOM 3000 C CA . ILE B 1 121 ? -10.891 -18.953 -15.305 1 98.62 121 ILE B CA 1
ATOM 3001 C C . ILE B 1 121 ? -10.828 -19.828 -14.055 1 98.62 121 ILE B C 1
ATOM 3003 O O . ILE B 1 121 ? -11.383 -20.938 -14.039 1 98.62 121 ILE B O 1
ATOM 3007 N N . MET B 1 122 ? -10.266 -19.281 -13.008 1 98.81 122 MET B N 1
ATOM 3008 C CA . MET B 1 122 ? -10.086 -20.047 -11.773 1 98.81 122 MET B CA 1
ATOM 3009 C C . MET B 1 122 ? -11.414 -20.266 -11.062 1 98.81 122 MET B C 1
ATOM 3011 O O . MET B 1 122 ? -11.625 -21.297 -10.43 1 98.81 122 MET B O 1
ATOM 3015 N N . ARG B 1 123 ? -12.352 -19.297 -11.188 1 98.12 123 ARG B N 1
ATOM 3016 C CA . ARG B 1 123 ? -13.688 -19.484 -10.633 1 98.12 123 ARG B CA 1
ATOM 3017 C C . ARG B 1 123 ? -14.406 -20.641 -11.32 1 98.12 123 ARG B C 1
ATOM 3019 O O . ARG B 1 123 ? -15.039 -21.469 -10.648 1 98.12 123 ARG B O 1
ATOM 3026 N N . ASN B 1 124 ? -14.234 -20.672 -12.594 1 97.5 124 ASN B N 1
ATOM 3027 C CA . ASN B 1 124 ? -14.859 -21.75 -13.344 1 97.5 124 ASN B CA 1
ATOM 3028 C C . ASN B 1 124 ? -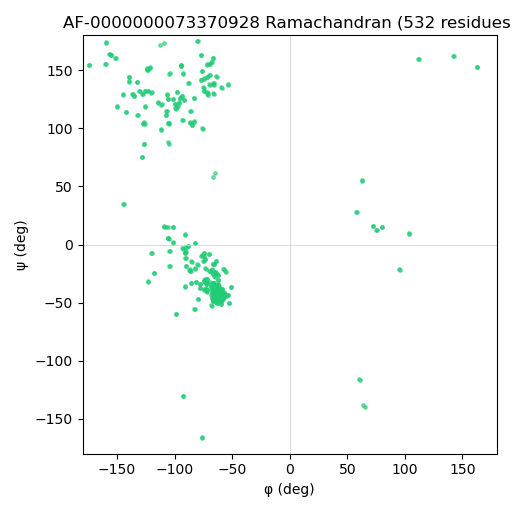14.227 -23.109 -13 1 97.5 124 ASN B C 1
ATOM 3030 O O . ASN B 1 124 ? -14.922 -24.125 -12.953 1 97.5 124 ASN B O 1
ATOM 3034 N N . GLN B 1 125 ? -12.945 -23.094 -12.758 1 98.06 125 GLN B N 1
ATOM 3035 C CA . GLN B 1 125 ? -12.211 -24.281 -12.375 1 98.06 125 GLN B CA 1
ATOM 3036 C C . GLN B 1 125 ? -12.539 -24.703 -10.945 1 98.06 125 GLN B C 1
ATOM 3038 O O . GLN B 1 125 ? -12.25 -25.828 -10.539 1 98.06 125 GLN B O 1
ATOM 3043 N N . LYS B 1 126 ? -13.055 -23.75 -10.133 1 98.38 126 LYS B N 1
ATOM 3044 C CA . LYS B 1 126 ? -13.289 -23.906 -8.703 1 98.38 126 LYS B CA 1
ATOM 3045 C C . LYS B 1 126 ? -12.008 -24.281 -7.965 1 98.38 126 LYS B C 1
ATOM 3047 O O . LYS B 1 126 ? -12.031 -25.062 -7.016 1 98.38 126 LYS B O 1
ATOM 3052 N N . SER B 1 127 ? -10.953 -23.844 -8.539 1 98.38 127 SER B N 1
ATOM 3053 C CA . SER B 1 127 ? -9.609 -24.016 -7.992 1 98.38 127 SER B CA 1
ATOM 3054 C C . SER B 1 127 ? -8.633 -23.016 -8.594 1 98.38 127 SER B C 1
ATOM 3056 O O . SER B 1 127 ? -8.836 -22.531 -9.711 1 98.38 127 SER B O 1
ATOM 3058 N N . GLY B 1 128 ? -7.625 -22.719 -7.93 1 98.69 128 GLY B N 1
ATOM 3059 C CA . GLY B 1 128 ? -6.566 -21.812 -8.352 1 98.69 128 GLY B CA 1
ATOM 3060 C C . GLY B 1 128 ? -5.699 -21.328 -7.199 1 98.69 128 GLY B C 1
ATOM 3061 O O . GLY B 1 128 ? -6.121 -21.375 -6.043 1 98.69 128 GLY B O 1
ATOM 3062 N N . HIS B 1 129 ? -4.512 -21.016 -7.492 1 98.94 129 HIS B N 1
ATOM 3063 C CA . HIS B 1 129 ? -3.586 -20.438 -6.523 1 98.94 129 HIS B CA 1
ATOM 3064 C C . HIS B 1 129 ? -2.873 -19.219 -7.098 1 98.94 129 HIS B C 1
ATOM 3066 O O . HIS B 1 129 ? -2.123 -19.344 -8.07 1 98.94 129 HIS B O 1
ATOM 3072 N N . ILE B 1 130 ? -3.197 -18.078 -6.547 1 98.94 130 ILE B N 1
ATOM 3073 C CA . ILE B 1 130 ? -2.576 -16.828 -6.973 1 98.94 130 ILE B CA 1
ATOM 3074 C C . ILE B 1 130 ? -1.467 -16.438 -5.992 1 98.94 130 ILE B C 1
ATOM 3076 O O . ILE B 1 130 ? -1.724 -16.234 -4.805 1 98.94 130 ILE B O 1
ATOM 3080 N N . ILE B 1 131 ? -0.258 -16.391 -6.484 1 98.94 131 ILE B N 1
ATOM 3081 C CA . ILE B 1 131 ? 0.917 -16.031 -5.699 1 98.94 131 ILE B CA 1
ATOM 3082 C C . ILE B 1 131 ? 1.398 -14.641 -6.098 1 98.94 131 ILE B C 1
ATOM 3084 O O . ILE B 1 131 ? 1.75 -14.406 -7.258 1 98.94 131 ILE B O 1
ATOM 3088 N N . GLN B 1 132 ? 1.311 -13.742 -5.172 1 98.81 132 GLN B N 1
ATOM 3089 C CA . GLN B 1 132 ? 1.789 -12.375 -5.348 1 98.81 132 GLN B CA 1
ATOM 3090 C C . GLN B 1 132 ? 3.158 -12.188 -4.703 1 98.81 132 GLN B C 1
ATOM 3092 O O . GLN B 1 132 ? 3.305 -12.344 -3.488 1 98.81 132 GLN B O 1
ATOM 3097 N N . VAL B 1 133 ? 4.121 -11.805 -5.527 1 98.62 133 VAL B N 1
ATOM 3098 C CA . VAL B 1 133 ? 5.449 -11.562 -4.969 1 98.62 133 VAL B CA 1
ATOM 3099 C C . VAL B 1 133 ? 5.527 -10.141 -4.418 1 98.62 133 VAL B C 1
ATOM 3101 O O . VAL B 1 133 ? 5.645 -9.18 -5.18 1 98.62 133 VAL B O 1
ATOM 3104 N N . SER B 1 134 ? 5.441 -10.055 -3.154 1 98.44 134 SER B N 1
ATOM 3105 C CA . SER B 1 134 ? 5.613 -8.797 -2.428 1 98.44 134 SER B CA 1
ATOM 3106 C C . SER B 1 134 ? 7.059 -8.609 -1.981 1 98.44 134 SER B C 1
ATOM 3108 O O . SER B 1 134 ? 7.984 -8.711 -2.789 1 98.44 134 SER B O 1
ATOM 3110 N N . SER B 1 135 ? 7.293 -8.297 -0.759 1 97.69 135 SER B N 1
ATOM 3111 C CA . SER B 1 135 ? 8.586 -8.047 -0.13 1 97.69 135 SER B CA 1
ATOM 3112 C C . SER B 1 135 ? 8.438 -7.844 1.373 1 97.69 135 SER B C 1
ATOM 3114 O O . SER B 1 135 ? 7.359 -7.488 1.854 1 97.69 135 SER B O 1
ATOM 3116 N N . ILE B 1 136 ? 9.484 -8.117 2.125 1 97.69 136 ILE B N 1
ATOM 3117 C CA . ILE B 1 136 ? 9.469 -7.676 3.516 1 97.69 136 ILE B CA 1
ATOM 3118 C C . ILE B 1 136 ? 9.273 -6.164 3.576 1 97.69 136 ILE B C 1
ATOM 3120 O O . ILE B 1 136 ? 8.75 -5.637 4.559 1 97.69 136 ILE B O 1
ATOM 3124 N N . LEU B 1 137 ? 9.586 -5.492 2.477 1 97.5 137 LEU B N 1
ATOM 3125 C CA . LEU B 1 137 ? 9.453 -4.043 2.395 1 97.5 137 LEU B CA 1
ATOM 3126 C C . LEU B 1 137 ? 8.016 -3.645 2.072 1 97.5 137 LEU B C 1
ATOM 3128 O O . LEU B 1 137 ? 7.707 -2.457 1.953 1 97.5 137 LEU B O 1
ATOM 3132 N N . GLY B 1 138 ? 7.125 -4.598 1.938 1 98.62 138 GLY B N 1
ATOM 3133 C CA . GLY B 1 138 ? 5.688 -4.375 1.915 1 98.62 138 GLY B CA 1
ATOM 3134 C C . GLY B 1 138 ? 5.059 -4.402 3.295 1 98.62 138 GLY B C 1
ATOM 3135 O O . GLY B 1 138 ? 3.852 -4.18 3.436 1 98.62 138 GLY B O 1
ATOM 3136 N N . LEU B 1 139 ? 5.938 -4.66 4.32 1 98.56 139 LEU B N 1
ATOM 3137 C CA . LEU B 1 139 ? 5.48 -4.805 5.699 1 98.56 139 LEU B CA 1
ATOM 3138 C C . LEU B 1 139 ? 6.184 -3.807 6.613 1 98.56 139 LEU B C 1
ATOM 3140 O O . LEU B 1 139 ? 5.629 -3.395 7.633 1 98.56 139 LEU B O 1
ATOM 3144 N N . ALA B 1 140 ? 7.398 -3.486 6.285 1 97.69 140 ALA B N 1
ATOM 3145 C CA . ALA B 1 140 ? 8.234 -2.512 6.984 1 97.69 140 ALA B CA 1
ATOM 3146 C C . ALA B 1 140 ? 9.125 -1.751 6.004 1 97.69 140 ALA B C 1
ATOM 3148 O O . ALA B 1 140 ? 9.852 -2.357 5.219 1 97.69 140 ALA B O 1
ATOM 3149 N N . ALA B 1 141 ? 9.07 -0.449 6.137 1 97.31 141 ALA B N 1
ATOM 3150 C CA . ALA B 1 141 ? 9.695 0.356 5.09 1 97.31 141 ALA B CA 1
ATOM 3151 C C . ALA B 1 141 ? 11.125 0.723 5.473 1 97.31 141 ALA B C 1
ATOM 3153 O O . ALA B 1 141 ? 11.477 0.733 6.652 1 97.31 141 ALA B O 1
ATOM 3154 N N . LEU B 1 142 ? 11.953 0.949 4.516 1 95.31 142 LEU B N 1
ATOM 3155 C CA . LEU B 1 142 ? 13.305 1.486 4.621 1 95.31 142 LEU B CA 1
ATOM 3156 C C . LEU B 1 142 ? 13.445 2.773 3.814 1 95.31 142 LEU B C 1
ATOM 3158 O O . LEU B 1 142 ? 12.75 2.963 2.812 1 95.31 142 LEU B O 1
ATOM 3162 N N . PRO B 1 143 ? 14.336 3.643 4.203 1 96.81 143 PRO B N 1
ATOM 3163 C CA . PRO B 1 143 ? 14.523 4.879 3.441 1 96.81 143 PRO B CA 1
ATOM 3164 C C . PRO B 1 143 ? 15.094 4.629 2.049 1 96.81 143 PRO B C 1
ATOM 3166 O O . PRO B 1 143 ? 15.609 3.543 1.774 1 96.81 143 PRO B O 1
ATOM 3169 N N . THR B 1 144 ? 14.93 5.582 1.152 1 95.38 144 THR B N 1
ATOM 3170 C CA . THR B 1 144 ? 15.516 5.695 -0.178 1 95.38 144 THR B CA 1
ATOM 3171 C C . THR B 1 144 ? 14.891 4.688 -1.136 1 95.38 144 THR B C 1
ATOM 3173 O O . THR B 1 144 ? 15.461 4.391 -2.189 1 95.38 144 THR B O 1
ATOM 3176 N N . MET B 1 145 ? 13.773 4.137 -0.763 1 95.25 145 MET B N 1
ATOM 3177 C CA . MET B 1 145 ? 13.008 3.227 -1.61 1 95.25 145 MET B CA 1
ATOM 3178 C C . MET B 1 145 ? 11.508 3.416 -1.396 1 95.25 145 MET B C 1
ATOM 3180 O O . MET B 1 145 ? 10.75 2.445 -1.389 1 95.25 145 MET B O 1
ATOM 3184 N N . GLY B 1 146 ? 11.188 4.617 -1.169 1 97.81 146 GLY B N 1
ATOM 3185 C CA . GLY B 1 146 ? 9.859 4.941 -0.673 1 97.81 146 GLY B CA 1
ATOM 3186 C C . GLY B 1 146 ? 8.742 4.488 -1.6 1 97.81 146 GLY B C 1
ATOM 3187 O O . GLY B 1 146 ? 7.738 3.939 -1.147 1 97.81 146 GLY B O 1
ATOM 3188 N N . LEU B 1 147 ? 8.891 4.73 -2.91 1 98.5 147 LEU B N 1
ATOM 3189 C CA . LEU B 1 147 ? 7.832 4.371 -3.846 1 98.5 147 LEU B CA 1
ATOM 3190 C C . LEU B 1 147 ? 7.781 2.859 -4.051 1 98.5 147 LEU B C 1
ATOM 3192 O O . LEU B 1 147 ? 6.703 2.291 -4.25 1 98.5 147 LEU B O 1
ATOM 3196 N N . TYR B 1 148 ? 8.922 2.203 -3.98 1 97.94 148 TYR B N 1
ATOM 3197 C CA . TYR B 1 148 ? 8.945 0.746 -4 1 97.94 148 TYR B CA 1
ATOM 3198 C C . TYR B 1 148 ? 8.219 0.172 -2.791 1 97.94 148 TYR B C 1
ATOM 3200 O O . TYR B 1 148 ? 7.34 -0.683 -2.934 1 97.94 148 TYR B O 1
ATOM 3208 N N . ASN B 1 149 ? 8.594 0.69 -1.592 1 98.5 149 ASN B N 1
ATOM 3209 C CA . ASN B 1 149 ? 7.902 0.269 -0.377 1 98.5 149 ASN B CA 1
ATOM 3210 C C . ASN B 1 149 ? 6.391 0.43 -0.507 1 98.5 149 ASN B C 1
ATOM 3212 O O . ASN B 1 149 ? 5.637 -0.51 -0.25 1 98.5 149 ASN B O 1
ATOM 3216 N N . ALA B 1 150 ? 6.004 1.593 -0.917 1 98.94 150 ALA B N 1
ATOM 3217 C CA . ALA B 1 150 ? 4.582 1.903 -1.02 1 98.94 150 ALA B CA 1
ATOM 3218 C C . ALA B 1 150 ? 3.873 0.926 -1.953 1 98.94 150 ALA B C 1
ATOM 3220 O O . ALA B 1 150 ? 2.773 0.456 -1.651 1 98.94 150 ALA B O 1
ATOM 3221 N N . SER B 1 151 ? 4.48 0.627 -3.076 1 98.81 151 SER B N 1
ATOM 3222 C CA . SER B 1 151 ? 3.871 -0.284 -4.039 1 98.81 151 SER B CA 1
ATOM 3223 C C . SER B 1 151 ? 3.727 -1.687 -3.459 1 98.81 151 SER B C 1
ATOM 3225 O O . SER B 1 151 ? 2.732 -2.369 -3.713 1 98.81 151 SER B O 1
ATOM 3227 N N . LYS B 1 152 ? 4.703 -2.133 -2.721 1 98.81 152 LYS B N 1
ATOM 3228 C CA . LYS B 1 152 ? 4.641 -3.473 -2.141 1 98.81 152 LYS B CA 1
ATOM 3229 C C . LYS B 1 152 ? 3.666 -3.518 -0.968 1 98.81 152 LYS B C 1
ATOM 3231 O O . LYS B 1 152 ? 2.998 -4.531 -0.748 1 98.81 152 LYS B O 1
ATOM 3236 N N . PHE B 1 153 ? 3.523 -2.373 -0.223 1 98.94 153 PHE B N 1
ATOM 3237 C CA . PHE B 1 153 ? 2.445 -2.264 0.753 1 98.94 153 PHE B CA 1
ATOM 3238 C C . PHE B 1 153 ? 1.087 -2.402 0.078 1 98.94 153 PHE B C 1
ATOM 3240 O O . PHE B 1 153 ? 0.207 -3.105 0.58 1 98.94 153 PHE B O 1
ATOM 3247 N N . ALA B 1 154 ? 0.978 -1.753 -1.013 1 98.94 154 ALA B N 1
ATOM 3248 C CA . ALA B 1 154 ? -0.283 -1.824 -1.745 1 98.94 154 ALA B CA 1
ATOM 3249 C C . ALA B 1 154 ? -0.617 -3.264 -2.123 1 98.94 154 ALA B C 1
ATOM 3251 O O . ALA B 1 154 ? -1.776 -3.678 -2.055 1 98.94 154 ALA B O 1
ATOM 3252 N N . ILE B 1 155 ? 0.384 -4.043 -2.488 1 98.88 155 ILE B N 1
ATOM 3253 C CA . ILE B 1 155 ? 0.201 -5.445 -2.85 1 98.88 155 ILE B CA 1
ATOM 3254 C C . ILE B 1 155 ? -0.293 -6.23 -1.638 1 98.88 155 ILE B C 1
ATOM 3256 O O . ILE B 1 155 ? -1.119 -7.137 -1.771 1 98.88 155 ILE B O 1
ATOM 3260 N N . GLU B 1 156 ? 0.203 -5.898 -0.45 1 98.88 156 GLU B N 1
ATOM 3261 C CA . GLU B 1 156 ? -0.258 -6.555 0.772 1 98.88 156 GLU B CA 1
ATOM 3262 C C . GLU B 1 156 ? -1.757 -6.352 0.975 1 98.88 156 GLU B C 1
ATOM 3264 O O . GLU B 1 156 ? -2.498 -7.316 1.174 1 98.88 156 GLU B O 1
ATOM 3269 N N . GLY B 1 157 ? -2.178 -5.078 0.897 1 98.81 157 GLY B N 1
ATOM 3270 C CA . GLY B 1 157 ? -3.592 -4.781 1.066 1 98.81 157 GLY B CA 1
ATOM 3271 C C . GLY B 1 157 ? -4.469 -5.434 0.014 1 98.81 157 GLY B C 1
ATOM 3272 O O . GLY B 1 157 ? -5.52 -5.992 0.335 1 98.81 157 GLY B O 1
ATOM 3273 N N . LEU B 1 158 ? -3.996 -5.438 -1.217 1 98.88 158 LEU B N 1
ATOM 3274 C CA . LEU B 1 158 ? -4.719 -6.039 -2.332 1 98.88 158 LEU B CA 1
ATOM 3275 C C . LEU B 1 158 ? -4.914 -7.535 -2.111 1 98.88 158 LEU B C 1
ATOM 3277 O O . LEU B 1 158 ? -6.016 -8.055 -2.289 1 98.88 158 LEU B O 1
ATOM 3281 N N . SER B 1 159 ? -3.893 -8.156 -1.702 1 98.88 159 SER B N 1
ATOM 3282 C CA . SER B 1 159 ? -3.867 -9.617 -1.661 1 98.88 159 SER B CA 1
ATOM 3283 C C . SER B 1 159 ? -4.637 -10.148 -0.457 1 98.88 159 SER B C 1
ATOM 3285 O O . SER B 1 159 ? -5.293 -11.188 -0.543 1 98.88 159 SER B O 1
ATOM 3287 N N . GLU B 1 160 ? -4.523 -9.43 0.669 1 98.69 160 GLU B N 1
ATOM 3288 C CA . GLU B 1 160 ? -5.344 -9.797 1.819 1 98.69 160 GLU B CA 1
ATOM 3289 C C . GLU B 1 160 ? -6.832 -9.719 1.484 1 98.69 160 GLU B C 1
ATOM 3291 O O . GLU B 1 160 ? -7.602 -10.617 1.843 1 98.69 160 GLU B O 1
ATOM 3296 N N . THR B 1 161 ? -7.18 -8.672 0.822 1 98.62 161 THR B N 1
ATOM 3297 C CA . THR B 1 161 ? -8.562 -8.508 0.402 1 98.62 161 THR B CA 1
ATOM 3298 C C . THR B 1 161 ? -8.977 -9.625 -0.551 1 98.62 161 THR B C 1
ATOM 3300 O O . THR B 1 161 ? -10.016 -10.258 -0.359 1 98.62 161 THR B O 1
ATOM 3303 N N . LEU B 1 162 ? -8.148 -9.844 -1.512 1 98.88 162 LEU B N 1
ATOM 3304 C CA . LEU B 1 162 ? -8.445 -10.844 -2.535 1 98.88 162 LEU B CA 1
ATOM 3305 C C . LEU B 1 162 ? -8.648 -12.219 -1.912 1 98.88 162 LEU B C 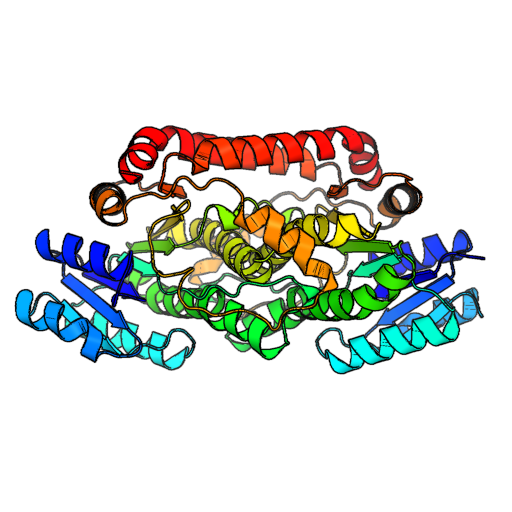1
ATOM 3307 O O . LEU B 1 162 ? -9.57 -12.945 -2.291 1 98.88 162 LEU B O 1
ATOM 3311 N N . ALA B 1 163 ? -7.789 -12.594 -0.993 1 98.88 163 ALA B N 1
ATOM 3312 C CA . ALA B 1 163 ? -7.863 -13.906 -0.346 1 98.88 163 ALA B CA 1
ATOM 3313 C C . ALA B 1 163 ? -9.234 -14.125 0.284 1 98.88 163 ALA B C 1
ATOM 3315 O O . ALA B 1 163 ? -9.828 -15.195 0.131 1 98.88 163 ALA B O 1
ATOM 3316 N N . ALA B 1 164 ? -9.711 -13.086 0.957 1 98.19 164 ALA B N 1
ATOM 3317 C CA . ALA B 1 164 ? -11.023 -13.188 1.599 1 98.19 164 ALA B CA 1
ATOM 3318 C C . ALA B 1 164 ? -12.133 -13.305 0.56 1 98.19 164 ALA B C 1
ATOM 3320 O O . ALA B 1 164 ? -13.117 -14.016 0.773 1 98.19 164 ALA B O 1
ATOM 3321 N N . GLU B 1 165 ? -11.969 -12.68 -0.529 1 98.69 165 GLU B N 1
ATOM 3322 C CA . GLU B 1 165 ? -13.039 -12.578 -1.521 1 98.69 165 GLU B CA 1
ATOM 3323 C C . GLU B 1 165 ? -13.164 -13.867 -2.33 1 98.69 165 GLU B C 1
ATOM 3325 O O . GLU B 1 165 ? -14.273 -14.281 -2.678 1 98.69 165 GLU B O 1
ATOM 3330 N N . VAL B 1 166 ? -12.047 -14.531 -2.586 1 98.81 166 VAL B N 1
ATOM 3331 C CA . VAL B 1 166 ? -12.094 -15.594 -3.586 1 98.81 166 VAL B CA 1
ATOM 3332 C C . VAL B 1 166 ? -12.094 -16.953 -2.895 1 98.81 166 VAL B C 1
ATOM 3334 O O . VAL B 1 166 ? -12.188 -18 -3.553 1 98.81 166 VAL B O 1
ATOM 3337 N N . LYS B 1 167 ? -11.938 -16.922 -1.594 1 98.19 167 LYS B N 1
ATOM 3338 C CA . LYS B 1 167 ? -11.945 -18.156 -0.835 1 98.19 167 LYS B CA 1
ATOM 3339 C C . LYS B 1 167 ? -13.172 -19 -1.174 1 98.19 167 LYS B C 1
ATOM 3341 O O . LYS B 1 167 ? -13.078 -20.234 -1.275 1 98.19 167 LYS B O 1
ATOM 3346 N N . GLN B 1 168 ? -14.281 -18.406 -1.411 1 97.69 168 GLN B N 1
ATOM 3347 C CA . GLN B 1 168 ? -15.547 -19.078 -1.677 1 97.69 168 GLN B CA 1
ATOM 3348 C C . GLN B 1 168 ? -15.5 -19.859 -2.99 1 97.69 168 GLN B C 1
ATOM 3350 O O . GLN B 1 168 ? -16.312 -20.75 -3.225 1 97.69 168 GLN B O 1
ATOM 3355 N N . PHE B 1 169 ? -14.547 -19.562 -3.812 1 98.44 169 PHE B N 1
ATOM 3356 C CA . PHE B 1 169 ? -14.469 -20.203 -5.121 1 98.44 169 PHE B CA 1
ATOM 3357 C C . PHE B 1 169 ? -13.422 -21.312 -5.121 1 98.44 169 PHE B C 1
ATOM 3359 O O . PHE B 1 169 ? -13.125 -21.891 -6.168 1 98.44 169 PHE B O 1
ATOM 3366 N N . GLY B 1 170 ? -12.773 -21.547 -3.934 1 98.44 170 GLY B N 1
ATOM 3367 C CA . GLY B 1 170 ? -11.703 -22.531 -3.881 1 98.44 170 GLY B CA 1
ATOM 3368 C C . GLY B 1 170 ? -10.383 -22 -4.402 1 98.44 170 GLY B C 1
ATOM 3369 O O . GLY B 1 170 ? -9.492 -22.781 -4.75 1 98.44 170 GLY B O 1
ATOM 3370 N N . ILE B 1 171 ? -10.258 -20.688 -4.543 1 98.88 171 ILE B N 1
ATOM 3371 C CA . ILE B 1 171 ? -9.031 -20.062 -5.016 1 98.88 171 ILE B CA 1
ATOM 3372 C C . ILE B 1 171 ? -8.188 -19.625 -3.824 1 98.88 171 ILE B C 1
ATOM 3374 O O . ILE B 1 171 ? -8.688 -18.969 -2.908 1 98.88 171 ILE B O 1
ATOM 3378 N N . ASN B 1 172 ? -6.934 -20.062 -3.789 1 98.88 172 ASN B N 1
ATOM 3379 C CA . ASN B 1 172 ? -5.984 -19.656 -2.756 1 98.88 172 ASN B CA 1
ATOM 3380 C C . ASN B 1 172 ? -5.164 -18.453 -3.189 1 98.88 172 ASN B C 1
ATOM 3382 O O . ASN B 1 172 ? -4.918 -18.25 -4.383 1 98.88 172 ASN B O 1
ATOM 3386 N N . VAL B 1 173 ? -4.824 -17.641 -2.242 1 98.94 173 VAL B N 1
ATOM 3387 C CA . VAL B 1 173 ? -3.93 -16.5 -2.451 1 98.94 173 VAL B CA 1
ATOM 3388 C C . VAL B 1 173 ? -2.768 -16.578 -1.465 1 98.94 173 VAL B C 1
ATOM 3390 O O . VAL B 1 173 ? -2.967 -16.859 -0.281 1 98.94 173 VAL B O 1
ATOM 3393 N N . THR B 1 174 ? -1.541 -16.406 -1.947 1 98.94 174 THR B N 1
ATOM 3394 C CA . THR B 1 174 ? -0.383 -16.312 -1.064 1 98.94 174 THR B CA 1
ATOM 3395 C C . THR B 1 174 ? 0.472 -15.102 -1.412 1 98.94 174 THR B C 1
ATOM 3397 O O . THR B 1 174 ? 0.72 -14.82 -2.588 1 98.94 174 THR B O 1
ATOM 3400 N N . LEU B 1 175 ? 0.813 -14.359 -0.398 1 98.94 175 LEU B N 1
ATOM 3401 C CA . LEU B 1 175 ? 1.877 -13.367 -0.487 1 98.94 175 LEU B CA 1
ATOM 3402 C C . LEU B 1 175 ? 3.238 -14 -0.225 1 98.94 175 LEU B C 1
ATOM 3404 O O . LEU B 1 175 ? 3.486 -14.523 0.865 1 98.94 175 LEU B O 1
ATOM 3408 N N . VAL B 1 176 ? 4.082 -14.008 -1.232 1 98.94 176 VAL B N 1
ATOM 3409 C CA . VAL B 1 176 ? 5.484 -14.359 -1.033 1 98.94 176 VAL B CA 1
ATOM 3410 C C . VAL B 1 176 ? 6.301 -13.102 -0.75 1 98.94 176 VAL B C 1
ATOM 3412 O O . VAL B 1 176 ? 6.297 -12.164 -1.545 1 98.94 176 VAL B O 1
ATOM 3415 N N . GLU B 1 177 ? 6.988 -13.133 0.365 1 98.81 177 GLU B N 1
ATOM 3416 C CA . GLU B 1 177 ? 7.613 -11.914 0.885 1 98.81 177 GLU B CA 1
ATOM 3417 C C . GLU B 1 177 ? 9.102 -12.125 1.145 1 98.81 177 GLU B C 1
ATOM 3419 O O . GLU B 1 177 ? 9.508 -12.375 2.283 1 98.81 177 GLU B O 1
ATOM 3424 N N . PRO B 1 178 ? 9.914 -11.938 0.137 1 98.12 178 PRO B N 1
ATOM 3425 C CA . PRO B 1 178 ? 11.352 -12.156 0.278 1 98.12 178 PRO B CA 1
ATOM 3426 C C . PRO B 1 178 ? 12.055 -11.016 1.021 1 98.12 178 PRO B C 1
ATOM 3428 O O . PRO B 1 178 ? 11.68 -9.852 0.867 1 98.12 178 PRO B O 1
ATOM 3431 N N . ASN B 1 179 ? 13.031 -11.43 1.853 1 96.81 179 ASN B N 1
ATOM 3432 C CA . ASN B 1 179 ? 14.039 -10.43 2.217 1 96.81 179 ASN B CA 1
ATOM 3433 C C . ASN B 1 179 ? 15.031 -10.195 1.081 1 96.81 179 ASN B C 1
ATOM 3435 O O . ASN B 1 179 ? 14.75 -10.531 -0.072 1 96.81 179 ASN B O 1
ATOM 3439 N N . GLY B 1 180 ? 16.156 -9.555 1.332 1 93.81 180 GLY B N 1
ATOM 3440 C CA . GLY B 1 180 ? 17.109 -9.25 0.274 1 93.81 180 GLY B CA 1
ATOM 3441 C C . GLY B 1 180 ? 17.75 -10.492 -0.317 1 93.81 180 GLY B C 1
ATOM 3442 O O . GLY B 1 180 ? 18.156 -11.398 0.417 1 93.81 180 GLY B O 1
ATOM 3443 N N . TYR B 1 181 ? 17.734 -10.578 -1.621 1 94.19 181 TYR B N 1
ATOM 3444 C CA . TYR B 1 181 ? 18.438 -11.625 -2.352 1 94.19 181 TYR B CA 1
ATOM 3445 C C . TYR B 1 181 ? 19.406 -11.023 -3.373 1 94.19 181 TYR B C 1
ATOM 3447 O O . TYR B 1 181 ? 19.219 -9.898 -3.828 1 94.19 181 TYR B O 1
ATOM 3455 N N . ALA B 1 182 ? 20.422 -11.773 -3.629 1 80.75 182 ALA B N 1
ATOM 3456 C CA . ALA B 1 182 ? 21.359 -11.367 -4.684 1 80.75 182 ALA B CA 1
ATOM 3457 C C . ALA B 1 182 ? 20.688 -11.414 -6.051 1 80.75 182 ALA B C 1
ATOM 3459 O O . ALA B 1 182 ? 20.953 -12.312 -6.855 1 80.75 182 ALA B O 1
ATOM 3460 N N . SER B 1 183 ? 19.625 -10.625 -6.078 1 70.5 183 SER B N 1
ATOM 3461 C CA . SER B 1 183 ? 18.875 -10.57 -7.332 1 70.5 183 SER B CA 1
ATOM 3462 C C . SER B 1 183 ? 19.062 -9.227 -8.023 1 70.5 183 SER B C 1
ATOM 3464 O O . SER B 1 183 ? 19.703 -8.32 -7.48 1 70.5 183 SER B O 1
ATOM 3466 N N . ASN B 1 184 ? 18.562 -9.219 -9.117 1 69.38 184 ASN B N 1
ATOM 3467 C CA . ASN B 1 184 ? 18.875 -8.078 -9.977 1 69.38 184 ASN B CA 1
ATOM 3468 C C . ASN B 1 184 ? 17.859 -6.953 -9.812 1 69.38 184 ASN B C 1
ATOM 3470 O O . ASN B 1 184 ? 17.953 -5.918 -10.484 1 69.38 184 ASN B O 1
ATOM 3474 N N . ILE B 1 185 ? 16.984 -7.121 -8.828 1 71.5 185 ILE B N 1
ATOM 3475 C CA . ILE B 1 185 ? 15.945 -6.102 -8.82 1 71.5 185 ILE B CA 1
ATOM 3476 C C . ILE B 1 185 ? 16.531 -4.766 -8.367 1 71.5 185 ILE B C 1
ATOM 3478 O O . ILE B 1 185 ? 16.094 -3.707 -8.812 1 71.5 185 ILE B O 1
ATOM 3482 N N . TRP B 1 186 ? 17.484 -4.809 -7.582 1 67.88 186 TRP B N 1
ATOM 3483 C CA . TRP B 1 186 ? 18.078 -3.596 -7.035 1 67.88 186 TRP B CA 1
ATOM 3484 C C . TRP B 1 186 ? 19.203 -3.096 -7.93 1 67.88 186 TRP B C 1
ATOM 3486 O O . TRP B 1 186 ? 19.719 -1.99 -7.738 1 67.88 186 TRP B O 1
ATOM 3496 N N . HIS B 1 187 ? 19.422 -3.938 -8.867 1 64.38 187 HIS B N 1
ATOM 3497 C CA . HIS B 1 187 ? 20.594 -3.607 -9.68 1 64.38 187 HIS B CA 1
ATOM 3498 C C . HIS B 1 187 ? 20.172 -3.115 -11.062 1 64.38 187 HIS B C 1
ATOM 3500 O O . HIS B 1 187 ? 20.984 -3.088 -11.992 1 64.38 187 HIS B O 1
ATOM 3506 N N . THR B 1 188 ? 18.922 -2.801 -11.148 1 66.94 188 THR B N 1
ATOM 3507 C CA . THR B 1 188 ? 18.438 -2.352 -12.445 1 66.94 188 THR B CA 1
ATOM 3508 C C . THR B 1 188 ? 18.875 -0.917 -12.719 1 66.94 188 THR B C 1
ATOM 3510 O O . THR B 1 188 ? 18.797 -0.446 -13.859 1 66.94 188 THR B O 1
ATOM 3513 N N . GLY B 1 189 ? 19.391 -0.35 -11.727 1 68.94 189 GLY B N 1
ATOM 3514 C CA . GLY B 1 189 ? 19.922 0.989 -11.938 1 68.94 189 GLY B CA 1
ATOM 3515 C C . GLY B 1 189 ? 18.828 2.045 -12.055 1 68.94 189 GLY B C 1
ATOM 3516 O O . GLY B 1 189 ? 19.094 3.15 -12.539 1 68.94 189 GLY B O 1
ATOM 3517 N N . ILE B 1 190 ? 17.625 1.718 -11.711 1 88.88 190 ILE B N 1
ATOM 3518 C CA . ILE B 1 190 ? 16.547 2.699 -11.789 1 88.88 190 ILE B CA 1
ATOM 3519 C C . ILE B 1 190 ? 16.547 3.568 -10.531 1 88.88 190 ILE B C 1
ATOM 3521 O O . ILE B 1 190 ? 16.172 3.107 -9.453 1 88.88 190 ILE B O 1
ATOM 3525 N N . SER B 1 191 ? 17 4.789 -10.695 1 93.94 191 SER B N 1
ATOM 3526 C CA . SER B 1 191 ? 17.125 5.707 -9.57 1 93.94 191 SER B CA 1
ATOM 3527 C C . SER B 1 191 ? 16.688 7.117 -9.953 1 93.94 191 SER B C 1
ATOM 3529 O O . SER B 1 191 ? 16.953 7.57 -11.07 1 93.94 191 SER B O 1
ATOM 3531 N N . SER B 1 192 ? 16.078 7.781 -8.992 1 96.31 192 SER B N 1
ATOM 3532 C CA . SER B 1 192 ? 15.742 9.188 -9.18 1 96.31 192 SER B CA 1
ATOM 3533 C C . SER B 1 192 ? 17 10.055 -9.18 1 96.31 192 SER B C 1
ATOM 3535 O O . SER B 1 192 ? 18.031 9.664 -8.625 1 96.31 192 SER B O 1
ATOM 3537 N N . GLU B 1 193 ? 16.859 11.219 -9.844 1 96.81 193 GLU B N 1
ATOM 3538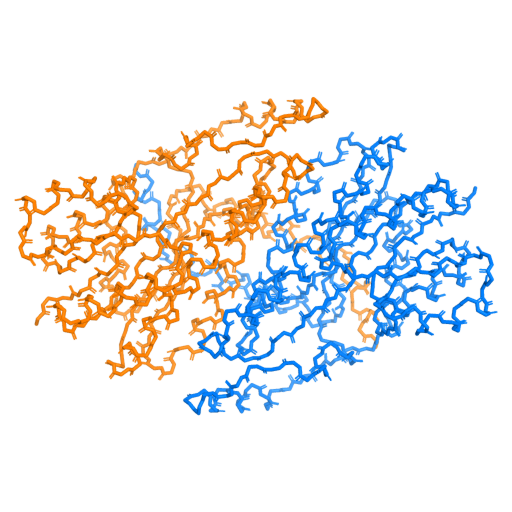 C CA . GLU B 1 193 ? 17.953 12.188 -9.75 1 96.81 193 GLU B CA 1
ATOM 3539 C C . GLU B 1 193 ? 18.203 12.594 -8.297 1 96.81 193 GLU B C 1
ATOM 3541 O O . GLU B 1 193 ? 17.266 12.93 -7.574 1 96.81 193 GLU B O 1
ATOM 3546 N N . SER B 1 194 ? 19.438 12.617 -7.977 1 96 194 SER B N 1
ATOM 3547 C CA . SER B 1 194 ? 19.812 12.82 -6.582 1 96 194 SER B CA 1
ATOM 3548 C C . SER B 1 194 ? 19.625 14.273 -6.16 1 96 194 SER B C 1
ATOM 3550 O O . SER B 1 194 ? 19.953 15.188 -6.926 1 96 194 SER B O 1
ATOM 3552 N N . ASN B 1 195 ? 19.062 14.531 -5.035 1 97.81 195 ASN B N 1
ATOM 3553 C CA . ASN B 1 195 ? 19.078 15.773 -4.27 1 97.81 195 ASN B CA 1
ATOM 3554 C C . ASN B 1 195 ? 20.125 15.727 -3.164 1 97.81 195 ASN B C 1
ATOM 3556 O O . ASN B 1 195 ? 20.062 14.891 -2.266 1 97.81 195 ASN B O 1
ATOM 3560 N N . PRO B 1 196 ? 21.094 16.578 -3.193 1 98 196 PRO B N 1
ATOM 3561 C CA . PRO B 1 196 ? 22.219 16.516 -2.264 1 98 196 PRO B CA 1
ATOM 3562 C C . PRO B 1 196 ? 21.781 16.531 -0.801 1 98 196 PRO B C 1
ATOM 3564 O O . PRO B 1 196 ? 22.5 16.047 0.068 1 98 196 PRO B O 1
ATOM 3567 N N . VAL B 1 197 ? 20.688 17.016 -0.521 1 97.94 197 VAL B N 1
ATOM 3568 C CA . VAL B 1 197 ? 20.266 17.125 0.87 1 97.94 197 VAL B CA 1
ATOM 3569 C C . VAL B 1 197 ? 20.062 15.742 1.462 1 97.94 197 VAL B C 1
ATOM 3571 O O . VAL B 1 197 ? 20 15.578 2.684 1 97.94 197 VAL B O 1
ATOM 3574 N N . TYR B 1 198 ? 19.953 14.734 0.609 1 98.12 198 TYR B N 1
ATOM 3575 C CA . TYR B 1 198 ? 19.703 13.383 1.091 1 98.12 198 TYR B CA 1
ATOM 3576 C C . TYR B 1 198 ? 20.953 12.531 1.006 1 98.12 198 TYR B C 1
ATOM 3578 O O . TYR B 1 198 ? 20.922 11.328 1.269 1 98.12 198 TYR B O 1
ATOM 3586 N N . ASP B 1 199 ? 22.094 13.078 0.645 1 97.38 199 ASP B N 1
ATOM 3587 C CA . ASP B 1 199 ? 23.312 12.32 0.419 1 97.38 199 ASP B CA 1
ATOM 3588 C C . ASP B 1 199 ? 23.766 11.594 1.689 1 97.38 199 ASP B C 1
ATOM 3590 O O . ASP B 1 199 ? 24.188 10.438 1.635 1 97.38 199 ASP B O 1
ATOM 3594 N N . GLY B 1 200 ? 23.688 12.344 2.756 1 96.62 200 GLY B N 1
ATOM 3595 C CA . GLY B 1 200 ? 24.062 11.727 4.016 1 96.62 200 GLY B CA 1
ATOM 3596 C C . GLY B 1 200 ? 23.234 10.508 4.367 1 96.62 200 GLY B C 1
ATOM 3597 O O . GLY B 1 200 ? 23.766 9.484 4.793 1 96.62 200 GLY B O 1
ATOM 3598 N N . LEU B 1 201 ? 22 10.641 4.172 1 96.38 201 LEU B N 1
ATOM 3599 C CA . LEU B 1 201 ? 21.078 9.539 4.43 1 96.38 201 LEU B CA 1
ATOM 3600 C C . LEU B 1 201 ? 21.375 8.352 3.525 1 96.38 201 LEU B C 1
ATOM 3602 O O . LEU B 1 201 ? 21.406 7.207 3.986 1 96.38 201 LEU B O 1
ATOM 3606 N N . LYS B 1 202 ? 21.531 8.602 2.281 1 94.88 202 LYS B N 1
ATOM 3607 C CA . LYS B 1 202 ? 21.812 7.547 1.307 1 94.88 202 LYS B CA 1
ATOM 3608 C C . LYS B 1 202 ? 23.125 6.828 1.624 1 94.88 202 LYS B C 1
ATOM 3610 O O . LYS B 1 202 ? 23.203 5.605 1.519 1 94.88 202 LYS B O 1
ATOM 3615 N N . LYS B 1 203 ? 24.078 7.578 2.043 1 94.75 203 LYS B N 1
ATOM 3616 C CA . LYS B 1 203 ? 25.375 7 2.414 1 94.75 203 LYS B CA 1
ATOM 3617 C C . LYS B 1 203 ? 25.234 6.09 3.629 1 94.75 203 LYS B C 1
ATOM 3619 O O . LYS B 1 203 ? 25.766 4.977 3.639 1 94.75 203 LYS B O 1
ATOM 3624 N N . ALA B 1 204 ? 24.531 6.578 4.574 1 93.31 204 ALA B N 1
ATOM 3625 C CA . ALA B 1 204 ? 24.344 5.785 5.785 1 93.31 204 ALA B CA 1
ATOM 3626 C C . ALA B 1 204 ? 23.625 4.473 5.469 1 93.31 204 ALA B C 1
ATOM 3628 O O . ALA B 1 204 ? 23.984 3.42 6.004 1 93.31 204 ALA B O 1
ATOM 3629 N N . PHE B 1 205 ? 22.703 4.555 4.582 1 89.88 205 PHE B N 1
ATOM 3630 C CA . PHE B 1 205 ? 21.922 3.379 4.219 1 89.88 205 PHE B CA 1
ATOM 3631 C C . PHE B 1 205 ? 22.75 2.404 3.396 1 89.88 205 PHE B C 1
ATOM 3633 O O . PHE B 1 205 ? 22.641 1.188 3.564 1 89.88 205 PHE B O 1
ATOM 3640 N N . SER B 1 206 ? 23.547 2.914 2.568 1 86.56 206 SER B N 1
ATOM 3641 C CA . SER B 1 206 ? 24.359 2.074 1.697 1 86.56 206 SER B CA 1
ATOM 3642 C C . SER B 1 206 ? 25.438 1.342 2.486 1 86.56 206 SER B C 1
ATOM 3644 O O . SER B 1 206 ? 25.938 0.302 2.051 1 86.56 206 SER B O 1
ATOM 3646 N N . GLU B 1 207 ? 25.766 1.88 3.615 1 87.81 207 GLU B N 1
ATOM 3647 C CA . GLU B 1 207 ? 26.844 1.313 4.422 1 87.81 207 GLU B CA 1
ATOM 3648 C C . GLU B 1 207 ? 26.297 0.278 5.406 1 87.81 207 GLU B C 1
ATOM 3650 O O . GLU B 1 207 ? 27.078 -0.408 6.078 1 87.81 207 GLU B O 1
ATOM 3655 N N . SER B 1 208 ? 25.062 0.142 5.375 1 84.31 208 SER B N 1
ATOM 3656 C CA . SER B 1 208 ? 24.469 -0.828 6.289 1 84.31 208 SER B CA 1
ATOM 3657 C C . SER B 1 208 ? 24.719 -2.258 5.82 1 84.31 208 SER B C 1
ATOM 3659 O O . SER B 1 208 ? 24.797 -2.516 4.617 1 84.31 208 SER B O 1
ATOM 3661 N N . GLU B 1 209 ? 24.953 -3.105 6.746 1 77.12 209 GLU B N 1
ATOM 3662 C CA . GLU B 1 209 ? 25.203 -4.512 6.438 1 77.12 209 GLU B CA 1
ATOM 3663 C C . GLU B 1 209 ? 23.953 -5.18 5.855 1 77.12 209 GLU B C 1
ATOM 3665 O O . GLU B 1 209 ? 22.844 -4.91 6.297 1 77.12 209 GLU B O 1
ATOM 3670 N N . ASN B 1 210 ? 24.281 -5.98 4.809 1 81.56 210 ASN B N 1
ATOM 3671 C CA . ASN B 1 210 ? 23.188 -6.719 4.191 1 81.56 210 ASN B CA 1
ATOM 3672 C C . ASN B 1 210 ? 23.438 -8.219 4.203 1 81.56 210 ASN B C 1
ATOM 3674 O O . ASN B 1 210 ? 24.594 -8.664 4.086 1 81.56 210 ASN B O 1
ATOM 3678 N N . ASP B 1 211 ? 22.484 -8.945 4.602 1 91 211 ASP B N 1
ATOM 3679 C CA . ASP B 1 211 ? 22.469 -10.406 4.57 1 91 211 ASP B CA 1
ATOM 3680 C C . ASP B 1 211 ? 21.562 -10.922 3.461 1 91 211 ASP B C 1
ATOM 3682 O O . ASP B 1 211 ? 20.391 -11.258 3.709 1 91 211 ASP B O 1
ATOM 3686 N N . PHE B 1 212 ? 22.125 -11.078 2.24 1 93.38 212 PHE B N 1
ATOM 3687 C CA . PHE B 1 212 ? 21.344 -11.461 1.064 1 93.38 212 PHE B CA 1
ATOM 3688 C C . PHE B 1 212 ? 21.266 -12.977 0.934 1 93.38 212 PHE B C 1
ATOM 3690 O O . PHE B 1 212 ? 22.25 -13.672 1.199 1 93.38 212 PHE B O 1
ATOM 3697 N N . GLY B 1 213 ? 20.141 -13.461 0.593 1 96.25 213 GLY B N 1
ATOM 3698 C CA . GLY B 1 213 ? 19.984 -14.875 0.28 1 96.25 213 GLY B CA 1
ATOM 3699 C C . GLY B 1 213 ? 20.438 -15.227 -1.126 1 96.25 213 GLY B C 1
ATOM 3700 O O . GLY B 1 213 ? 20.812 -14.344 -1.901 1 96.25 213 GLY B O 1
ATOM 3701 N N . ILE B 1 214 ? 20.391 -16.547 -1.365 1 96.5 214 ILE B N 1
ATOM 3702 C CA . ILE B 1 214 ? 20.719 -17.094 -2.68 1 96.5 214 ILE B CA 1
ATOM 3703 C C . ILE B 1 214 ? 19.422 -17.438 -3.422 1 96.5 214 ILE B C 1
ATOM 3705 O O . ILE B 1 214 ? 18.609 -18.203 -2.928 1 96.5 214 ILE B O 1
ATOM 3709 N N . VAL B 1 215 ? 19.25 -16.906 -4.605 1 97.31 215 VAL B N 1
ATOM 3710 C CA . VAL B 1 215 ? 18 -17 -5.352 1 97.31 215 VAL B CA 1
ATOM 3711 C C . VAL B 1 215 ? 17.609 -18.469 -5.531 1 97.31 215 VAL B C 1
ATOM 3713 O O . VAL B 1 215 ? 16.469 -18.844 -5.273 1 97.31 215 VAL B O 1
ATOM 3716 N N . GLU B 1 216 ? 18.562 -19.344 -5.848 1 97.44 216 GLU B N 1
ATOM 3717 C CA . GLU B 1 216 ? 18.297 -20.75 -6.125 1 97.44 216 GLU B CA 1
ATOM 3718 C C . GLU B 1 216 ? 17.766 -21.469 -4.883 1 97.44 216 GLU B C 1
ATOM 3720 O O . GLU B 1 216 ? 17.031 -22.453 -4.992 1 97.44 216 GLU B O 1
ATOM 3725 N N . ALA B 1 217 ? 18.078 -20.938 -3.74 1 98.25 217 ALA B N 1
ATOM 3726 C CA . ALA B 1 217 ? 17.688 -21.562 -2.479 1 98.25 217 ALA B CA 1
ATOM 3727 C C . ALA B 1 217 ? 16.203 -21.359 -2.213 1 98.25 217 ALA B C 1
ATOM 3729 O O . ALA B 1 217 ? 15.625 -22.016 -1.333 1 98.25 217 ALA B O 1
ATOM 3730 N N . THR B 1 218 ? 15.539 -20.562 -3.025 1 98.62 218 THR B N 1
ATOM 3731 C CA . THR B 1 218 ? 14.109 -20.312 -2.828 1 98.62 218 THR B CA 1
ATOM 3732 C C . THR B 1 218 ? 13.281 -21.391 -3.504 1 98.62 218 THR B C 1
ATOM 3734 O O . THR B 1 218 ? 12.086 -21.531 -3.229 1 98.62 218 THR B O 1
ATOM 3737 N N . ALA B 1 219 ? 13.859 -22.188 -4.359 1 98.62 219 ALA B N 1
ATOM 3738 C CA . ALA B 1 219 ? 13.141 -23.109 -5.23 1 98.62 219 ALA B CA 1
ATOM 3739 C C . ALA B 1 219 ? 12.375 -24.156 -4.414 1 98.62 219 ALA B C 1
ATOM 3741 O O . ALA B 1 219 ? 11.18 -24.375 -4.629 1 98.62 219 ALA B O 1
ATOM 3742 N N . PRO B 1 220 ? 12.984 -24.797 -3.395 1 98.75 220 PRO B N 1
ATOM 3743 C CA . PRO B 1 220 ? 12.227 -25.781 -2.619 1 98.75 220 PRO B CA 1
ATOM 3744 C C . PRO B 1 220 ? 11.031 -25.172 -1.893 1 98.75 220 PRO B C 1
ATOM 3746 O O . PRO B 1 220 ? 9.992 -25.812 -1.75 1 98.75 220 PRO B O 1
ATOM 3749 N N . ALA B 1 221 ? 11.211 -23.938 -1.448 1 98.88 221 ALA B N 1
ATOM 3750 C CA . ALA B 1 221 ? 10.141 -23.266 -0.707 1 98.88 221 ALA B CA 1
ATOM 3751 C C . ALA B 1 221 ? 8.93 -23.016 -1.597 1 98.88 221 ALA B C 1
ATOM 3753 O O . ALA B 1 221 ? 7.789 -23.266 -1.188 1 98.88 221 ALA B O 1
ATOM 3754 N N . ILE B 1 222 ? 9.164 -22.578 -2.812 1 98.88 222 ILE B N 1
ATOM 3755 C CA . ILE B 1 222 ? 8.055 -22.25 -3.703 1 98.88 222 ILE B CA 1
ATOM 3756 C C . ILE B 1 222 ? 7.383 -23.547 -4.172 1 98.88 222 ILE B C 1
ATOM 3758 O O . ILE B 1 222 ? 6.164 -23.578 -4.367 1 98.88 222 ILE B O 1
ATOM 3762 N N . VAL B 1 223 ? 8.109 -24.609 -4.355 1 98.88 223 VAL B N 1
ATOM 3763 C CA . VAL B 1 223 ? 7.527 -25.891 -4.711 1 98.88 223 VAL B CA 1
ATOM 3764 C C . VAL B 1 223 ? 6.641 -26.391 -3.572 1 98.88 223 VAL B C 1
ATOM 3766 O O . VAL B 1 223 ? 5.5 -26.812 -3.803 1 98.88 223 VAL B O 1
ATOM 3769 N N . LYS B 1 224 ? 7.172 -26.297 -2.338 1 98.88 224 LYS B N 1
ATOM 3770 C CA . LYS B 1 224 ? 6.379 -26.719 -1.186 1 98.88 224 LYS B CA 1
ATOM 3771 C C . LYS B 1 224 ? 5.082 -25.922 -1.096 1 98.88 224 LYS B C 1
ATOM 3773 O O . LYS B 1 224 ? 4.02 -26.469 -0.806 1 98.88 224 LYS B O 1
ATOM 3778 N N . LEU B 1 225 ? 5.195 -24.641 -1.34 1 98.88 225 LEU B N 1
ATOM 3779 C CA . LEU B 1 225 ? 4.031 -23.766 -1.307 1 98.88 225 LEU B CA 1
ATOM 3780 C C . LEU B 1 225 ? 2.986 -24.203 -2.324 1 98.88 225 LEU B C 1
ATOM 3782 O O . LEU B 1 225 ? 1.813 -24.375 -1.982 1 98.88 225 LEU B O 1
ATOM 3786 N N . VAL B 1 226 ? 3.406 -24.422 -3.502 1 98.62 226 VAL B N 1
ATOM 3787 C CA . VAL B 1 226 ? 2.523 -24.719 -4.625 1 98.62 226 VAL B CA 1
ATOM 3788 C C . VAL B 1 226 ? 1.903 -26.109 -4.43 1 98.62 226 VAL B C 1
ATOM 3790 O O . VAL B 1 226 ? 0.747 -26.328 -4.793 1 98.62 226 VAL B O 1
ATOM 3793 N N . GLU B 1 227 ? 2.594 -26.984 -3.834 1 98.31 227 GLU B N 1
ATOM 3794 C CA . GLU B 1 227 ? 2.139 -28.359 -3.697 1 98.31 227 GLU B CA 1
ATOM 3795 C C . GLU B 1 227 ? 1.398 -28.578 -2.381 1 98.31 227 GLU B C 1
ATOM 3797 O O . GLU B 1 227 ? 0.888 -29.672 -2.117 1 98.31 227 GLU B O 1
ATOM 3802 N N . SER B 1 228 ? 1.354 -27.516 -1.574 1 98.12 228 SER B N 1
ATOM 3803 C CA . SER B 1 228 ? 0.62 -27.609 -0.317 1 98.12 228 SER B CA 1
ATOM 3804 C C . SER B 1 228 ? -0.883 -27.688 -0.559 1 98.12 228 SER B C 1
ATOM 3806 O O . SER B 1 228 ? -1.422 -26.984 -1.414 1 98.12 228 SER B O 1
ATOM 3808 N N . GLU B 1 229 ? -1.555 -28.547 0.174 1 97 229 GLU B N 1
ATOM 3809 C CA . GLU B 1 229 ? -3.008 -28.672 0.097 1 97 229 GLU B CA 1
ATOM 3810 C C . GLU B 1 229 ? -3.691 -27.422 0.651 1 97 229 GLU B C 1
ATOM 3812 O O . GLU B 1 229 ? -4.754 -27.016 0.168 1 97 229 GLU B O 1
ATOM 3817 N N . ASN B 1 230 ? -3.08 -26.875 1.662 1 97.56 230 ASN B N 1
ATOM 3818 C CA . ASN B 1 230 ? -3.57 -25.656 2.299 1 97.56 230 ASN B CA 1
ATOM 3819 C C . ASN B 1 230 ? -2.477 -24.594 2.402 1 97.56 230 ASN B C 1
ATOM 3821 O O . ASN B 1 230 ? -1.976 -24.312 3.494 1 97.56 230 ASN B O 1
ATOM 3825 N N . PRO B 1 231 ? -2.172 -23.969 1.279 1 98.75 231 PRO B N 1
ATOM 3826 C CA . PRO B 1 231 ? -1.079 -22.984 1.307 1 98.75 231 PRO B CA 1
ATOM 3827 C C . PRO B 1 231 ? -1.38 -21.797 2.205 1 98.75 231 PRO B C 1
ATOM 3829 O O . PRO B 1 231 ? -2.533 -21.375 2.311 1 98.75 231 PRO B O 1
ATOM 3832 N N . PRO B 1 232 ? -0.345 -21.297 2.859 1 98.88 232 PRO B N 1
ATOM 3833 C CA . PRO B 1 232 ? -0.525 -20.141 3.74 1 98.88 232 PRO B CA 1
ATOM 3834 C C . PRO B 1 232 ? -0.781 -18.844 2.971 1 98.88 232 PRO B C 1
ATOM 3836 O O . PRO B 1 232 ? -0.345 -18.719 1.825 1 98.88 232 PRO B O 1
ATOM 3839 N N . LEU B 1 233 ? -1.416 -17.922 3.578 1 98.81 233 LEU B N 1
ATOM 3840 C CA . LEU B 1 233 ? -1.633 -16.609 2.975 1 98.81 233 LEU B CA 1
ATOM 3841 C C . LEU B 1 233 ? -0.314 -15.859 2.818 1 98.81 233 LEU B C 1
ATOM 3843 O O . LEU B 1 233 ? -0.192 -14.977 1.961 1 98.81 233 LEU B O 1
ATOM 3847 N N . ARG B 1 234 ? 0.625 -16.234 3.672 1 98.88 234 ARG B N 1
ATOM 3848 C CA . ARG B 1 234 ? 1.89 -15.508 3.666 1 98.88 234 ARG B CA 1
ATOM 3849 C C . ARG B 1 234 ? 3.07 -16.469 3.828 1 98.88 234 ARG B C 1
ATOM 3851 O O . ARG B 1 234 ? 3.012 -17.406 4.621 1 98.88 234 ARG B O 1
ATOM 3858 N N . LEU B 1 235 ? 4.086 -16.172 3.1 1 98.94 235 LEU B N 1
ATOM 3859 C CA . LEU B 1 235 ? 5.344 -16.906 3.188 1 98.94 235 LEU B CA 1
ATOM 3860 C C . LEU B 1 235 ? 6.535 -15.969 3.049 1 98.94 235 LEU B C 1
ATOM 3862 O O . LEU B 1 235 ? 6.734 -15.367 1.991 1 98.94 235 LEU B O 1
ATOM 3866 N N . PHE B 1 236 ? 7.277 -15.859 4.117 1 98.88 236 PHE B N 1
ATOM 3867 C CA . PHE B 1 236 ? 8.562 -15.18 4.004 1 98.88 236 PHE B CA 1
ATOM 3868 C C . PHE B 1 236 ? 9.562 -16.047 3.238 1 98.88 236 PHE B C 1
ATOM 3870 O O . PHE B 1 236 ? 9.539 -17.266 3.338 1 98.88 236 PHE B O 1
ATOM 3877 N N . LEU B 1 237 ? 10.406 -15.414 2.463 1 98.69 237 LEU B N 1
ATOM 3878 C CA . LEU B 1 237 ? 11.641 -16.031 1.994 1 98.69 237 LEU B CA 1
ATOM 3879 C C . LEU B 1 237 ? 12.859 -15.367 2.619 1 98.69 237 LEU B C 1
ATOM 3881 O O . LEU B 1 237 ? 13.078 -14.164 2.438 1 98.69 237 LEU B O 1
ATOM 3885 N N . GLY B 1 238 ? 13.594 -16.141 3.314 1 98.06 238 GLY B N 1
ATOM 3886 C CA . GLY B 1 238 ? 14.82 -15.648 3.928 1 98.06 238 GLY B CA 1
ATOM 3887 C C . GLY B 1 238 ? 14.758 -15.609 5.441 1 98.06 238 GLY B C 1
ATOM 3888 O O . GLY B 1 238 ? 13.672 -15.484 6.02 1 98.06 238 GLY B O 1
ATOM 3889 N N . ARG B 1 239 ? 15.906 -15.586 6.109 1 97.94 239 ARG B N 1
ATOM 3890 C CA . ARG B 1 239 ? 15.984 -15.727 7.559 1 97.94 239 ARG B CA 1
ATOM 3891 C C . ARG B 1 239 ? 15.906 -14.375 8.25 1 97.94 239 ARG B C 1
ATOM 3893 O O . ARG B 1 239 ? 15.703 -14.305 9.469 1 97.94 239 ARG B O 1
ATOM 3900 N N . VAL B 1 240 ? 16.016 -13.32 7.492 1 96.94 240 VAL B N 1
ATOM 3901 C CA . VAL B 1 240 ? 16.062 -11.977 8.055 1 96.94 240 VAL B CA 1
ATOM 3902 C C . VAL B 1 240 ? 14.641 -11.445 8.227 1 96.94 240 VAL B C 1
ATOM 3904 O O . VAL B 1 240 ? 14.398 -10.57 9.062 1 96.94 240 VAL B O 1
ATOM 3907 N N . ALA B 1 241 ? 13.719 -11.984 7.504 1 97.44 241 ALA B N 1
ATOM 3908 C CA . ALA B 1 241 ? 12.391 -11.398 7.332 1 97.44 241 ALA B CA 1
ATOM 3909 C C . ALA B 1 241 ? 11.602 -11.438 8.633 1 97.44 241 ALA B C 1
ATOM 3911 O O . ALA B 1 241 ? 11.133 -10.398 9.117 1 97.44 241 ALA B O 1
ATOM 3912 N N . LEU B 1 242 ? 11.508 -12.594 9.227 1 98.44 242 LEU B N 1
ATOM 3913 C CA . LEU B 1 242 ? 10.633 -12.766 10.375 1 98.44 242 LEU B CA 1
ATOM 3914 C C . LEU B 1 242 ? 11.094 -11.898 11.547 1 98.44 242 LEU B C 1
ATOM 3916 O O . LEU B 1 242 ? 10.312 -11.133 12.109 1 98.44 242 LEU B O 1
ATOM 3920 N N . PRO B 1 243 ? 12.406 -11.922 11.938 1 98 243 PRO B N 1
ATOM 3921 C CA . PRO B 1 243 ? 12.812 -11.055 13.047 1 98 243 PRO B CA 1
ATOM 3922 C C . PRO B 1 243 ? 12.633 -9.57 12.734 1 98 243 PRO B C 1
ATOM 3924 O O . PRO B 1 243 ? 12.273 -8.789 13.617 1 98 243 PRO B O 1
ATOM 3927 N N . PHE B 1 244 ? 12.836 -9.188 11.531 1 97.06 244 PHE B N 1
ATOM 3928 C CA . PHE B 1 244 ? 12.711 -7.797 11.117 1 97.06 244 PHE B CA 1
ATOM 3929 C C . PHE B 1 244 ? 11.273 -7.316 11.273 1 97.06 244 PHE B C 1
ATOM 3931 O O . PHE B 1 244 ? 11.023 -6.262 11.859 1 97.06 244 PHE B O 1
ATOM 3938 N N . VAL B 1 245 ? 10.344 -8.086 10.789 1 98.31 245 VAL B N 1
ATOM 3939 C CA . VAL B 1 245 ? 8.938 -7.695 10.805 1 98.31 245 VAL B CA 1
ATOM 3940 C C . VAL B 1 245 ? 8.398 -7.758 12.234 1 98.31 245 VAL B C 1
ATOM 3942 O O . VAL B 1 245 ? 7.617 -6.898 12.641 1 98.31 245 VAL B O 1
ATOM 3945 N N . LYS B 1 246 ? 8.812 -8.75 12.969 1 98.19 246 LYS B N 1
ATOM 3946 C CA . LYS B 1 246 ? 8.398 -8.859 14.359 1 98.19 246 LYS B CA 1
ATOM 3947 C C . LYS B 1 246 ? 8.812 -7.621 15.156 1 98.19 246 LYS B C 1
ATOM 3949 O O . LYS B 1 246 ? 8.016 -7.082 15.922 1 98.19 246 LYS B O 1
ATOM 3954 N N . GLN B 1 247 ? 10.023 -7.215 14.953 1 98.06 247 GLN B N 1
ATOM 3955 C CA . GLN B 1 247 ? 10.516 -6.023 15.641 1 98.06 247 GLN B CA 1
ATOM 3956 C C . GLN B 1 247 ? 9.734 -4.785 15.219 1 98.06 247 GLN B C 1
ATOM 3958 O O . GLN B 1 247 ? 9.398 -3.943 16.062 1 98.06 247 GLN B O 1
ATOM 3963 N N . ASN B 1 248 ? 9.469 -4.684 13.992 1 98.12 248 ASN B N 1
ATOM 3964 C CA . ASN B 1 248 ? 8.711 -3.545 13.492 1 98.12 248 ASN B CA 1
ATOM 3965 C C . ASN B 1 248 ? 7.301 -3.508 14.07 1 98.12 248 ASN B C 1
ATOM 3967 O O . ASN B 1 248 ? 6.82 -2.449 14.484 1 98.12 248 ASN B O 1
ATOM 3971 N N . TYR B 1 249 ? 6.605 -4.68 14.07 1 98.31 249 TYR B N 1
ATOM 3972 C CA . TYR B 1 249 ? 5.258 -4.754 14.625 1 98.31 249 TYR B CA 1
ATOM 3973 C C . TYR B 1 249 ? 5.258 -4.387 16.109 1 98.31 249 TYR B C 1
ATOM 3975 O O . TYR B 1 249 ? 4.355 -3.697 16.578 1 98.31 249 TYR B O 1
ATOM 3983 N N . GLU B 1 250 ? 6.285 -4.832 16.797 1 98.25 250 GLU B N 1
ATOM 3984 C CA . GLU B 1 250 ? 6.406 -4.5 18.219 1 98.25 250 GLU B CA 1
ATOM 3985 C C . GLU B 1 250 ? 6.539 -2.994 18.422 1 98.25 250 GLU B C 1
ATOM 3987 O O . GLU B 1 250 ? 5.898 -2.424 19.312 1 98.25 250 GLU B O 1
ATOM 3992 N N . GLN B 1 251 ? 7.352 -2.367 17.625 1 98.19 251 GLN B N 1
ATOM 3993 C CA . GLN B 1 251 ? 7.559 -0.927 17.75 1 98.19 251 GLN B CA 1
ATOM 3994 C C . GLN B 1 251 ? 6.277 -0.16 17.422 1 98.19 251 GLN B C 1
ATOM 3996 O O . GLN B 1 251 ? 5.965 0.832 18.094 1 98.19 251 GLN B O 1
ATOM 4001 N N . LYS B 1 252 ? 5.555 -0.611 16.438 1 98.56 252 LYS B N 1
ATOM 4002 C CA . LYS B 1 252 ? 4.277 0.02 16.125 1 98.56 252 LYS B CA 1
ATOM 4003 C C . LYS B 1 252 ? 3.303 -0.082 17.281 1 98.56 252 LYS B C 1
ATOM 4005 O O . LYS B 1 252 ? 2.645 0.899 17.641 1 98.56 252 LYS B O 1
ATOM 4010 N N . LEU B 1 253 ? 3.254 -1.274 17.828 1 98.62 253 LEU B N 1
ATOM 4011 C CA . LEU B 1 253 ? 2.309 -1.521 18.906 1 98.62 253 LEU B CA 1
ATOM 4012 C C . LEU B 1 253 ? 2.633 -0.653 20.125 1 98.62 253 LEU B C 1
ATOM 4014 O O . LEU B 1 253 ? 1.729 -0.141 20.781 1 98.62 253 LEU B O 1
ATOM 4018 N N . ILE B 1 254 ? 3.889 -0.468 20.406 1 98.62 254 ILE B N 1
ATOM 4019 C CA . ILE B 1 254 ? 4.312 0.366 21.531 1 98.62 254 ILE B CA 1
ATOM 4020 C C . ILE B 1 254 ? 3.787 1.788 21.344 1 98.62 254 ILE B C 1
ATOM 4022 O O . ILE B 1 254 ? 3.238 2.383 22.266 1 98.62 254 ILE B O 1
ATOM 4026 N N . VAL B 1 255 ? 3.887 2.295 20.125 1 98.5 255 VAL B N 1
ATOM 4027 C CA . VAL B 1 255 ? 3.469 3.66 19.828 1 98.5 255 VAL B CA 1
ATOM 4028 C C . VAL B 1 255 ? 1.955 3.785 19.984 1 98.5 255 VAL B C 1
ATOM 4030 O O . VAL B 1 255 ? 1.467 4.723 20.625 1 98.5 255 VAL B O 1
ATOM 4033 N N . TRP B 1 256 ? 1.194 2.881 19.422 1 98.75 256 TRP B N 1
ATOM 4034 C CA . TRP B 1 256 ? -0.262 2.922 19.5 1 98.75 256 TRP B CA 1
ATOM 4035 C C . TRP B 1 256 ? -0.726 2.785 20.953 1 98.75 256 TRP B C 1
ATOM 4037 O O . TRP B 1 256 ? -1.675 3.451 21.375 1 98.75 256 TRP B O 1
ATOM 4047 N N . GLU B 1 257 ? -0.065 1.903 21.688 1 98.75 257 GLU B N 1
ATOM 4048 C CA . GLU B 1 257 ? -0.449 1.689 23.078 1 98.75 257 GLU B CA 1
ATOM 4049 C C . GLU B 1 257 ? -0.189 2.934 23.922 1 98.75 257 GLU B C 1
ATOM 4051 O O . GLU B 1 257 ? -0.983 3.271 24.797 1 98.75 257 GLU B O 1
ATOM 4056 N N . GLU B 1 258 ? 0.909 3.635 23.625 1 98.5 258 GLU B N 1
ATOM 4057 C CA . GLU B 1 258 ? 1.253 4.859 24.344 1 98.5 258 GLU B CA 1
ATOM 4058 C C . GLU B 1 258 ? 0.182 5.93 24.156 1 98.5 258 GLU B C 1
ATOM 4060 O O . GLU B 1 258 ? -0.069 6.73 25.047 1 98.5 258 GLU B O 1
ATOM 4065 N N . TRP B 1 259 ? -0.488 5.934 23.016 1 98.62 259 TRP B N 1
ATOM 4066 C CA . TRP B 1 259 ? -1.446 6.984 22.688 1 98.62 259 TRP B CA 1
ATOM 4067 C C . TRP B 1 259 ? -2.875 6.453 22.734 1 98.62 259 TRP B C 1
ATOM 4069 O O . TRP B 1 259 ? -3.801 7.102 22.234 1 98.62 259 TRP B O 1
ATOM 4079 N N . ASN B 1 260 ? -3.047 5.27 23.359 1 98.69 260 ASN B N 1
ATOM 4080 C CA . ASN B 1 260 ? -4.328 4.574 23.25 1 98.69 260 ASN B CA 1
ATOM 4081 C C . ASN B 1 260 ? -5.445 5.34 23.938 1 98.69 260 ASN B C 1
ATOM 4083 O O . ASN B 1 260 ? -6.598 5.305 23.5 1 98.69 260 ASN B O 1
ATOM 4087 N N . ASP B 1 261 ? -5.141 6.055 25.062 1 98.69 261 ASP B N 1
ATOM 4088 C CA . ASP B 1 261 ? -6.176 6.84 25.719 1 98.69 261 ASP B CA 1
ATOM 4089 C C . ASP B 1 261 ? -6.727 7.922 24.797 1 98.69 261 ASP B C 1
ATOM 4091 O O . ASP B 1 261 ? -7.938 8.156 24.766 1 98.69 261 ASP B O 1
ATOM 4095 N N . VAL B 1 262 ? -5.84 8.57 24.047 1 98.81 262 VAL B N 1
ATOM 4096 C CA . VAL B 1 262 ? -6.223 9.578 23.062 1 98.81 262 VAL B CA 1
ATOM 4097 C C . VAL B 1 262 ? -7.082 8.945 21.969 1 98.81 262 VAL B C 1
ATOM 4099 O O . VAL B 1 262 ? -8.117 9.5 21.578 1 98.81 262 VAL B O 1
ATOM 4102 N N . SER B 1 263 ? -6.668 7.734 21.516 1 98.81 263 SER B N 1
ATOM 4103 C CA . SER B 1 263 ? -7.375 7.008 20.469 1 98.81 263 SER B CA 1
ATOM 4104 C C . SER B 1 263 ? -8.789 6.641 20.906 1 98.81 263 SER B C 1
ATOM 4106 O O . SER B 1 263 ? -9.75 6.863 20.156 1 98.81 263 SER B O 1
ATOM 4108 N N . VAL B 1 264 ? -8.898 6.109 22.094 1 98.69 264 VAL B N 1
ATOM 4109 C CA . VAL B 1 264 ? -10.188 5.633 22.594 1 98.69 264 VAL B CA 1
ATOM 4110 C C . VAL B 1 264 ? -11.141 6.812 22.766 1 98.69 264 VAL B C 1
ATOM 4112 O O . VAL B 1 264 ? -12.312 6.73 22.391 1 98.69 264 VAL B O 1
ATOM 4115 N N . GLU B 1 265 ? -10.688 7.98 23.281 1 98.69 265 GLU B N 1
ATOM 4116 C CA . GLU B 1 265 ? -11.516 9.164 23.469 1 98.69 265 GLU B CA 1
ATOM 4117 C C . GLU B 1 265 ? -11.984 9.727 22.141 1 98.69 265 GLU B C 1
ATOM 4119 O O . GLU B 1 265 ? -13.086 10.273 22.031 1 98.69 265 GLU B O 1
ATOM 4124 N N . ALA B 1 266 ? -11.242 9.5 21.094 1 98.62 266 ALA B N 1
ATOM 4125 C CA . ALA B 1 266 ? -11.539 10.047 19.766 1 98.62 266 ALA B CA 1
ATOM 4126 C C . ALA B 1 266 ? -12.695 9.305 19.109 1 98.62 266 ALA B C 1
ATOM 4128 O O . ALA B 1 266 ? -13.227 9.75 18.094 1 98.62 266 ALA B O 1
ATOM 4129 N N . HIS B 1 267 ? -13.062 8.195 19.766 1 97.56 267 HIS B N 1
ATOM 4130 C CA . HIS B 1 267 ? -14.188 7.441 19.234 1 97.56 267 HIS B CA 1
ATOM 4131 C C . HIS B 1 267 ? -15.508 8.148 19.516 1 97.56 267 HIS B C 1
ATOM 4133 O O . HIS B 1 267 ? -16.453 8.055 18.734 1 97.56 267 HIS B O 1
ATOM 4139 N N . GLY B 1 268 ? -15.547 8.891 20.656 1 96.56 268 GLY B N 1
ATOM 4140 C CA . GLY B 1 268 ? -16.766 9.547 21.109 1 96.56 268 GLY B CA 1
ATOM 4141 C C . GLY B 1 268 ? -17.625 8.68 22 1 96.56 268 GLY B C 1
ATOM 4142 O O . GLY B 1 268 ? -17.781 7.484 21.75 1 96.56 268 GLY B O 1
#

InterPro domains:
  IPR002347 Short-chain dehydrogenase/reductase SDR [PF00106] (3-186)
  IPR002347 Short-chain dehydrogenase/reductase SDR [PR00080] (75-86)
  IPR002347 Short-chain dehydrogenase/reductase SDR [PR00080] (128-136)
  IPR002347 Short-chain dehydrogenase/reductase SDR [PR00080] (148-167)
  IPR002347 Short-chain dehydrogenase/reductase SDR [PR00081] (4-21)
  IPR002347 Short-chain dehydrogenase/reductase SDR [PR00081] (75-86)
  IPR002347 Short-chain dehydrogenase/reductase SDR [PR00081] (122-138)
  IPR002347 Short-chain dehydrogenase/reductase SDR [PR00081] (148-167)
  IPR002347 Short-chain dehydrogenase/reductase SDR [PR00081] (169-186)
  IPR020904 Short-chain dehydrogenase/reductase, conserved site [PS00061] (135-163)
  IPR036291 NAD(P)-binding domain superfamily [SSF51735] (2-240)
  IPR051911 Short-chain Dehydrogenases/Reductases (SDR) [PTHR43976] (2-266)

pLDDT: mean 96.64, std 5.57, range [64.38, 98.94]